Protein AF-0000000085152083 (afdb_homodimer)

Solvent-accessible surface area (backbone atoms only — not comparable to full-atom values): 22264 Å² total; per-residue (Å²): 136,84,80,79,77,76,78,78,76,75,75,75,76,74,74,74,72,73,72,72,68,71,70,67,72,69,80,54,67,46,25,49,76,94,47,43,64,68,36,52,57,82,77,55,92,62,77,65,39,64,52,53,50,46,60,37,32,28,81,42,68,73,66,32,50,33,32,39,41,26,17,27,70,59,76,45,62,43,20,22,41,32,38,37,35,31,42,56,65,52,46,67,68,52,47,53,52,50,48,51,52,51,15,61,73,60,73,43,81,51,45,81,64,34,49,92,72,56,57,39,37,28,39,33,42,81,42,65,41,96,87,67,44,52,31,36,38,35,39,36,35,28,75,68,44,79,92,41,76,65,13,29,33,42,36,43,31,29,62,62,60,49,51,48,21,41,51,44,47,35,62,72,64,64,61,76,80,67,80,67,81,70,71,58,78,89,68,52,64,56,78,66,74,39,66,69,137,83,80,78,78,76,80,78,75,77,74,75,75,73,74,74,74,72,72,72,69,71,70,68,72,69,78,53,67,46,25,50,76,94,48,42,62,69,37,52,57,82,75,56,92,62,77,65,39,63,52,56,50,46,61,37,33,29,80,42,66,74,66,32,50,33,33,40,42,28,18,27,69,60,77,44,63,42,21,22,40,32,36,37,36,30,41,55,66,51,48,68,68,52,47,52,50,50,48,52,51,50,16,61,74,58,74,43,82,52,43,80,64,33,49,92,71,56,56,41,36,28,37,34,42,80,41,64,40,97,87,67,45,52,32,37,39,35,39,35,36,28,76,70,45,79,94,41,76,66,12,29,34,42,36,43,34,30,60,63,61,50,50,48,20,41,51,43,48,35,61,73,63,63,61,73,80,65,81,67,83,70,72,57,77,90,67,51,65,57,78,65,73,39,66,68

Radius of gyration: 30.8 Å; Cα contacts (8 Å, |Δi|>4): 704; chains: 2; bounding box: 62×172×70 Å

Secondary structure (DSSP, 8-state):
------------------------------EETTEETTSBGGG--S--EE-SEEEEEEE--TTEEEEEEEEESSSSBTBEEEEEEEES---HHHHHHHHHHHHHHHT---EE-S-TTSSEEEEEEEEE-TTS-EEEEEEEEESS-TTS--EEEEEEE-HHHHHHHHHHHHHHHT-------PPPGGG--HHHHS--/------------------------------EETTEETTSBGGG--S--EE-SEEEEEEE--TTEEEEEEEEESSSSBTBEEEEEEEES---HHHHHHHHHHHHHHHT---EE-S-TTSSEEEEEEEEE-TTS-EEEEEEEEESS-TTS--EEEEEEE-HHHHHHHHHHHHHHHT-------PPPGGG--HHHHS--

Organism: Desulfotalea psychrophila (strain LSv54 / DSM 12343) (NCBI:txid177439)

Sequence (392 aa):
MQKKNIFLSFFSLIFVLAFAQTVFSEEVPEKISVFSLGSLIASYECPMYNNYLSTKVVPMTGVFRKASLYSGTCKSPGEILKMKFKYRDRSRKFFNALHEKIAEQYDQKGVWEGDSFGILSVWKWHFIDKDGQSVSLAIEYNEKNTELSMGTVIKLAYPVRIEEEKLCIIKKNKIEVERKTLPDIEDLNWQELLPQMQKKNIFLSFFSLIFVLAFAQTVFSEEVPEKISVFSLGSLIASYECPMYNNYLSTKVVPMTGVFRKASLYSGTCKSPGEILKMKFKYRDRSRKFFNALHEKIAEQYDQKGVWEGDSFGILSVWKWHFIDKDGQSVSLAIEYNEKNTELSMGTVIKLAYPVRIEEEKLCIIKKNKIEVERKTLPDIEDLNWQELLPQ

pLDDT: mean 78.14, std 17.69, range [33.5, 97.44]

Foldseek 3Di:
DDPPPPPPPPPPPPPPPPPPPPPPVPDDFADAFPDGPPDDPVVDDDDDDDDLWDWDKDQDDDQWGIKIFTAGVFPGRPDGFKMKTHGPDQDPVVLVVVQVVVCVVVVHNADWDADPVVQKTKGKDWDADPVRFIKMKMKIAHDDDPVDDHGIMIMIGRVVVSVVSVVRRCVVSVPPPPPDDDDDPVPDPVVNVDGD/DPPPPPPPPPPPPPPPPPPPPPPPVPDDFADAFPDGPPDDPVVDDDDDDDDLWDWDKDQDDDQWGIKIFTAGVFPGRPDGFKMKTHGPDQDPVVLVVVQVVVCVVVVHNADWDADPVVQKTKGKDWDADPVRFIKMKMKIAHDDDPVDDHGIMIMIGRVVVSVVSVVRRCVVSVPPPPPDDDDDPVPDPVVNVDGD

Structure (mmCIF, N/CA/C/O backbone):
data_AF-0000000085152083-model_v1
#
loop_
_entity.id
_entity.type
_entity.pdbx_description
1 polymer 'Uncharacterized protein'
#
loop_
_atom_site.group_PDB
_atom_site.id
_atom_site.type_symbol
_atom_site.label_atom_id
_atom_site.label_alt_id
_atom_site.label_comp_id
_atom_site.label_asym_id
_atom_site.label_entity_id
_atom_site.label_seq_id
_atom_site.pdbx_PDB_ins_code
_atom_site.Cartn_x
_atom_site.Cartn_y
_atom_site.Cartn_z
_atom_site.occupancy
_atom_site.B_iso_or_equiv
_atom_site.auth_seq_id
_atom_site.auth_comp_id
_atom_site.auth_asym_id
_atom_site.auth_atom_id
_atom_site.pdbx_PDB_model_num
ATOM 1 N N . MET A 1 1 ? 28.109 93.688 12.781 1 34.12 1 MET A N 1
ATOM 2 C CA . MET A 1 1 ? 26.969 92.812 12.656 1 34.12 1 MET A CA 1
ATOM 3 C C . MET A 1 1 ? 27.422 91.438 12.203 1 34.12 1 MET A C 1
ATOM 5 O O . MET A 1 1 ? 27.875 91.25 11.062 1 34.12 1 MET A O 1
ATOM 9 N N . GLN A 1 2 ? 27.969 90.562 13.172 1 44.28 2 GLN A N 1
ATOM 10 C CA . GLN A 1 2 ? 28.5 89.188 13.117 1 44.28 2 GLN A CA 1
ATOM 11 C C . GLN A 1 2 ? 27.422 88.188 12.68 1 44.28 2 GLN A C 1
ATOM 13 O O . GLN A 1 2 ? 26.344 88.188 13.258 1 44.28 2 GLN A O 1
ATOM 18 N N . LYS A 1 3 ? 27.438 87.812 11.398 1 44.53 3 LYS A N 1
ATOM 19 C CA . LYS A 1 3 ? 26.625 86.812 10.742 1 44.53 3 LYS A CA 1
ATOM 20 C C . LYS A 1 3 ? 26.781 85.438 11.422 1 44.53 3 LYS A C 1
ATOM 22 O O . LYS A 1 3 ? 27.875 84.875 11.438 1 44.53 3 LYS A O 1
ATOM 27 N N . LYS A 1 4 ? 26.078 85.188 12.562 1 45.09 4 LYS A N 1
ATOM 28 C CA . LYS A 1 4 ? 25.984 83.875 13.195 1 45.09 4 LYS A CA 1
ATOM 29 C C . LYS A 1 4 ? 25.484 82.812 12.211 1 45.09 4 LYS A C 1
ATOM 31 O O . LYS A 1 4 ? 24.375 82.938 11.68 1 45.09 4 LYS A O 1
ATOM 36 N N . ASN A 1 5 ? 26.312 82.188 11.43 1 42.78 5 ASN A N 1
ATOM 37 C CA . ASN A 1 5 ? 26 81 10.617 1 42.78 5 ASN A CA 1
ATOM 38 C C . ASN A 1 5 ? 25.422 79.875 11.461 1 42.78 5 ASN A C 1
ATOM 40 O O . ASN A 1 5 ? 26.094 79.375 12.344 1 42.78 5 ASN A O 1
ATOM 44 N N . ILE A 1 6 ? 24.172 79.938 11.891 1 47.16 6 ILE A N 1
ATOM 45 C CA . ILE A 1 6 ? 23.5 78.812 12.516 1 47.16 6 ILE A CA 1
ATOM 46 C C . ILE A 1 6 ? 23.562 77.625 11.594 1 47.16 6 ILE A C 1
ATOM 48 O O . ILE A 1 6 ? 23.062 77.625 10.469 1 47.16 6 ILE A O 1
ATOM 52 N N . PHE A 1 7 ? 24.609 76.75 11.68 1 46.34 7 PHE A N 1
ATOM 53 C CA . PHE A 1 7 ? 24.656 75.438 11.117 1 46.34 7 PHE A CA 1
ATOM 54 C C . PHE A 1 7 ? 23.469 74.562 11.586 1 46.34 7 PHE A C 1
ATOM 56 O O . PHE A 1 7 ? 23.312 74.312 12.781 1 46.34 7 PHE A O 1
ATOM 63 N N . LEU A 1 8 ? 22.281 74.688 10.969 1 44.88 8 LEU A N 1
ATOM 64 C CA . LEU A 1 8 ? 21.172 73.75 11.125 1 44.88 8 LEU A CA 1
ATOM 65 C C . LEU A 1 8 ? 21.625 72.312 10.914 1 44.88 8 LEU A C 1
ATOM 67 O O . LEU A 1 8 ? 22.109 71.938 9.828 1 44.88 8 LEU A O 1
ATOM 71 N N . SER A 1 9 ? 22.156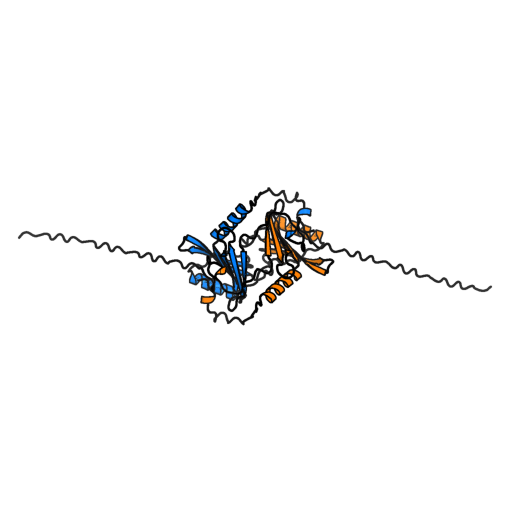 71.625 11.93 1 48.28 9 SER A N 1
ATOM 72 C CA . SER A 1 9 ? 22.344 70.188 11.914 1 48.28 9 SER A CA 1
ATOM 73 C C . SER A 1 9 ? 21.047 69.438 11.555 1 48.28 9 SER A C 1
ATOM 75 O O . SER A 1 9 ? 20.031 69.625 12.234 1 48.28 9 SER A O 1
ATOM 77 N N . PHE A 1 10 ? 20.781 69.25 10.297 1 47.34 10 PHE A N 1
ATOM 78 C CA . PHE A 1 10 ? 19.766 68.312 9.836 1 47.34 10 PHE A CA 1
ATOM 79 C C . PHE A 1 10 ? 19.953 66.938 10.469 1 47.34 10 PHE A C 1
ATOM 81 O O . PHE A 1 10 ? 20.906 66.25 10.164 1 47.34 10 PHE A O 1
ATOM 88 N N . PHE A 1 11 ? 19.562 66.688 11.75 1 46.03 11 PHE A N 1
ATOM 89 C CA . PHE A 1 11 ? 19.375 65.375 12.281 1 46.03 11 PHE A CA 1
ATOM 90 C C . PHE A 1 11 ? 18.5 64.562 11.344 1 46.03 11 PHE A C 1
ATOM 92 O O . PHE A 1 11 ? 17.312 64.812 11.172 1 46.03 11 PHE A O 1
ATOM 99 N N . SER A 1 12 ? 19.062 63.938 10.305 1 46.25 12 SER A N 1
ATOM 100 C CA . SER A 1 12 ? 18.406 62.875 9.539 1 46.25 12 SER A CA 1
ATOM 101 C C . SER A 1 12 ? 17.844 61.781 10.461 1 46.25 12 SER A C 1
ATOM 103 O O . SER A 1 12 ? 18.594 61.094 11.156 1 46.25 12 SER A O 1
ATOM 105 N N . LEU A 1 13 ? 16.688 62 11.047 1 48.19 13 LEU A N 1
ATOM 106 C CA . LEU A 1 13 ? 15.922 60.906 11.633 1 48.19 13 LEU A CA 1
ATOM 107 C C . LEU A 1 13 ? 15.883 59.719 10.695 1 48.19 13 LEU A C 1
ATOM 109 O O . LEU A 1 13 ? 15.258 59.75 9.633 1 48.19 13 LEU A O 1
ATOM 113 N N . ILE A 1 14 ? 16.938 58.938 10.609 1 49.22 14 ILE A N 1
ATOM 114 C CA . ILE A 1 14 ? 16.875 57.594 10.008 1 49.22 14 ILE A CA 1
ATOM 115 C C . ILE A 1 14 ? 15.68 56.844 10.586 1 49.22 14 ILE A C 1
ATOM 117 O O . ILE A 1 14 ? 15.672 56.5 11.766 1 49.22 14 ILE A O 1
ATOM 121 N N . PHE A 1 15 ? 14.453 57.094 10.125 1 46.75 15 PHE A N 1
ATOM 122 C CA . PHE A 1 15 ? 13.328 56.188 10.328 1 46.75 15 PHE A CA 1
ATOM 123 C C . PHE A 1 15 ? 13.734 54.75 10.055 1 46.75 15 PHE A C 1
ATOM 125 O O . PHE A 1 15 ? 13.961 54.375 8.906 1 46.75 15 PHE A O 1
ATOM 132 N N . VAL A 1 16 ? 14.414 54.125 10.992 1 48.88 16 VAL A N 1
ATOM 133 C CA . VAL A 1 16 ? 14.5 52.656 10.977 1 48.88 16 VAL A CA 1
ATOM 134 C C . VAL A 1 16 ? 13.109 52.062 10.734 1 48.88 16 VAL A C 1
ATOM 136 O O . VAL A 1 16 ? 12.258 52.094 11.625 1 48.88 16 VAL A O 1
ATOM 139 N N . LEU A 1 17 ? 12.594 52.094 9.531 1 47.09 17 LEU A N 1
ATOM 140 C CA . LEU A 1 17 ? 11.5 51.188 9.188 1 47.09 17 LEU A CA 1
ATOM 141 C C . LEU A 1 17 ? 11.781 49.781 9.703 1 47.09 17 LEU A C 1
ATOM 143 O O . LEU A 1 17 ? 12.641 49.094 9.164 1 47.09 17 LEU A O 1
ATOM 147 N N . ALA A 1 18 ? 11.617 49.594 10.984 1 49.03 18 ALA A N 1
ATOM 148 C CA . ALA A 1 18 ? 11.453 48.219 11.438 1 49.03 18 ALA A CA 1
ATOM 149 C C . ALA A 1 18 ? 10.562 47.438 10.484 1 49.03 18 ALA A C 1
ATOM 151 O O . ALA A 1 18 ? 9.336 47.562 10.508 1 49.03 18 ALA A O 1
ATOM 152 N N . PHE A 1 19 ? 11.062 47.062 9.312 1 46.72 19 PHE A N 1
ATOM 153 C CA . PHE A 1 19 ? 10.43 45.938 8.625 1 46.72 19 PHE A CA 1
ATOM 154 C C . PHE A 1 19 ? 10.141 44.812 9.586 1 46.72 19 PHE A C 1
ATOM 156 O O . PHE A 1 19 ? 11.039 44.031 9.938 1 46.72 19 PHE A O 1
ATOM 163 N N . ALA A 1 20 ? 9.18 44.938 10.484 1 45.56 20 ALA A N 1
ATOM 164 C CA . ALA A 1 20 ? 8.617 43.688 11.016 1 45.56 20 ALA A CA 1
ATOM 165 C C . ALA A 1 20 ? 8.477 42.656 9.922 1 45.56 20 ALA A C 1
ATOM 167 O O . ALA A 1 20 ? 7.598 42.75 9.062 1 45.56 20 ALA A O 1
ATOM 168 N N . GLN A 1 21 ? 9.523 42.031 9.586 1 44.16 21 GLN A N 1
ATOM 169 C CA . GLN A 1 21 ? 9.273 40.75 8.906 1 44.16 21 GLN A CA 1
ATOM 170 C C . GLN A 1 21 ? 8.141 40 9.578 1 44.16 21 GLN A C 1
ATOM 172 O O . GLN A 1 21 ? 8.289 39.5 10.711 1 44.16 21 GLN A O 1
ATOM 177 N N . THR A 1 22 ? 6.973 40.281 9.438 1 43.91 22 THR A N 1
ATOM 178 C CA . THR A 1 22 ? 5.973 39.25 9.695 1 43.91 22 THR A CA 1
ATOM 179 C C . THR A 1 22 ? 6.484 37.875 9.266 1 43.91 22 THR A C 1
ATOM 181 O O . THR A 1 22 ? 6.66 37.625 8.078 1 43.91 22 THR A O 1
ATOM 184 N N . VAL A 1 23 ? 7.355 37.375 10.055 1 44.03 23 VAL A N 1
ATOM 185 C CA . VAL A 1 23 ? 7.512 35.938 9.867 1 44.03 23 VAL A CA 1
ATOM 186 C C . VAL A 1 23 ? 6.141 35.312 9.688 1 44.03 23 VAL A C 1
ATOM 188 O O . VAL A 1 23 ? 5.352 35.219 10.641 1 44.03 23 VAL A O 1
ATOM 191 N N . PHE A 1 24 ? 5.391 35.562 8.664 1 43.25 24 PHE A N 1
ATOM 192 C CA . PHE A 1 24 ? 4.324 34.625 8.344 1 43.25 24 PHE A CA 1
ATOM 193 C C . PHE A 1 24 ? 4.711 33.219 8.766 1 43.25 24 PHE A C 1
ATOM 195 O O . PHE A 1 24 ? 5.617 32.594 8.18 1 43.25 24 PHE A O 1
ATOM 202 N N . SER A 1 25 ? 4.801 32.969 10.023 1 50.06 25 SER A N 1
ATOM 203 C CA . SER A 1 25 ? 4.914 31.578 10.375 1 50.06 25 SER A CA 1
ATOM 204 C C . SER A 1 25 ? 4.09 30.703 9.438 1 50.06 25 SER A C 1
ATOM 206 O O . SER A 1 25 ? 2.859 30.781 9.43 1 50.06 25 SER A O 1
ATOM 208 N N . GLU A 1 26 ? 4.469 30.453 8.242 1 63.94 26 GLU A N 1
ATOM 209 C CA . GLU A 1 26 ? 3.809 29.625 7.238 1 63.94 26 GLU A CA 1
ATOM 210 C C . GLU A 1 26 ? 3.174 28.391 7.875 1 63.94 26 GLU A C 1
ATOM 212 O O . GLU A 1 26 ? 3.834 27.656 8.617 1 63.94 26 GLU A O 1
ATOM 217 N N . GLU A 1 27 ? 1.827 28.438 8.195 1 84.62 27 GLU A N 1
ATOM 218 C CA . GLU A 1 27 ? 1.061 27.328 8.781 1 84.62 27 GLU A CA 1
ATOM 219 C C . GLU A 1 27 ? 1.443 26 8.148 1 84.62 27 GLU A C 1
ATOM 221 O O . GLU A 1 27 ? 1.395 25.844 6.93 1 84.62 27 GLU A O 1
ATOM 226 N N . VAL A 1 28 ? 2.125 25.203 8.953 1 91.38 28 VAL A N 1
ATOM 227 C CA . VAL A 1 28 ? 2.531 23.875 8.523 1 91.38 28 VAL A CA 1
ATOM 228 C C . VAL A 1 28 ? 1.57 22.828 9.102 1 91.38 28 VAL A C 1
ATOM 230 O O . VAL A 1 28 ? 1.286 22.844 10.305 1 91.38 28 VAL A O 1
ATOM 233 N N . PRO A 1 29 ? 0.985 22.031 8.258 1 93.75 29 PRO A N 1
ATOM 234 C CA . PRO A 1 29 ? 0.093 21 8.781 1 93.75 29 PRO A CA 1
ATOM 235 C C . PRO A 1 29 ? 0.834 19.922 9.586 1 93.75 29 PRO A C 1
ATOM 237 O O . PRO A 1 29 ? 1.874 19.422 9.148 1 93.75 29 PRO A O 1
ATOM 240 N N . GLU A 1 30 ? 0.262 19.656 10.766 1 92.69 30 GLU A N 1
ATOM 241 C CA . GLU A 1 30 ? 0.873 18.625 11.602 1 92.69 30 GLU A CA 1
ATOM 242 C C . GLU A 1 30 ? -0.174 17.641 12.109 1 92.69 30 GLU A C 1
ATOM 244 O O . GLU A 1 30 ? 0.169 16.578 12.625 1 92.69 30 GLU A O 1
ATOM 249 N N . LYS A 1 31 ? -1.354 18.016 11.906 1 93.25 31 LYS A N 1
ATOM 250 C CA . LYS A 1 31 ? -2.436 17.25 12.531 1 93.25 31 LYS A CA 1
ATOM 251 C C . LYS A 1 31 ? -3.586 17.031 11.555 1 93.25 31 LYS A C 1
ATOM 253 O O . LYS A 1 31 ? -3.918 17.906 10.758 1 93.25 31 LYS A O 1
ATOM 258 N N . ILE A 1 32 ? -4.125 15.859 11.57 1 92.19 32 ILE A N 1
ATOM 259 C CA . ILE A 1 32 ? -5.418 15.547 10.969 1 92.19 32 ILE A CA 1
ATOM 260 C C . ILE A 1 32 ? -6.32 14.883 12.008 1 92.19 32 ILE A C 1
ATOM 262 O O . ILE A 1 32 ? -5.93 13.891 12.633 1 92.19 32 ILE A O 1
ATOM 266 N N . SER A 1 33 ? -7.531 15.43 12.156 1 88.06 33 SER A N 1
ATOM 267 C CA . SER A 1 33 ? -8.398 14.969 13.227 1 88.06 33 SER A CA 1
ATOM 268 C C . SER A 1 33 ? -7.691 15.039 14.578 1 88.06 33 SER A C 1
ATOM 270 O O . SER A 1 33 ? -7.176 16.094 14.961 1 88.06 33 SER A O 1
ATOM 272 N N . VAL A 1 34 ? -7.645 13.938 15.344 1 87.06 34 VAL A N 1
ATOM 273 C CA . VAL A 1 34 ? -7.059 13.977 16.688 1 87.06 34 VAL A CA 1
ATOM 274 C C . VAL A 1 34 ? -5.598 13.539 16.609 1 87.06 34 VAL A C 1
ATOM 276 O O . VAL A 1 34 ? -4.867 13.641 17.609 1 87.06 34 VAL A O 1
ATOM 279 N N . PHE A 1 35 ? -5.129 13.148 15.469 1 92.56 35 PHE A N 1
ATOM 280 C CA . PHE A 1 35 ? -3.799 12.555 15.375 1 92.56 35 PHE A CA 1
ATOM 281 C C . PHE A 1 35 ? -2.781 13.586 14.898 1 92.56 35 PHE A C 1
ATOM 283 O O . PHE A 1 35 ? -3.078 14.398 14.016 1 92.56 35 PHE A O 1
ATOM 290 N N . SER A 1 36 ? -1.552 13.5 15.43 1 94.31 36 SER A N 1
ATOM 291 C CA . SER A 1 36 ? -0.476 14.422 15.086 1 94.31 36 SER A CA 1
ATOM 292 C C . SER A 1 36 ? 0.781 13.68 14.656 1 94.31 36 SER A C 1
ATOM 294 O O . SER A 1 36 ? 1.147 12.664 15.258 1 94.31 36 SER A O 1
ATOM 296 N N . LEU A 1 37 ? 1.384 14.234 13.625 1 96.06 37 LEU A N 1
ATOM 297 C CA . LEU A 1 37 ? 2.711 13.734 13.289 1 96.06 37 LEU A CA 1
ATOM 298 C C . LEU A 1 37 ? 3.664 13.875 14.469 1 96.06 37 LEU A C 1
ATOM 300 O O . LEU A 1 37 ? 3.625 14.883 15.188 1 96.06 37 LEU A O 1
ATOM 304 N N . GLY A 1 38 ? 4.453 12.922 14.656 1 95.44 38 GLY A N 1
ATOM 305 C CA . GLY A 1 38 ? 5.48 12.984 15.688 1 95.44 38 GLY A CA 1
ATOM 306 C C . GLY A 1 38 ? 4.992 12.516 17.047 1 95.44 38 GLY A C 1
ATOM 307 O O . GLY A 1 38 ? 5.797 12.289 17.953 1 95.44 38 GLY A O 1
ATOM 308 N N . SER A 1 39 ? 3.729 12.375 17.219 1 95.38 39 SER A N 1
ATOM 309 C CA . SER A 1 39 ? 3.201 11.875 18.484 1 95.38 39 SER A CA 1
ATOM 310 C C . SER A 1 39 ? 3.348 10.367 18.594 1 95.38 39 SER A C 1
ATOM 312 O O . SER A 1 39 ? 3.488 9.68 17.578 1 95.38 39 SER A O 1
ATOM 314 N N . LEU A 1 40 ? 3.301 9.922 19.812 1 95.81 40 LEU A N 1
ATOM 315 C CA . LEU A 1 40 ? 3.359 8.484 20.047 1 95.81 40 LEU A CA 1
ATOM 316 C C . LEU A 1 40 ? 2 7.836 19.812 1 95.81 40 LEU A C 1
ATOM 318 O O . LEU A 1 40 ? 0.986 8.297 20.328 1 95.81 40 LEU A O 1
ATOM 322 N N . ILE A 1 41 ? 2.037 6.797 19.031 1 93.56 41 ILE A N 1
ATOM 323 C CA . ILE A 1 41 ? 0.79 6.117 18.703 1 93.56 41 ILE A CA 1
ATOM 324 C C . ILE A 1 41 ? 0.137 5.586 19.969 1 93.56 41 ILE A C 1
ATOM 326 O O . ILE A 1 41 ? -1.091 5.559 20.094 1 93.56 41 ILE A O 1
ATOM 330 N N . ALA A 1 42 ? 0.897 5.211 20.938 1 90.44 42 ALA A N 1
ATOM 331 C CA . ALA A 1 42 ? 0.416 4.641 22.188 1 90.44 42 ALA A CA 1
ATOM 332 C C . ALA A 1 42 ? -0.331 5.684 23.016 1 90.44 42 ALA A C 1
ATOM 334 O O . ALA A 1 42 ? -1.049 5.34 23.969 1 90.44 42 ALA A O 1
ATOM 335 N N . SER A 1 43 ? -0.149 6.867 22.703 1 92.44 43 SER A N 1
ATOM 336 C CA . SER A 1 43 ? -0.777 7.93 23.484 1 92.44 43 SER A CA 1
ATOM 337 C C . SER A 1 43 ? -2.26 8.055 23.156 1 92.44 43 SER A C 1
ATOM 339 O O . SER A 1 43 ? -3.006 8.734 23.875 1 92.44 43 SER A O 1
ATOM 341 N N . TYR A 1 44 ? -2.674 7.453 22.125 1 88.88 44 TYR A N 1
ATOM 342 C CA . TYR A 1 44 ? -4.07 7.535 21.703 1 88.88 44 TYR A CA 1
ATOM 343 C C . TYR A 1 44 ? -4.867 6.348 22.234 1 88.88 44 TYR A C 1
ATOM 345 O O . TYR A 1 44 ? -4.438 5.199 22.125 1 88.88 44 TYR A O 1
ATOM 353 N N . GLU A 1 45 ? -5.992 6.723 22.844 1 83.25 45 GLU A N 1
ATOM 354 C CA . GLU A 1 45 ? -6.871 5.695 23.406 1 83.25 45 GLU A CA 1
ATOM 355 C C . GLU A 1 45 ? -8.062 5.441 22.484 1 83.25 45 GLU A C 1
ATOM 357 O O . GLU A 1 45 ? -9.18 5.875 22.766 1 83.25 45 GLU A O 1
ATOM 362 N N . CYS A 1 46 ? -7.891 4.926 21.359 1 79.75 46 CYS A N 1
ATOM 363 C CA . CYS A 1 46 ? -8.945 4.57 20.422 1 79.75 46 CYS A CA 1
ATOM 364 C C . CYS A 1 46 ? -8.734 3.172 19.859 1 79.75 46 CYS A C 1
ATOM 366 O O . CYS A 1 46 ? -7.621 2.645 19.906 1 79.75 46 CYS A O 1
ATOM 368 N N . PRO A 1 47 ? -9.859 2.596 19.547 1 78.62 47 PRO A N 1
ATOM 369 C CA . PRO A 1 47 ? -9.688 1.279 18.922 1 78.62 47 PRO A CA 1
ATOM 370 C C . PRO A 1 47 ? -8.789 1.322 17.688 1 78.62 47 PRO A C 1
ATOM 372 O O . PRO A 1 47 ? -8.938 2.211 16.844 1 78.62 47 PRO A O 1
ATOM 375 N N . MET A 1 48 ? -7.777 0.553 17.766 1 83.44 48 MET A N 1
ATOM 376 C CA . MET A 1 48 ? -6.875 0.373 16.625 1 83.44 48 MET A CA 1
ATOM 377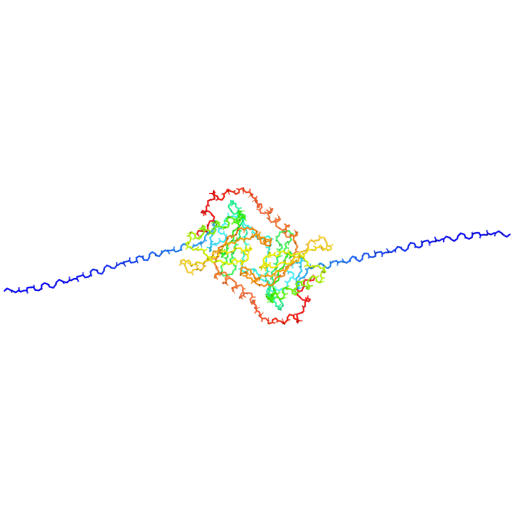 C C . MET A 1 48 ? -6.609 -1.107 16.375 1 83.44 48 MET A C 1
ATOM 379 O O . MET A 1 48 ? -6.609 -1.911 17.312 1 83.44 48 MET A O 1
ATOM 383 N N . TYR A 1 49 ? -6.496 -1.381 15.141 1 77.94 49 TYR A N 1
ATOM 384 C CA . TYR A 1 49 ? -6.176 -2.768 14.82 1 77.94 49 TYR A CA 1
ATOM 385 C C . TYR A 1 49 ? -5.109 -2.844 13.734 1 77.94 49 TYR A C 1
ATOM 387 O O . TYR A 1 49 ? -4.859 -1.863 13.031 1 77.94 49 TYR A O 1
ATOM 395 N N . ASN A 1 50 ? -4.379 -3.932 13.797 1 74.38 50 ASN A N 1
ATOM 396 C CA . ASN A 1 50 ? -3.432 -4.172 12.711 1 74.38 50 ASN A CA 1
ATOM 397 C C . ASN A 1 50 ? -4.141 -4.336 11.375 1 74.38 50 ASN A C 1
ATOM 399 O O . ASN A 1 50 ? -5.316 -4.703 11.328 1 74.38 50 ASN A O 1
ATOM 403 N N . ASN A 1 51 ? -3.383 -3.854 10.422 1 77.06 51 ASN A N 1
ATOM 404 C CA . ASN A 1 51 ? -3.932 -4.234 9.125 1 77.06 51 ASN A CA 1
ATOM 405 C C . ASN A 1 51 ? -4.266 -5.723 9.078 1 77.06 51 ASN A C 1
ATOM 407 O O . ASN A 1 51 ? -3.758 -6.508 9.883 1 77.06 51 ASN A O 1
ATOM 411 N N . TYR A 1 52 ? -5.215 -6.059 8.305 1 80.88 52 TYR A N 1
ATOM 412 C CA . TYR A 1 52 ? -5.762 -7.41 8.328 1 80.88 52 TYR A CA 1
ATOM 413 C C . TYR A 1 52 ? -4.695 -8.438 7.965 1 80.88 52 TYR A C 1
ATOM 415 O O . TYR A 1 52 ? -4.855 -9.633 8.227 1 80.88 52 TYR A O 1
ATOM 423 N N . LEU A 1 53 ? -3.617 -7.957 7.391 1 88.19 53 LEU A N 1
ATOM 424 C CA . LEU A 1 53 ? -2.48 -8.828 7.105 1 88.19 53 LEU A CA 1
ATOM 425 C C . LEU A 1 53 ? -1.197 -8.25 7.695 1 88.19 53 LEU A C 1
ATOM 427 O O . LEU A 1 53 ? -1.021 -7.035 7.742 1 88.19 53 LEU A O 1
ATOM 431 N N . SER A 1 54 ? -0.398 -9.117 8.227 1 85.62 54 SER A N 1
ATOM 432 C CA . SER A 1 54 ? 0.965 -8.742 8.594 1 85.62 54 SER A CA 1
ATOM 433 C C . SER A 1 54 ? 1.904 -8.836 7.398 1 85.62 54 SER A C 1
ATOM 435 O O . SER A 1 54 ? 1.771 -9.734 6.562 1 85.62 54 SER A O 1
ATOM 437 N N . THR A 1 55 ? 2.875 -7.902 7.367 1 88.62 55 THR A N 1
ATOM 438 C CA . THR A 1 55 ? 3.748 -7.875 6.203 1 88.62 55 THR A CA 1
ATOM 439 C C . THR A 1 55 ? 5.211 -8.016 6.617 1 88.62 55 THR A C 1
ATOM 441 O O . THR A 1 55 ? 5.641 -7.418 7.605 1 88.62 55 THR A O 1
ATOM 444 N N . LYS A 1 56 ? 5.918 -8.828 5.883 1 85.88 56 LYS A N 1
ATOM 445 C CA . LYS A 1 56 ? 7.371 -8.914 5.945 1 85.88 56 LYS A CA 1
ATOM 446 C C . LYS A 1 56 ? 8 -8.648 4.582 1 85.88 56 LYS A C 1
ATOM 448 O O . LYS A 1 56 ? 7.473 -9.078 3.555 1 85.88 56 LYS A O 1
ATOM 453 N N . VAL A 1 57 ? 9.086 -7.965 4.629 1 88 57 VAL A N 1
ATOM 454 C CA . VAL A 1 57 ? 9.812 -7.656 3.4 1 88 57 VAL A CA 1
ATOM 455 C C . VAL A 1 57 ? 11.062 -8.531 3.303 1 88 57 VAL A C 1
ATOM 457 O O . VAL A 1 57 ? 11.773 -8.719 4.293 1 88 57 VAL A O 1
ATOM 460 N N . VAL A 1 58 ? 11.281 -9.039 2.131 1 85.44 58 VAL A N 1
ATOM 461 C CA . VAL A 1 58 ? 12.445 -9.883 1.858 1 85.44 58 VAL A CA 1
ATOM 462 C C . VAL A 1 58 ? 13.32 -9.219 0.798 1 85.44 58 VAL A C 1
ATOM 464 O O . VAL A 1 58 ? 12.898 -9.055 -0.349 1 85.44 58 VAL A O 1
ATOM 467 N N . PRO A 1 59 ? 14.516 -8.867 1.248 1 81 59 PRO A N 1
ATOM 468 C CA . PRO A 1 59 ? 15.445 -8.461 0.187 1 81 59 PRO A CA 1
ATOM 469 C C . PRO A 1 59 ? 15.805 -9.617 -0.747 1 81 59 PRO A C 1
ATOM 471 O O . PRO A 1 59 ? 16.078 -10.727 -0.286 1 81 59 PRO A O 1
ATOM 474 N N . MET A 1 60 ? 15.648 -9.266 -2.033 1 79.06 60 MET A N 1
ATOM 475 C CA . MET A 1 60 ? 15.883 -10.336 -3 1 79.06 60 MET A CA 1
ATOM 476 C C . MET A 1 60 ? 17.109 -10.039 -3.855 1 79.06 60 MET A C 1
ATOM 478 O O . MET A 1 60 ? 17.641 -8.93 -3.82 1 79.06 60 MET A O 1
ATOM 482 N N . THR A 1 61 ? 17.578 -11.133 -4.406 1 74.44 61 THR A N 1
ATOM 483 C CA . THR A 1 61 ? 18.672 -11.023 -5.375 1 74.44 61 THR A CA 1
ATOM 484 C C . THR A 1 61 ? 18.266 -11.617 -6.719 1 74.44 61 THR A C 1
ATOM 486 O O . THR A 1 61 ? 17.219 -12.266 -6.824 1 74.44 61 THR A O 1
ATOM 489 N N . GLY A 1 62 ? 18.984 -11.258 -7.758 1 78.19 62 GLY A N 1
ATOM 490 C CA . GLY A 1 62 ? 18.672 -11.781 -9.078 1 78.19 62 GLY A CA 1
ATOM 491 C C . GLY A 1 62 ? 17.625 -10.977 -9.82 1 78.19 62 GLY A C 1
ATOM 492 O O . GLY A 1 62 ? 17.734 -9.75 -9.922 1 78.19 62 GLY A O 1
ATOM 493 N N . VAL A 1 63 ? 16.562 -11.695 -10.133 1 82.44 63 VAL A N 1
ATOM 494 C CA . VAL A 1 63 ? 15.578 -11.086 -11.023 1 82.44 63 VAL A CA 1
ATOM 495 C C . VAL A 1 63 ? 14.641 -10.188 -10.227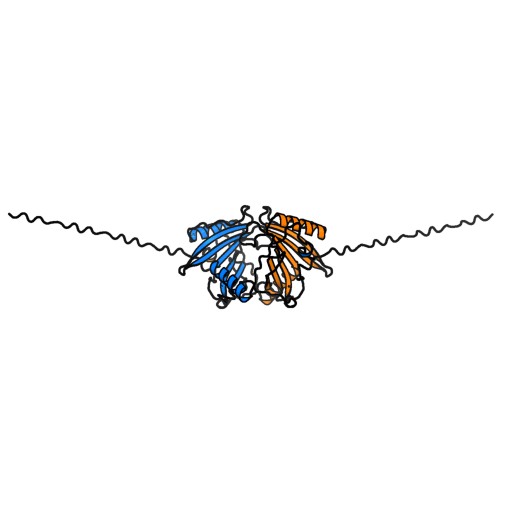 1 82.44 63 VAL A C 1
ATOM 497 O O . VAL A 1 63 ? 14.031 -9.266 -10.773 1 82.44 63 VAL A O 1
ATOM 500 N N . PHE A 1 64 ? 14.586 -10.477 -8.953 1 87 64 PHE A N 1
ATOM 501 C CA . PHE A 1 64 ? 13.734 -9.68 -8.086 1 87 64 PHE A CA 1
ATOM 502 C C . PHE A 1 64 ? 14.562 -8.727 -7.234 1 87 64 PHE A C 1
ATOM 504 O O . PHE A 1 64 ? 15.664 -9.07 -6.805 1 87 64 PHE A O 1
ATOM 511 N N . ARG A 1 65 ? 13.984 -7.582 -7.023 1 83.69 65 ARG A N 1
ATOM 512 C CA . ARG A 1 65 ? 14.609 -6.617 -6.121 1 83.69 65 ARG A CA 1
ATOM 513 C C . ARG A 1 65 ? 14.148 -6.836 -4.684 1 83.69 65 ARG A C 1
ATOM 515 O O . ARG A 1 65 ? 14.922 -6.66 -3.744 1 83.69 65 ARG A O 1
ATOM 522 N N . LYS A 1 66 ? 12.93 -7.148 -4.641 1 85.44 66 LYS A N 1
ATOM 523 C CA . LYS A 1 66 ? 12.305 -7.195 -3.322 1 85.44 66 LYS A CA 1
ATOM 524 C C . LYS A 1 66 ? 11 -7.992 -3.357 1 85.44 66 LYS A C 1
ATOM 526 O O . LYS A 1 66 ? 10.32 -8.031 -4.383 1 85.44 66 LYS A O 1
ATOM 531 N N . ALA A 1 67 ? 10.758 -8.625 -2.193 1 89.5 67 ALA A N 1
ATOM 532 C CA . ALA A 1 67 ? 9.477 -9.297 -2.021 1 89.5 67 ALA A CA 1
ATOM 533 C C . ALA A 1 67 ? 8.773 -8.828 -0.748 1 89.5 67 ALA A C 1
ATOM 535 O O . ALA A 1 67 ? 9.43 -8.516 0.248 1 89.5 67 ALA A O 1
ATOM 536 N N . SER A 1 68 ? 7.508 -8.719 -0.871 1 91.62 68 SER A N 1
ATOM 537 C CA . SER A 1 68 ? 6.664 -8.516 0.3 1 91.62 68 SER A CA 1
ATOM 538 C C . SER A 1 68 ? 5.73 -9.703 0.522 1 91.62 68 SER A C 1
ATOM 540 O O . SER A 1 68 ? 4.969 -10.078 -0.373 1 91.62 68 SER A O 1
ATOM 542 N N . LEU A 1 69 ? 5.82 -10.25 1.689 1 93 69 LEU A N 1
ATOM 543 C CA . LEU A 1 69 ? 4.969 -11.367 2.072 1 93 69 LEU A CA 1
ATOM 544 C C . LEU A 1 69 ? 3.902 -10.922 3.066 1 93 69 LEU A C 1
ATOM 546 O O . LEU A 1 69 ? 4.211 -10.273 4.066 1 93 69 LEU A O 1
ATOM 550 N N . TYR A 1 70 ? 2.67 -11.258 2.746 1 93.5 70 TYR A N 1
ATOM 551 C CA . TYR A 1 70 ? 1.532 -10.898 3.582 1 93.5 70 TYR A CA 1
ATOM 552 C C . TYR A 1 70 ? 0.921 -12.125 4.238 1 93.5 70 TYR A C 1
ATOM 554 O O . TYR A 1 70 ? 0.445 -13.031 3.549 1 93.5 70 TYR A O 1
ATOM 562 N N . SER A 1 71 ? 0.886 -12.102 5.555 1 94.06 71 SER A N 1
ATOM 563 C CA . SER A 1 71 ? 0.394 -13.273 6.266 1 94.06 71 SER A CA 1
ATOM 564 C C . SER A 1 71 ? -0.798 -12.922 7.152 1 94.06 71 SER A C 1
ATOM 566 O O . SER A 1 71 ? -0.933 -11.781 7.598 1 94.06 71 SER A O 1
ATOM 568 N N . GLY A 1 72 ? -1.596 -13.945 7.367 1 93.31 72 GLY A N 1
ATOM 569 C CA . GLY A 1 72 ? -2.742 -13.773 8.242 1 93.31 72 GLY A CA 1
ATOM 570 C C . GLY A 1 72 ? -2.361 -13.633 9.703 1 93.31 72 GLY A C 1
ATOM 571 O O . GLY A 1 72 ? -1.294 -14.094 10.117 1 93.31 72 GLY A O 1
ATOM 572 N N . THR A 1 73 ? -3.312 -12.977 10.445 1 89.69 73 THR A N 1
ATOM 573 C CA . THR A 1 73 ? -3.059 -12.773 11.867 1 89.69 73 THR A CA 1
ATOM 574 C C . THR A 1 73 ? -4.262 -13.203 12.695 1 89.69 73 THR A C 1
ATOM 576 O O . THR A 1 73 ? -4.215 -13.18 13.93 1 89.69 73 THR A O 1
ATOM 579 N N . CYS A 1 74 ? -5.262 -13.625 12.086 1 92.44 74 CYS A N 1
ATOM 580 C CA . CYS A 1 74 ? -6.496 -13.969 12.789 1 92.44 74 CYS A CA 1
ATOM 581 C C . CYS A 1 74 ? -6.977 -15.359 12.406 1 92.44 74 CYS A C 1
ATOM 583 O O . CYS A 1 74 ? -6.719 -16.328 13.125 1 92.44 74 CYS A O 1
ATOM 585 N N . LYS A 1 75 ? -7.555 -15.586 11.266 1 94.25 75 LYS A N 1
ATOM 586 C CA . LYS A 1 75 ? -8.094 -16.875 10.836 1 94.25 75 LYS A CA 1
ATOM 587 C C . LYS A 1 75 ? -6.973 -17.828 10.461 1 94.25 75 LYS A C 1
ATOM 589 O O . LYS A 1 75 ? -7.066 -19.031 10.719 1 94.25 75 LYS A O 1
ATOM 594 N N . SER A 1 76 ? -5.961 -17.312 9.789 1 94.88 76 SER A N 1
ATOM 595 C CA . SER A 1 76 ? -4.836 -18.109 9.305 1 94.88 76 SER A CA 1
ATOM 596 C C . SER A 1 76 ? -3.508 -17.531 9.781 1 94.88 76 SER A C 1
ATOM 598 O O . SER A 1 76 ? -2.656 -17.156 8.969 1 94.88 76 SER A O 1
ATOM 600 N N . PRO A 1 77 ? -3.307 -17.578 11.078 1 94.12 77 PRO A N 1
ATOM 601 C CA . PRO A 1 77 ? -2.111 -16.922 11.609 1 94.12 77 PRO A CA 1
ATOM 602 C C . PRO A 1 77 ? -0.82 -17.469 11 1 94.12 77 PRO A C 1
ATOM 604 O O . PRO A 1 77 ? -0.58 -18.672 11.039 1 94.12 77 PRO A O 1
ATOM 607 N N . GLY A 1 78 ? -0.079 -16.531 10.406 1 94.38 78 GLY A N 1
ATOM 608 C CA . GLY A 1 78 ? 1.252 -16.859 9.922 1 94.38 78 GLY A CA 1
ATOM 609 C C . GLY A 1 78 ? 1.255 -17.422 8.516 1 94.38 78 GLY A C 1
ATOM 610 O O . GLY A 1 78 ? 2.312 -17.562 7.895 1 94.38 78 GLY A O 1
ATOM 611 N N . GLU A 1 79 ? 0.127 -17.766 7.953 1 97.19 79 GLU A N 1
ATOM 612 C CA . GLU A 1 79 ? 0.067 -18.281 6.59 1 97.19 79 GLU A CA 1
ATOM 613 C C . GLU A 1 79 ? 0.171 -17.141 5.566 1 97.19 79 GLU A C 1
ATOM 615 O O . GLU A 1 79 ? -0.485 -16.109 5.707 1 97.19 79 GLU A O 1
ATOM 620 N N . ILE A 1 80 ? 0.985 -17.391 4.605 1 96.38 80 ILE A N 1
ATOM 621 C CA . ILE A 1 80 ? 1.115 -16.406 3.537 1 96.38 80 ILE A CA 1
ATOM 622 C C . ILE A 1 80 ? -0.147 -16.406 2.678 1 96.38 80 ILE A C 1
ATOM 624 O O . ILE A 1 80 ? -0.471 -17.406 2.039 1 96.38 80 ILE A O 1
ATOM 628 N N . LEU A 1 81 ? -0.825 -15.312 2.641 1 97.44 81 LEU A N 1
ATOM 629 C CA . LEU A 1 81 ? -2.082 -15.203 1.91 1 97.44 81 LEU A CA 1
ATOM 630 C C . LEU A 1 81 ? -1.906 -14.375 0.643 1 97.44 81 LEU A C 1
ATOM 632 O O . LEU A 1 81 ? -2.756 -14.406 -0.25 1 97.44 81 LEU A O 1
ATOM 636 N N . LYS A 1 82 ? -0.882 -13.617 0.617 1 96.88 82 LYS A N 1
ATOM 637 C CA . LYS A 1 82 ? -0.549 -12.758 -0.519 1 96.88 82 LYS A CA 1
ATOM 638 C C . LYS A 1 82 ? 0.956 -12.523 -0.605 1 96.88 82 LYS A C 1
ATOM 640 O O . LYS A 1 82 ? 1.643 -12.477 0.417 1 96.88 82 LYS A O 1
ATOM 645 N N . MET A 1 83 ? 1.459 -12.398 -1.768 1 95.12 83 MET A N 1
ATOM 646 C CA . MET A 1 83 ? 2.865 -12.062 -1.976 1 95.12 83 MET A CA 1
ATOM 647 C C . MET A 1 83 ? 3.031 -11.133 -3.172 1 95.12 83 MET A C 1
ATOM 649 O O . MET A 1 83 ? 2.326 -11.273 -4.176 1 95.12 83 MET A O 1
ATOM 653 N N . LYS A 1 84 ? 3.916 -10.266 -3.039 1 94.38 84 LYS A N 1
ATOM 654 C CA . LYS A 1 84 ? 4.266 -9.297 -4.078 1 94.38 84 LYS A CA 1
ATOM 655 C C . LYS A 1 84 ? 5.77 -9.297 -4.34 1 94.38 84 LYS A C 1
ATOM 657 O O . LYS A 1 84 ? 6.57 -9.242 -3.404 1 94.38 84 LYS A O 1
ATOM 662 N N . PHE A 1 85 ? 6.066 -9.32 -5.602 1 91.25 85 PHE A N 1
ATOM 663 C CA . PHE A 1 85 ? 7.469 -9.273 -5.988 1 91.25 85 PHE A CA 1
ATOM 664 C C . PHE A 1 85 ? 7.727 -8.133 -6.961 1 91.25 85 PHE A C 1
ATOM 666 O O . PHE A 1 85 ? 6.98 -7.945 -7.926 1 91.25 85 PHE A O 1
ATOM 673 N N . LYS A 1 86 ? 8.758 -7.441 -6.641 1 89.81 86 LYS A N 1
ATOM 674 C CA . LYS A 1 86 ? 9.203 -6.398 -7.559 1 89.81 86 LYS A CA 1
ATOM 675 C C . LYS A 1 86 ? 10.367 -6.879 -8.422 1 89.81 86 LYS A C 1
ATOM 677 O O . LYS A 1 86 ? 11.406 -7.289 -7.898 1 89.81 86 LYS A O 1
ATOM 682 N N . TYR A 1 87 ? 10.156 -6.746 -9.68 1 89.25 87 TYR A N 1
ATOM 683 C CA . TYR A 1 87 ? 11.211 -7.145 -10.602 1 89.25 87 TYR A CA 1
ATOM 684 C C . TYR A 1 87 ? 12.297 -6.074 -10.688 1 89.25 87 TYR A C 1
ATOM 686 O O . TYR A 1 87 ? 12.023 -4.891 -10.453 1 89.25 87 TYR A O 1
ATOM 694 N N . ARG A 1 88 ? 13.406 -6.492 -11.023 1 85.06 88 ARG A N 1
ATOM 695 C CA . ARG A 1 88 ? 14.531 -5.57 -11.172 1 85.06 88 ARG A CA 1
ATOM 696 C C . ARG A 1 88 ? 14.391 -4.746 -12.445 1 85.06 88 ARG A C 1
ATOM 698 O O . ARG A 1 88 ? 14.727 -3.561 -12.469 1 85.06 88 ARG A O 1
ATOM 705 N N . ASP A 1 89 ? 14.047 -5.457 -13.5 1 84.31 89 ASP A N 1
ATOM 706 C CA . ASP A 1 89 ? 13.844 -4.738 -14.758 1 84.31 89 ASP A CA 1
ATOM 707 C C . ASP A 1 89 ? 12.594 -3.865 -14.695 1 84.31 89 ASP A C 1
ATOM 709 O O . ASP A 1 89 ? 11.484 -4.375 -14.539 1 84.31 89 ASP A O 1
ATOM 713 N N . ARG A 1 90 ? 12.711 -2.648 -14.867 1 83.25 90 ARG A N 1
ATOM 714 C CA . ARG A 1 90 ? 11.617 -1.702 -14.688 1 83.25 90 ARG A CA 1
ATOM 715 C C . ARG A 1 90 ? 11.062 -1.24 -16.031 1 83.25 90 ARG A C 1
ATOM 717 O O . ARG A 1 90 ? 10.242 -0.326 -16.094 1 83.25 90 ARG A O 1
ATOM 724 N N . SER A 1 91 ? 11.453 -1.865 -17.062 1 83.31 91 SER A N 1
ATOM 725 C CA . SER A 1 91 ? 11.07 -1.385 -18.375 1 83.31 91 SER A CA 1
ATOM 726 C C . SER A 1 91 ? 9.68 -1.882 -18.766 1 83.31 91 SER A C 1
ATOM 728 O O . SER A 1 91 ? 9.273 -2.973 -18.359 1 83.31 91 SER A O 1
ATOM 730 N N . ARG A 1 92 ? 9.078 -1.154 -19.641 1 85.38 92 ARG A N 1
ATOM 731 C CA . ARG A 1 92 ? 7.801 -1.566 -20.219 1 85.38 92 ARG A CA 1
ATOM 732 C C . ARG A 1 92 ? 7.965 -2.805 -21.094 1 85.38 92 ARG A C 1
ATOM 734 O O . ARG A 1 92 ? 7.074 -3.656 -21.141 1 85.38 92 ARG A O 1
ATOM 741 N N . LYS A 1 93 ? 9.023 -2.834 -21.75 1 86.62 93 LYS A N 1
ATOM 742 C CA . LYS A 1 93 ? 9.32 -3.996 -22.578 1 86.62 93 LYS A CA 1
ATOM 743 C C . LYS A 1 93 ? 9.289 -5.281 -21.75 1 86.62 93 LYS A C 1
ATOM 745 O O . LYS A 1 93 ? 8.727 -6.289 -22.188 1 86.62 93 LYS A O 1
ATOM 750 N N . PHE A 1 94 ? 9.852 -5.23 -20.641 1 88.06 94 PHE A N 1
ATOM 751 C CA . PHE A 1 94 ? 9.852 -6.395 -19.766 1 88.06 94 PHE A CA 1
ATOM 752 C C . PHE A 1 94 ? 8.438 -6.742 -19.312 1 88.06 94 PHE A C 1
ATOM 754 O O . PHE A 1 94 ? 8.047 -7.91 -19.328 1 88.06 94 PHE A O 1
ATOM 761 N N . PHE A 1 95 ? 7.719 -5.801 -18.953 1 90.44 95 PHE A N 1
ATOM 762 C CA . PHE A 1 95 ? 6.336 -6.004 -18.531 1 90.44 95 PHE A CA 1
ATOM 763 C C . PHE A 1 95 ? 5.539 -6.715 -19.625 1 90.44 95 PHE A C 1
ATOM 765 O O . PHE A 1 95 ? 4.824 -7.68 -19.344 1 90.44 95 PHE A O 1
ATOM 772 N N . ASN A 1 96 ? 5.715 -6.246 -20.781 1 89.44 96 ASN A N 1
ATOM 773 C CA . ASN A 1 96 ? 4.996 -6.852 -21.891 1 89.44 96 ASN A CA 1
ATOM 774 C C . ASN A 1 96 ? 5.438 -8.297 -22.125 1 89.44 96 ASN A C 1
ATOM 776 O O . ASN A 1 96 ? 4.605 -9.172 -22.375 1 89.44 96 ASN A O 1
ATOM 780 N N . ALA A 1 97 ? 6.664 -8.492 -22.094 1 89.56 97 ALA A N 1
ATOM 781 C CA . ALA A 1 97 ? 7.188 -9.844 -22.25 1 89.56 97 ALA A CA 1
ATOM 782 C C . ALA A 1 97 ? 6.672 -10.766 -21.156 1 89.56 97 ALA A C 1
ATOM 784 O O . ALA A 1 97 ? 6.312 -11.914 -21.406 1 89.56 97 ALA A O 1
ATOM 785 N N . LEU A 1 98 ? 6.703 -10.273 -19.938 1 92.38 98 LEU A N 1
ATOM 786 C CA . LEU A 1 98 ? 6.199 -11.039 -18.797 1 92.38 98 LEU A CA 1
ATOM 787 C C . LEU A 1 98 ? 4.742 -11.43 -19.016 1 92.38 98 LEU A C 1
ATOM 789 O O . LEU A 1 98 ? 4.363 -12.578 -18.781 1 92.38 98 LEU A O 1
ATOM 793 N N . HIS A 1 99 ? 3.955 -10.523 -19.438 1 93.5 99 HIS A N 1
ATOM 794 C CA . HIS A 1 99 ? 2.549 -10.781 -19.719 1 93.5 99 HIS A CA 1
ATOM 795 C C . HIS A 1 99 ? 2.393 -11.906 -20.75 1 93.5 99 HIS A C 1
ATOM 797 O O . HIS A 1 99 ? 1.597 -12.828 -20.547 1 93.5 99 HIS A O 1
ATOM 803 N N . GLU A 1 100 ? 3.115 -11.789 -21.766 1 92 100 GLU A N 1
ATOM 804 C CA . GLU A 1 100 ? 3.033 -12.789 -22.828 1 92 100 GLU A CA 1
ATOM 805 C C . GLU A 1 100 ? 3.42 -14.172 -22.312 1 92 100 GLU A C 1
ATOM 807 O O . GLU A 1 100 ? 2.76 -15.164 -22.641 1 92 100 GLU A O 1
ATOM 812 N N . LYS A 1 101 ? 4.414 -14.211 -21.578 1 91.38 101 LYS A N 1
ATOM 813 C CA . LYS A 1 101 ? 4.883 -15.492 -21.047 1 91.38 101 LYS A CA 1
ATOM 814 C C . LYS A 1 101 ? 3.863 -16.094 -20.094 1 91.38 101 LYS A C 1
ATOM 816 O O . LYS A 1 101 ? 3.641 -17.312 -20.094 1 91.38 101 LYS A O 1
ATOM 821 N N . ILE A 1 102 ? 3.297 -15.297 -19.234 1 92.31 102 ILE A N 1
ATOM 822 C CA . ILE A 1 102 ? 2.285 -15.789 -18.312 1 92.31 102 ILE A CA 1
ATOM 823 C C . ILE A 1 102 ? 1.057 -16.25 -19.078 1 92.31 102 ILE A C 1
ATOM 825 O O . ILE A 1 102 ? 0.489 -17.312 -18.781 1 92.31 102 ILE A O 1
ATOM 829 N N . ALA A 1 103 ? 0.682 -15.5 -20.031 1 91.44 103 ALA A N 1
ATOM 830 C CA . ALA A 1 103 ? -0.463 -15.867 -20.859 1 91.44 103 ALA A CA 1
ATOM 831 C C . ALA A 1 103 ? -0.24 -17.219 -21.531 1 91.44 103 ALA A C 1
ATOM 833 O O . ALA A 1 103 ? -1.161 -18.031 -21.625 1 91.44 103 ALA A O 1
ATOM 834 N N . GLU A 1 104 ? 0.938 -17.375 -22.016 1 90.12 104 GLU A N 1
ATOM 835 C CA . GLU A 1 104 ? 1.295 -18.641 -22.656 1 90.12 104 GLU A CA 1
ATOM 836 C C . GLU A 1 104 ? 1.28 -19.781 -21.656 1 90.12 104 GLU A C 1
ATOM 838 O O . GLU A 1 104 ? 0.766 -20.859 -21.953 1 90.12 104 GLU A O 1
ATOM 843 N N . GLN A 1 105 ? 1.805 -19.547 -20.547 1 89.12 105 GLN A N 1
ATOM 844 C CA . GLN A 1 105 ? 1.941 -20.578 -19.531 1 89.12 105 GLN A CA 1
ATOM 845 C C . GLN A 1 105 ? 0.576 -21.094 -19.078 1 89.12 105 GLN A C 1
ATOM 847 O O . GLN A 1 105 ? 0.397 -22.281 -18.828 1 89.12 105 GLN A O 1
ATOM 852 N N . TYR A 1 106 ? -0.291 -20.219 -18.953 1 91 106 TYR A N 1
ATOM 853 C CA . TYR A 1 106 ? -1.574 -20.609 -18.391 1 91 106 TYR A CA 1
ATOM 854 C C . TYR A 1 106 ? -2.67 -20.609 -19.453 1 91 106 TYR A C 1
ATOM 856 O O . TYR A 1 106 ? -3.854 -20.719 -19.125 1 91 106 TYR A O 1
ATOM 864 N N . ASP A 1 107 ? -2.279 -20.344 -20.688 1 89 107 ASP A N 1
ATOM 865 C CA . ASP A 1 107 ? -3.154 -20.375 -21.844 1 89 107 ASP A CA 1
ATOM 866 C C . ASP A 1 107 ? -4.344 -19.438 -21.672 1 89 107 ASP A C 1
ATOM 868 O O . ASP A 1 107 ? -5.492 -19.828 -21.906 1 89 107 ASP A O 1
ATOM 872 N N . GLN A 1 108 ? -4.086 -18.375 -21.016 1 89 108 GLN A N 1
ATOM 873 C CA . GLN A 1 108 ? -5.07 -17.328 -20.766 1 89 108 GLN A CA 1
ATOM 874 C C . GLN A 1 108 ? -4.414 -15.953 -20.781 1 89 108 GLN A C 1
ATOM 876 O O . GLN A 1 108 ? -3.402 -15.734 -20.109 1 89 108 GLN A O 1
ATOM 881 N N . LYS A 1 109 ? -4.957 -15.016 -21.406 1 90.06 109 LYS A N 1
ATOM 882 C CA . LYS A 1 109 ? -4.398 -13.672 -21.531 1 90.06 109 LYS A CA 1
ATOM 883 C C . LYS A 1 109 ? -4.578 -12.883 -20.234 1 90.06 109 LYS A C 1
ATOM 885 O O . LYS A 1 109 ? -3.787 -11.992 -19.922 1 90.06 109 LYS A O 1
ATOM 890 N N . GLY A 1 110 ? -5.477 -13.195 -19.469 1 90.94 110 GLY A N 1
ATOM 891 C CA . GLY A 1 110 ? -5.809 -12.383 -18.312 1 90.94 110 GLY A CA 1
ATOM 892 C C . GLY A 1 110 ? -6.785 -11.266 -18.625 1 90.94 110 GLY A C 1
ATOM 893 O O . GLY A 1 110 ? -7.156 -11.07 -19.781 1 90.94 110 GLY A O 1
ATOM 894 N N . VAL A 1 111 ? -7.273 -10.68 -17.625 1 88.69 111 VAL A N 1
ATOM 895 C CA . VAL A 1 111 ? -8.211 -9.57 -17.75 1 88.69 111 VAL A CA 1
ATOM 896 C C . VAL A 1 111 ? -7.48 -8.25 -17.484 1 88.69 111 VAL A C 1
ATOM 898 O O . VAL A 1 111 ? -6.762 -8.125 -16.484 1 88.69 111 VAL A O 1
ATOM 901 N N . TRP A 1 112 ? -7.66 -7.395 -18.391 1 85.25 112 TRP A N 1
ATOM 902 C CA . TRP A 1 112 ? -7.059 -6.082 -18.203 1 85.25 112 TRP A CA 1
ATOM 903 C C . TRP A 1 112 ? -7.801 -5.289 -17.141 1 85.25 112 TRP A C 1
ATOM 905 O O . TRP A 1 112 ? -9.023 -5.125 -17.219 1 85.25 112 TRP A O 1
ATOM 915 N N . GLU A 1 113 ? -7.047 -4.848 -16.188 1 75.81 113 GLU A N 1
ATOM 916 C CA . GLU A 1 113 ? -7.641 -4.055 -15.109 1 75.81 113 GLU A CA 1
ATOM 917 C C . GLU A 1 113 ? -6.895 -2.738 -14.914 1 75.81 113 GLU A C 1
ATOM 919 O O . GLU A 1 113 ? -7.062 -2.066 -13.898 1 75.81 113 GLU A O 1
ATOM 924 N N . GLY A 1 114 ? -6.059 -2.533 -15.82 1 64.19 114 GLY A N 1
ATOM 925 C CA . GLY A 1 114 ? -5.332 -1.276 -15.734 1 64.19 114 GLY A CA 1
ATOM 926 C C . GLY A 1 114 ? -6.18 -0.073 -16.109 1 64.19 114 GLY A C 1
ATOM 927 O O . GLY A 1 114 ? -7.336 -0.22 -16.5 1 64.19 114 GLY A O 1
ATOM 928 N N . ASP A 1 115 ? -5.637 0.965 -15.664 1 60.84 115 ASP A N 1
ATOM 929 C CA . ASP A 1 115 ? -6.383 2.182 -15.977 1 60.84 115 ASP A CA 1
ATOM 930 C C . ASP A 1 115 ? -6.41 2.443 -17.484 1 60.84 115 ASP A C 1
ATOM 932 O O . ASP A 1 115 ? -5.57 1.93 -18.219 1 60.84 115 ASP A O 1
ATOM 936 N N . SER A 1 116 ? -7.438 2.896 -17.922 1 50.22 116 SER A N 1
ATOM 937 C CA . SER A 1 116 ? -7.688 3.113 -19.344 1 50.22 116 SER A CA 1
ATOM 938 C C . SER A 1 116 ? -6.598 3.98 -19.969 1 50.22 116 SER A C 1
ATOM 940 O O . SER A 1 116 ? -6.402 3.961 -21.188 1 50.22 116 SER A O 1
ATOM 942 N N . PHE A 1 117 ? -5.984 4.652 -19.078 1 49.09 117 PHE A N 1
ATOM 943 C CA . PHE A 1 117 ? -5.023 5.586 -19.656 1 49.09 117 PHE A CA 1
ATOM 944 C C . PHE A 1 117 ? -3.625 4.98 -19.688 1 49.09 117 PHE A C 1
ATOM 946 O O . PHE A 1 117 ? -2.693 5.574 -20.219 1 49.09 117 PHE A O 1
ATOM 953 N N . GLY A 1 118 ? -3.48 3.822 -19.25 1 54.03 118 GLY A N 1
ATOM 954 C CA . GLY A 1 118 ? -2.258 3.041 -19.359 1 54.03 118 GLY A CA 1
ATOM 955 C C . GLY A 1 118 ? -1.21 3.428 -18.328 1 54.03 118 GLY A C 1
ATOM 956 O O . GLY A 1 118 ? -0.054 3.01 -18.438 1 54.03 118 GLY A O 1
ATOM 957 N N . ILE A 1 119 ? -1.471 4.379 -17.359 1 58.41 119 ILE A N 1
ATOM 958 C CA . ILE A 1 119 ? -0.502 4.738 -16.328 1 58.41 119 ILE A CA 1
ATOM 959 C C . ILE A 1 119 ? -0.223 3.533 -15.445 1 58.41 119 ILE A C 1
ATOM 961 O O . ILE A 1 119 ? 0.933 3.24 -15.125 1 58.41 119 ILE A O 1
ATOM 965 N N . LEU A 1 120 ? -1.196 2.941 -15.07 1 70.88 120 LEU A N 1
ATOM 966 C CA . LEU A 1 120 ? -1.082 1.658 -14.383 1 70.88 120 LEU A CA 1
ATOM 967 C C . LEU A 1 120 ? -1.638 0.529 -15.242 1 70.88 120 LEU A C 1
ATOM 969 O O . LEU A 1 120 ? -2.809 0.556 -15.633 1 70.88 120 LEU A O 1
ATOM 973 N N . SER A 1 121 ? -0.709 -0.171 -15.672 1 80.81 121 SER A N 1
ATOM 974 C CA . SER A 1 121 ? -1.105 -1.366 -16.406 1 80.81 121 SER A CA 1
ATOM 975 C C . SER A 1 121 ? -1.228 -2.572 -15.484 1 80.81 121 SER A C 1
ATOM 977 O O . SER A 1 121 ? -0.296 -2.887 -14.742 1 80.81 121 SER A O 1
ATOM 979 N N . VAL A 1 122 ? -2.406 -3.154 -15.562 1 85.69 122 VAL A N 1
ATOM 980 C CA . VAL A 1 122 ? -2.619 -4.312 -14.703 1 85.69 122 VAL A CA 1
ATOM 981 C C . VAL A 1 122 ? -3.295 -5.43 -15.492 1 85.69 122 VAL A C 1
ATOM 983 O O . VAL A 1 122 ? -4.312 -5.203 -16.156 1 85.69 122 VAL A O 1
ATOM 986 N N . TRP A 1 123 ? -2.664 -6.508 -15.508 1 88.62 123 TRP A N 1
ATOM 987 C CA . TRP A 1 123 ? -3.295 -7.738 -15.969 1 88.62 123 TRP A CA 1
ATOM 988 C C . TRP A 1 123 ? -3.59 -8.672 -14.797 1 88.62 123 TRP A C 1
ATOM 990 O O . TRP A 1 123 ? -2.76 -8.836 -13.898 1 88.62 123 TRP A O 1
ATOM 1000 N N . LYS A 1 124 ? -4.746 -9.25 -14.852 1 91.94 124 LYS A N 1
ATOM 1001 C CA . LYS A 1 124 ? -5.133 -10.133 -13.75 1 91.94 124 LYS A CA 1
ATOM 1002 C C . LYS A 1 124 ? -5.656 -11.469 -14.266 1 91.94 124 LYS A C 1
ATOM 1004 O O . LYS A 1 124 ? -6.324 -11.516 -15.305 1 91.94 124 LYS A O 1
ATOM 1009 N N . TRP A 1 125 ? -5.359 -12.484 -13.57 1 92.44 125 TRP A N 1
ATOM 1010 C CA . TRP A 1 125 ? -5.848 -13.836 -13.789 1 92.44 125 TRP A CA 1
ATOM 1011 C C . TRP A 1 125 ? -6.512 -14.391 -12.531 1 92.44 125 TRP A C 1
ATOM 1013 O O . TRP A 1 125 ? -6.133 -14.031 -11.414 1 92.44 125 TRP A O 1
ATOM 1023 N N . HIS A 1 126 ? -7.469 -15.219 -12.742 1 93.88 126 HIS A N 1
ATOM 1024 C CA . HIS A 1 126 ? -8.172 -15.891 -11.648 1 93.88 126 HIS A CA 1
ATOM 1025 C C . HIS A 1 126 ? -8.227 -17.391 -11.867 1 93.88 126 HIS A C 1
ATOM 1027 O O . HIS A 1 126 ? -8.492 -17.859 -12.984 1 93.88 126 HIS A O 1
ATOM 1033 N N . PHE A 1 127 ? -7.887 -18.078 -10.812 1 94.69 127 PHE A N 1
ATOM 1034 C CA . PHE A 1 127 ? -7.848 -19.531 -10.844 1 94.69 127 PHE A CA 1
ATOM 1035 C C . PHE A 1 127 ? -8.602 -20.125 -9.664 1 94.69 127 PHE A C 1
ATOM 1037 O O . PHE A 1 127 ? -8.898 -19.422 -8.695 1 94.69 127 PHE A O 1
ATOM 1044 N N . ILE A 1 128 ? -8.938 -21.375 -9.852 1 93.88 128 ILE A N 1
ATOM 1045 C CA . ILE A 1 128 ? 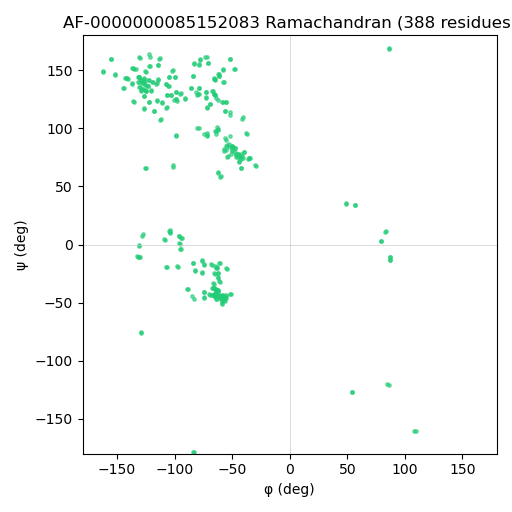-9.414 -22.219 -8.75 1 93.88 128 ILE A CA 1
ATOM 1046 C C . ILE A 1 128 ? -8.516 -23.438 -8.609 1 93.88 128 ILE A C 1
ATOM 1048 O O . ILE A 1 128 ? -8.328 -24.188 -9.57 1 93.88 128 ILE A O 1
ATOM 1052 N N . ASP A 1 129 ? -7.961 -23.578 -7.418 1 90.81 129 ASP A N 1
ATOM 1053 C CA . ASP A 1 129 ? -7.027 -24.688 -7.27 1 90.81 129 ASP A CA 1
ATOM 1054 C C . ASP A 1 129 ? -7.762 -25.984 -6.969 1 90.81 129 ASP A C 1
ATOM 1056 O O . ASP A 1 129 ? -8.992 -26.016 -6.941 1 90.81 129 ASP A O 1
ATOM 1060 N N . LYS A 1 130 ? -6.988 -27.062 -6.785 1 89.38 130 LYS A N 1
ATOM 1061 C CA . LYS A 1 130 ? -7.535 -28.406 -6.613 1 89.38 130 LYS A CA 1
ATOM 1062 C C . LYS A 1 130 ? -8.398 -28.484 -5.355 1 89.38 130 LYS A C 1
ATOM 1064 O O . LYS A 1 130 ? -9.289 -29.328 -5.266 1 89.38 130 LYS A O 1
ATOM 1069 N N . ASP A 1 131 ? -8.164 -27.625 -4.383 1 90.81 131 ASP A N 1
ATOM 1070 C CA . ASP A 1 131 ? -8.891 -27.625 -3.119 1 90.81 131 ASP A CA 1
ATOM 1071 C C . ASP A 1 131 ? -10.086 -26.672 -3.17 1 90.81 131 ASP A C 1
ATOM 1073 O O . ASP A 1 131 ? -10.75 -26.453 -2.154 1 90.81 131 ASP A O 1
ATOM 1077 N N . GLY A 1 132 ? -10.32 -26.109 -4.355 1 92.12 132 GLY A N 1
ATOM 1078 C CA . GLY A 1 132 ? -11.445 -25.203 -4.508 1 92.12 132 GLY A CA 1
ATOM 1079 C C . GLY A 1 132 ? -11.133 -23.781 -4.055 1 92.12 132 GLY A C 1
ATOM 1080 O O . GLY A 1 132 ? -12.039 -22.953 -3.928 1 92.12 132 GLY A O 1
ATOM 1081 N N . GLN A 1 133 ? -9.914 -23.5 -3.814 1 93.31 133 GLN A N 1
ATOM 1082 C CA . GLN A 1 133 ? -9.516 -22.172 -3.369 1 93.31 133 GLN A CA 1
ATOM 1083 C C . GLN A 1 133 ? -9.297 -21.234 -4.555 1 93.31 133 GLN A C 1
ATOM 1085 O O . GLN A 1 133 ? -8.672 -21.625 -5.547 1 93.31 133 GLN A O 1
ATOM 1090 N N . SER A 1 134 ? -9.859 -20.078 -4.355 1 95.81 134 SER A N 1
ATOM 1091 C CA . SER A 1 134 ? -9.617 -19.047 -5.359 1 95.81 134 SER A CA 1
ATOM 1092 C C . SER A 1 134 ? -8.195 -18.516 -5.277 1 95.81 134 SER A C 1
ATOM 1094 O O . SER A 1 134 ? -7.711 -18.188 -4.191 1 95.81 134 SER A O 1
ATOM 1096 N N . VAL A 1 135 ? -7.543 -18.453 -6.438 1 95.5 135 VAL A N 1
ATOM 1097 C CA . VAL A 1 135 ? -6.191 -17.906 -6.539 1 95.5 135 VAL A CA 1
ATOM 1098 C C . VAL A 1 135 ? -6.168 -16.781 -7.57 1 95.5 135 VAL A C 1
ATOM 1100 O O . VAL A 1 135 ? -6.699 -16.938 -8.672 1 95.5 135 VAL A O 1
ATOM 1103 N N . SER A 1 136 ? -5.562 -15.656 -7.191 1 95.62 136 SER A N 1
ATOM 1104 C CA . SER A 1 136 ? -5.43 -14.555 -8.133 1 95.62 136 SER A CA 1
ATOM 1105 C C . SER A 1 136 ? -3.969 -14.281 -8.461 1 95.62 136 SER A C 1
ATOM 1107 O O . SER A 1 136 ? -3.104 -14.359 -7.586 1 95.62 136 SER A O 1
ATOM 1109 N N . LEU A 1 137 ? -3.723 -14.023 -9.703 1 95.44 137 LEU A N 1
ATOM 1110 C CA . LEU A 1 137 ? -2.434 -13.578 -10.219 1 95.44 137 LEU A CA 1
ATOM 1111 C C . LEU A 1 137 ? -2.562 -12.227 -10.906 1 95.44 137 LEU A C 1
ATOM 1113 O O . LEU A 1 137 ? -3.51 -12 -11.664 1 95.44 137 LEU A O 1
ATOM 1117 N N . ALA A 1 138 ? -1.629 -11.32 -10.555 1 93.94 138 ALA A N 1
ATOM 1118 C CA . ALA A 1 138 ? -1.66 -10.023 -11.219 1 93.94 138 ALA A CA 1
ATOM 1119 C C . ALA A 1 138 ? -0.248 -9.523 -11.516 1 93.94 138 ALA A C 1
ATOM 1121 O O . ALA A 1 138 ? 0.672 -9.734 -10.727 1 93.94 138 ALA A O 1
ATOM 1122 N N . ILE A 1 139 ? -0.098 -8.906 -12.602 1 92.31 139 ILE A N 1
ATOM 1123 C CA . ILE A 1 139 ? 1.115 -8.141 -12.867 1 92.31 139 ILE A CA 1
ATOM 1124 C C . ILE A 1 139 ? 0.76 -6.672 -13.086 1 92.31 139 ILE A C 1
ATOM 1126 O O . ILE A 1 139 ? -0.284 -6.359 -13.664 1 92.31 139 ILE A O 1
ATOM 1130 N N . GLU A 1 140 ? 1.609 -5.879 -12.531 1 88.75 140 GLU A N 1
ATOM 1131 C CA . GLU A 1 140 ? 1.395 -4.438 -12.586 1 88.75 140 GLU A CA 1
ATOM 1132 C C . GLU A 1 140 ? 2.643 -3.711 -13.078 1 88.75 140 GLU A C 1
ATOM 1134 O O . GLU A 1 140 ? 3.764 -4.09 -12.734 1 88.75 140 GLU A O 1
ATOM 1139 N N . TYR A 1 141 ? 2.412 -2.721 -13.852 1 85.88 141 TYR A N 1
ATOM 1140 C CA . TYR A 1 141 ? 3.475 -1.818 -14.273 1 85.88 141 TYR A CA 1
ATOM 1141 C C . TYR A 1 141 ? 3.119 -0.37 -13.969 1 85.88 141 TYR A C 1
ATOM 1143 O O . TYR A 1 141 ? 2.096 0.138 -14.43 1 85.88 141 TYR A O 1
ATOM 1151 N N . ASN A 1 142 ? 3.957 0.144 -13.133 1 76.12 142 ASN A N 1
ATOM 1152 C CA . ASN A 1 142 ? 3.789 1.557 -12.812 1 76.12 142 ASN A CA 1
ATOM 1153 C C . ASN A 1 142 ? 4.879 2.412 -13.453 1 76.12 142 ASN A C 1
ATOM 1155 O O . ASN A 1 142 ? 6.062 2.236 -13.164 1 76.12 142 ASN A O 1
ATOM 1159 N N . GLU A 1 143 ? 4.512 3.299 -14.312 1 64.88 143 GLU A N 1
ATOM 1160 C CA . GLU A 1 143 ? 5.457 4.133 -15.047 1 64.88 143 GLU A CA 1
ATOM 1161 C C . GLU A 1 143 ? 5.891 5.336 -14.219 1 64.88 143 GLU A C 1
ATOM 1163 O O . GLU A 1 143 ? 7.062 5.719 -14.234 1 64.88 143 GLU A O 1
ATOM 1168 N N . LYS A 1 144 ? 4.988 5.984 -13.648 1 60.12 144 LYS A N 1
ATOM 1169 C CA . LYS A 1 144 ? 5.285 7.352 -13.234 1 60.12 144 LYS A CA 1
ATOM 1170 C C . LYS A 1 144 ? 4.887 7.586 -11.781 1 60.12 144 LYS A C 1
ATOM 1172 O O . LYS A 1 144 ? 5.262 8.594 -11.18 1 60.12 144 LYS A O 1
ATOM 1177 N N . ASN A 1 145 ? 4.223 6.668 -11.359 1 54.41 145 ASN A N 1
ATOM 1178 C CA . ASN A 1 145 ? 3.666 7.027 -10.062 1 54.41 145 ASN A CA 1
ATOM 1179 C C . ASN A 1 145 ? 4.699 6.883 -8.953 1 54.41 145 ASN A C 1
ATOM 1181 O O . ASN A 1 145 ? 5.039 5.77 -8.555 1 54.41 145 ASN A O 1
ATOM 1185 N N . THR A 1 146 ? 5.219 8.023 -8.633 1 52.38 146 THR A N 1
ATOM 1186 C CA . THR A 1 146 ? 6.32 8.047 -7.676 1 52.38 146 THR A CA 1
ATOM 1187 C C . THR A 1 146 ? 5.863 7.523 -6.316 1 52.38 146 THR A C 1
ATOM 1189 O O . THR A 1 146 ? 6.688 7.176 -5.469 1 52.38 146 THR A O 1
ATOM 1192 N N . GLU A 1 147 ? 4.449 7.547 -6.086 1 49.22 147 GLU A N 1
ATOM 1193 C CA . GLU A 1 147 ? 3.947 7.051 -4.809 1 49.22 147 GLU A CA 1
ATOM 1194 C C . GLU A 1 147 ? 3.998 5.527 -4.75 1 49.22 147 GLU A C 1
ATOM 1196 O O . GLU A 1 147 ? 3.93 4.938 -3.67 1 49.22 147 GLU A O 1
ATOM 1201 N N . LEU A 1 148 ? 4.141 5.066 -6.012 1 56.88 148 LEU A N 1
ATOM 1202 C CA . LEU A 1 148 ? 4.227 3.615 -6.113 1 56.88 148 LEU A CA 1
ATOM 1203 C C . LEU A 1 148 ? 5.602 3.184 -6.613 1 56.88 148 LEU A C 1
ATOM 1205 O O . LEU A 1 148 ? 6.34 3.99 -7.184 1 56.88 148 LEU A O 1
ATOM 1209 N N . SER A 1 149 ? 5.887 1.99 -6.219 1 59.59 149 SER A N 1
ATOM 1210 C CA . SER A 1 149 ? 7.105 1.419 -6.777 1 59.59 149 SER A CA 1
ATOM 1211 C C . SER A 1 149 ? 7.07 1.413 -8.305 1 59.59 149 SER A C 1
ATOM 1213 O O . SER A 1 149 ? 6.133 0.881 -8.906 1 59.59 149 SER A O 1
ATOM 1215 N N . MET A 1 150 ? 7.938 2.166 -8.82 1 70.56 150 MET A N 1
ATOM 1216 C CA . MET A 1 150 ? 8.047 2.148 -10.281 1 70.56 150 MET A CA 1
ATOM 1217 C C . MET A 1 150 ? 8.523 0.786 -10.773 1 70.56 150 MET A C 1
ATOM 1219 O O . MET A 1 150 ? 9.305 0.115 -10.094 1 70.56 150 MET A O 1
ATOM 1223 N N . GLY A 1 151 ? 7.855 0.453 -11.961 1 85.31 151 GLY A N 1
ATOM 1224 C CA . GLY A 1 151 ? 8.281 -0.79 -12.586 1 85.31 151 GLY A CA 1
ATOM 1225 C C . GLY A 1 151 ? 7.238 -1.89 -12.492 1 85.31 151 GLY A C 1
ATOM 1226 O O . GLY A 1 151 ? 6.039 -1.614 -12.453 1 85.31 151 GLY A O 1
ATOM 1227 N N . THR A 1 152 ? 7.781 -3.105 -12.688 1 88.69 152 THR A N 1
ATOM 1228 C CA . THR A 1 152 ? 6.898 -4.262 -12.797 1 88.69 152 THR A CA 1
ATOM 1229 C C . THR A 1 152 ? 6.812 -5.008 -11.469 1 88.69 152 THR A C 1
ATOM 1231 O O . THR A 1 152 ? 7.84 -5.277 -10.836 1 88.69 152 THR A O 1
ATOM 1234 N N . VAL A 1 153 ? 5.586 -5.277 -11.086 1 91.06 153 VAL A N 1
ATOM 1235 C CA . VAL A 1 153 ? 5.301 -6.035 -9.875 1 91.06 153 VAL A CA 1
ATOM 1236 C C . VAL A 1 153 ? 4.414 -7.23 -10.211 1 91.06 153 VAL A C 1
ATOM 1238 O O . VAL A 1 153 ? 3.475 -7.113 -11 1 91.06 153 VAL A O 1
ATOM 1241 N N . ILE A 1 154 ? 4.73 -8.352 -9.633 1 93.31 154 ILE A N 1
ATOM 1242 C CA . ILE A 1 154 ? 3.859 -9.516 -9.75 1 93.31 154 ILE A CA 1
ATOM 1243 C C . ILE A 1 154 ? 3.279 -9.867 -8.383 1 93.31 154 ILE A C 1
ATOM 1245 O O . ILE A 1 154 ? 3.979 -9.797 -7.367 1 93.31 154 ILE A O 1
ATOM 1249 N N . LYS A 1 155 ? 2.029 -10.266 -8.406 1 94.38 155 LYS A N 1
ATOM 1250 C CA . LYS A 1 155 ? 1.306 -10.57 -7.172 1 94.38 155 LYS A CA 1
ATOM 1251 C C . LYS A 1 155 ? 0.597 -11.922 -7.27 1 94.38 155 LYS A C 1
ATOM 1253 O O . LYS A 1 155 ? 0.044 -12.266 -8.32 1 94.38 155 LYS A O 1
ATOM 1258 N N . LEU A 1 156 ? 0.631 -12.625 -6.254 1 96.31 156 LEU A N 1
ATOM 1259 C CA . LEU A 1 156 ? -0.126 -13.859 -6.074 1 96.31 156 LEU A CA 1
ATOM 1260 C C . LEU A 1 156 ? -0.874 -13.844 -4.746 1 96.31 156 LEU A C 1
ATOM 1262 O O . LEU A 1 156 ? -0.317 -13.453 -3.719 1 96.31 156 LEU A O 1
ATOM 1266 N N . ALA A 1 157 ? -2.197 -14.281 -4.777 1 96.94 157 ALA A N 1
ATOM 1267 C CA . ALA A 1 157 ? -2.951 -14.133 -3.535 1 96.94 157 ALA A CA 1
ATOM 1268 C C . ALA A 1 157 ? -4.098 -15.141 -3.469 1 96.94 157 ALA A C 1
ATOM 1270 O O . ALA A 1 157 ? -4.516 -15.688 -4.492 1 96.94 157 ALA A O 1
ATOM 1271 N N . TYR A 1 158 ? -4.559 -15.367 -2.254 1 96.81 158 TYR A N 1
ATOM 1272 C CA . TYR A 1 158 ? -5.844 -15.984 -1.953 1 96.81 158 TYR A CA 1
ATOM 1273 C C . TYR A 1 158 ? -6.895 -14.93 -1.621 1 96.81 158 TYR A C 1
ATOM 1275 O O . TYR A 1 158 ? -7.109 -14.609 -0.45 1 96.81 158 TYR A O 1
ATOM 1283 N N . PRO A 1 159 ? -7.668 -14.5 -2.594 1 94.88 159 PRO A N 1
ATOM 1284 C CA . PRO A 1 159 ? -8.555 -13.367 -2.328 1 94.88 159 PRO A CA 1
ATOM 1285 C C . PRO A 1 159 ? -9.648 -13.695 -1.31 1 94.88 159 PRO A C 1
ATOM 1287 O O . PRO A 1 159 ? -9.969 -12.859 -0.457 1 94.88 159 PRO A O 1
ATOM 1290 N N . VAL A 1 160 ? -10.172 -14.836 -1.338 1 94.44 160 VAL A N 1
ATOM 1291 C CA . VAL A 1 160 ? -11.25 -15.211 -0.433 1 94.44 160 VAL A CA 1
ATOM 1292 C C . VAL A 1 160 ? -10.719 -15.312 0.994 1 94.44 160 VAL A C 1
ATOM 1294 O O . VAL A 1 160 ? -11.344 -14.82 1.935 1 94.44 160 VAL A O 1
ATOM 1297 N N . ARG A 1 161 ? -9.594 -15.906 1.12 1 95.69 161 ARG A N 1
ATOM 1298 C CA . ARG A 1 161 ? -9 -16.047 2.447 1 95.69 161 ARG A CA 1
ATOM 1299 C C . ARG A 1 161 ? -8.617 -14.688 3.025 1 95.69 161 ARG A C 1
ATOM 1301 O O . ARG A 1 161 ? -8.68 -14.484 4.238 1 95.69 161 ARG A O 1
ATOM 1308 N N . ILE A 1 162 ? -8.219 -13.797 2.223 1 94.12 162 ILE A N 1
ATOM 1309 C CA . ILE A 1 162 ? -7.914 -12.438 2.668 1 94.12 162 ILE A CA 1
ATOM 1310 C C . ILE A 1 162 ? -9.18 -11.773 3.197 1 94.12 162 ILE A C 1
ATOM 1312 O O . ILE A 1 162 ? -9.156 -11.125 4.242 1 94.12 162 ILE A O 1
ATOM 1316 N N . GLU A 1 163 ? -10.234 -11.984 2.535 1 90.25 163 GLU A N 1
ATOM 1317 C CA . GLU A 1 163 ? -11.508 -11.438 2.994 1 90.25 163 GLU A CA 1
ATOM 1318 C C . GLU A 1 163 ? -11.922 -12.047 4.328 1 90.25 163 GLU A C 1
ATOM 1320 O O . GLU A 1 163 ? -12.43 -11.352 5.207 1 90.25 163 GLU A O 1
ATOM 1325 N N . GLU A 1 164 ? -11.664 -13.281 4.398 1 93.19 164 GLU A N 1
ATOM 1326 C CA . GLU A 1 164 ? -11.961 -13.953 5.66 1 93.19 164 GLU A CA 1
ATOM 1327 C C . GLU A 1 164 ? -11.141 -13.367 6.805 1 93.19 164 GLU A C 1
ATOM 1329 O O . GLU A 1 164 ? -11.633 -13.219 7.926 1 93.19 164 GLU A O 1
ATOM 1334 N N . GLU A 1 165 ? -9.875 -13.07 6.52 1 91.38 165 GLU A N 1
ATOM 1335 C CA . GLU A 1 165 ? -9.023 -12.414 7.512 1 91.38 165 GLU A CA 1
ATOM 1336 C C . GLU A 1 165 ? -9.602 -11.078 7.945 1 91.38 165 GLU A C 1
ATOM 1338 O O . GLU A 1 165 ? -9.633 -10.758 9.133 1 91.38 165 GLU A O 1
ATOM 1343 N N . LYS A 1 166 ? -10.008 -10.367 7.016 1 85.44 166 LYS A N 1
ATOM 1344 C CA . LYS A 1 166 ? -10.609 -9.062 7.277 1 85.44 166 LYS A CA 1
ATOM 1345 C C . LYS A 1 166 ? -11.828 -9.195 8.188 1 85.44 166 LYS A C 1
ATOM 1347 O O . LYS A 1 166 ? -11.945 -8.492 9.195 1 85.44 166 LYS A O 1
ATOM 1352 N N . LEU A 1 167 ? -12.695 -10.078 7.91 1 85.69 167 LEU A N 1
ATOM 1353 C CA . LEU A 1 167 ? -13.914 -10.289 8.688 1 85.69 167 LEU A CA 1
ATOM 1354 C C . LEU A 1 167 ? -13.578 -10.75 10.102 1 85.69 167 LEU A C 1
ATOM 1356 O O . LEU A 1 167 ? -14.219 -10.328 11.062 1 85.69 167 LEU A O 1
ATOM 1360 N N . CYS A 1 168 ? -12.609 -11.602 10.172 1 90.5 168 CYS A N 1
ATOM 1361 C CA . CYS A 1 168 ? -12.164 -12.086 11.477 1 90.5 168 CYS A CA 1
ATOM 1362 C C . CYS A 1 168 ? -11.688 -10.93 12.352 1 90.5 168 CYS A C 1
ATOM 1364 O O . CYS A 1 168 ? -12.039 -10.859 13.531 1 90.5 168 CYS A O 1
ATOM 1366 N N . ILE A 1 169 ? -10.922 -10.039 11.781 1 82.44 169 ILE A N 1
ATOM 1367 C CA . ILE A 1 169 ? -10.375 -8.906 12.523 1 82.44 169 ILE A CA 1
ATOM 1368 C C . ILE A 1 169 ? -11.508 -7.973 12.945 1 82.44 169 ILE A C 1
ATOM 1370 O O . ILE A 1 169 ? -11.523 -7.473 14.07 1 82.44 169 ILE A O 1
ATOM 1374 N N . ILE A 1 170 ? -12.422 -7.711 12.086 1 78.31 170 ILE A N 1
ATOM 1375 C CA . ILE A 1 170 ? -13.562 -6.848 12.359 1 78.31 170 ILE A CA 1
ATOM 1376 C C . ILE A 1 170 ? -14.367 -7.406 13.531 1 78.31 170 ILE A C 1
ATOM 1378 O O . ILE A 1 170 ? -14.727 -6.672 14.453 1 78.31 170 ILE A O 1
ATOM 1382 N N . LYS A 1 171 ? -14.672 -8.633 13.438 1 82.88 171 LYS A N 1
ATOM 1383 C CA . LYS A 1 171 ? -15.445 -9.289 14.492 1 82.88 171 LYS A CA 1
ATOM 1384 C C . LYS A 1 171 ? -14.703 -9.242 15.82 1 82.88 171 LYS A C 1
ATOM 1386 O O . LYS A 1 171 ? -15.289 -8.93 16.859 1 82.88 171 LYS A O 1
ATOM 1391 N N . LYS A 1 172 ? -13.516 -9.555 15.711 1 80.81 172 LYS A N 1
ATOM 1392 C CA . LYS A 1 172 ? -12.695 -9.617 16.922 1 80.81 172 LYS A CA 1
ATOM 1393 C C . LYS A 1 172 ? -12.602 -8.25 17.594 1 80.81 172 LYS A C 1
ATOM 1395 O O . LYS A 1 172 ? -12.602 -8.164 18.812 1 80.81 172 LYS A O 1
ATOM 1400 N N . ASN A 1 173 ? -12.484 -7.223 16.75 1 74.44 173 ASN A N 1
ATOM 1401 C CA . ASN A 1 173 ? -12.289 -5.887 17.312 1 74.44 173 ASN A CA 1
ATOM 1402 C C . ASN A 1 173 ? -13.602 -5.125 17.422 1 74.44 173 ASN A C 1
ATOM 1404 O O . ASN A 1 173 ? -13.617 -3.945 17.781 1 74.44 173 ASN A O 1
ATOM 1408 N N . LYS A 1 174 ? -14.727 -5.75 17.172 1 67.38 174 LYS A N 1
ATOM 1409 C CA . LYS A 1 174 ? -16.062 -5.156 17.25 1 67.38 174 LYS A CA 1
ATOM 1410 C C . LYS A 1 174 ? -16.109 -3.83 16.5 1 67.38 174 LYS A C 1
ATOM 1412 O O . LYS A 1 174 ? -16.594 -2.83 17.031 1 67.38 174 LYS A O 1
ATOM 1417 N N . ILE A 1 175 ? -15.367 -3.785 15.422 1 61.62 175 ILE A N 1
ATOM 1418 C CA . ILE A 1 175 ? -15.32 -2.58 14.602 1 61.62 175 ILE A CA 1
ATOM 1419 C C . ILE A 1 175 ? -16.703 -2.307 14.008 1 61.62 175 ILE A C 1
ATOM 1421 O O . ILE A 1 175 ? -17.281 -3.164 13.336 1 61.62 175 ILE A O 1
ATOM 1425 N N . GLU A 1 176 ? -17.516 -1.4 14.648 1 55.5 176 GLU A N 1
ATOM 1426 C CA . GLU A 1 176 ? -18.828 -1.015 14.125 1 55.5 176 GLU A CA 1
ATOM 1427 C C . GLU A 1 176 ? -18.688 -0.143 12.883 1 55.5 176 GLU A C 1
ATOM 1429 O O . GLU A 1 176 ? -17.969 0.859 12.898 1 55.5 176 GLU A O 1
ATOM 1434 N N . VAL A 1 177 ? -18.703 -0.69 11.75 1 50.84 177 VAL A N 1
ATOM 1435 C CA . VAL A 1 177 ? -18.688 0.08 10.516 1 50.84 177 VAL A CA 1
ATOM 1436 C C . VAL A 1 177 ? -19.922 0.99 10.469 1 50.84 177 VAL A C 1
ATOM 1438 O O . VAL A 1 177 ? -21.047 0.519 10.273 1 50.84 177 VAL A O 1
ATOM 1441 N N . GLU A 1 178 ? -20.141 1.844 11.352 1 47.97 178 GLU A N 1
ATOM 1442 C CA . GLU A 1 178 ? -21.359 2.656 11.227 1 47.97 178 GLU A CA 1
ATOM 1443 C C . GLU A 1 178 ? -21.312 3.5 9.953 1 47.97 178 GLU A C 1
ATOM 1445 O O . GLU A 1 178 ? -20.344 4.227 9.711 1 47.97 178 GLU A O 1
ATOM 1450 N N . ARG A 1 179 ? -21.938 3.098 9.016 1 44.94 179 ARG A N 1
ATOM 1451 C CA . ARG A 1 179 ? -22.203 3.861 7.805 1 44.94 179 ARG A CA 1
ATOM 1452 C C . ARG A 1 179 ? -23.016 5.109 8.109 1 44.94 179 ARG A C 1
ATOM 1454 O O . ARG A 1 179 ? -24.234 5.031 8.258 1 44.94 179 ARG A O 1
ATOM 1461 N N . LYS A 1 180 ? -22.516 6.043 8.93 1 49.28 180 LYS A N 1
ATOM 1462 C CA . LYS A 1 180 ? -23.312 7.254 9.039 1 49.28 180 LYS A CA 1
ATOM 1463 C C . LYS A 1 180 ? -23.375 8 7.707 1 49.28 180 LYS A C 1
ATOM 1465 O O . LYS A 1 180 ? -22.406 8 6.949 1 49.28 180 LYS A O 1
ATOM 1470 N N . THR A 1 181 ? -24.547 8.328 7.266 1 49.53 181 THR A N 1
ATOM 1471 C CA . THR A 1 181 ? -24.844 9.148 6.098 1 49.53 181 THR A CA 1
ATOM 1472 C C . THR A 1 181 ? -24.078 10.461 6.145 1 49.53 181 THR A C 1
ATOM 1474 O O . THR A 1 181 ? -24.109 11.172 7.152 1 49.53 181 THR A O 1
ATOM 1477 N N . LEU A 1 182 ? -23.156 10.625 5.289 1 54 182 LEU A N 1
ATOM 1478 C CA . LEU A 1 182 ? -22.359 11.844 5.195 1 54 182 LEU A CA 1
ATOM 1479 C C . LEU A 1 182 ? -23.234 13.047 4.863 1 54 182 LEU A C 1
ATOM 1481 O O . LEU A 1 182 ? -24.172 12.938 4.062 1 54 182 LEU A O 1
ATOM 1485 N N . PRO A 1 183 ? -23.172 14.07 5.691 1 56.84 183 PRO A N 1
ATOM 1486 C CA . PRO A 1 183 ? -23.844 15.297 5.254 1 56.84 183 PRO A CA 1
ATOM 1487 C C . PRO A 1 183 ? -23.422 15.727 3.848 1 56.84 183 PRO A C 1
ATOM 1489 O O . PRO A 1 183 ? -22.406 15.25 3.332 1 56.84 183 PRO A O 1
ATOM 1492 N N . ASP A 1 184 ? -24.312 16.578 3.25 1 57.75 184 ASP A N 1
ATOM 1493 C CA . ASP A 1 184 ? -23.984 17.203 1.973 1 57.75 184 ASP A CA 1
ATOM 1494 C C . ASP A 1 184 ? -22.703 18.016 2.082 1 57.75 184 ASP A C 1
ATOM 1496 O O . ASP A 1 184 ? -22.359 18.5 3.16 1 57.75 184 ASP A O 1
ATOM 1500 N N . ILE A 1 185 ? -21.922 18.156 1.016 1 58 185 ILE A N 1
ATOM 1501 C CA . ILE A 1 185 ? -20.625 18.828 0.947 1 58 185 ILE A CA 1
ATOM 1502 C C . ILE A 1 185 ? -20.719 20.234 1.552 1 58 185 ILE A C 1
ATOM 1504 O O . ILE A 1 185 ? -19.812 20.672 2.25 1 58 185 ILE A O 1
ATOM 1508 N N . GLU A 1 186 ? -21.844 20.891 1.182 1 61 186 GLU A N 1
ATOM 1509 C CA . GLU A 1 186 ? -22.047 22.266 1.621 1 61 186 GLU A CA 1
ATOM 1510 C C . GLU A 1 186 ? -22.156 22.344 3.141 1 61 186 GLU A C 1
ATOM 1512 O O . GLU A 1 186 ? -21.859 23.391 3.73 1 61 186 GLU A O 1
ATOM 1517 N N . ASP A 1 187 ? -22.438 21.266 3.67 1 63.09 187 ASP A N 1
ATOM 1518 C CA . ASP A 1 187 ? -22.703 21.281 5.105 1 63.09 187 ASP A CA 1
ATOM 1519 C C . ASP A 1 187 ? -21.516 20.688 5.879 1 63.09 187 ASP A C 1
ATOM 1521 O O . ASP A 1 187 ? -21.594 20.5 7.094 1 63.09 187 ASP A O 1
ATOM 1525 N N . LEU A 1 188 ? -20.484 20.547 5.105 1 64.75 188 LEU A N 1
ATOM 1526 C CA . LEU A 1 188 ? -19.359 19.906 5.754 1 64.75 188 LEU A CA 1
ATOM 1527 C C . LEU A 1 188 ? -18.578 20.891 6.609 1 64.75 188 LEU A C 1
ATOM 1529 O O . LEU A 1 188 ? -18.391 22.047 6.215 1 64.75 188 LEU A O 1
ATOM 1533 N N . ASN A 1 189 ? -18.328 20.578 7.801 1 69.88 189 ASN A N 1
ATOM 1534 C CA . ASN A 1 189 ? -17.391 21.344 8.617 1 69.88 189 ASN A CA 1
ATOM 1535 C C . ASN A 1 189 ? -15.945 21.109 8.172 1 69.88 189 ASN A C 1
ATOM 1537 O O . ASN A 1 189 ? -15.281 20.188 8.672 1 69.88 189 ASN A O 1
ATOM 1541 N N . TRP A 1 190 ? -15.438 22.016 7.32 1 72.56 190 TRP A N 1
ATOM 1542 C CA . TRP A 1 190 ? -14.141 21.844 6.676 1 72.56 190 TRP A CA 1
ATOM 1543 C C . TRP A 1 190 ? -13.016 21.891 7.703 1 72.56 190 TRP A C 1
ATOM 1545 O O . TRP A 1 190 ? -11.945 21.312 7.484 1 72.56 190 TRP A O 1
ATOM 1555 N N . GLN A 1 191 ? -13.219 22.484 8.742 1 70.56 191 GLN A N 1
ATOM 1556 C CA . GLN A 1 191 ? -12.172 22.562 9.758 1 70.56 191 GLN A CA 1
ATOM 1557 C C . GLN A 1 191 ? -11.812 21.172 10.273 1 70.56 191 GLN A C 1
ATOM 1559 O O . GLN A 1 191 ? -10.656 20.922 10.617 1 70.56 191 GLN A O 1
ATOM 1564 N N . GLU A 1 192 ? -12.805 20.312 10.211 1 69.25 192 GLU A N 1
ATOM 1565 C CA . GLU A 1 192 ? -12.57 18.953 10.688 1 69.25 192 GLU A CA 1
ATOM 1566 C C . GLU A 1 192 ? -11.922 18.094 9.609 1 69.25 192 GLU A C 1
ATOM 1568 O O . GLU A 1 192 ? -11.32 17.062 9.906 1 69.25 192 GLU A O 1
ATOM 1573 N N . LEU A 1 193 ? -12.008 18.609 8.367 1 73.44 193 LEU A N 1
ATOM 1574 C CA . LEU A 1 193 ? -11.617 17.797 7.219 1 73.44 193 LEU A CA 1
ATOM 1575 C C . LEU A 1 193 ? -10.18 18.109 6.801 1 73.44 193 LEU A C 1
ATOM 1577 O O . LEU A 1 193 ? -9.523 17.281 6.156 1 73.44 193 LEU A O 1
ATOM 1581 N N . LEU A 1 194 ? -9.727 19.266 7.254 1 79.69 194 LEU A N 1
ATOM 1582 C CA . LEU A 1 194 ? -8.438 19.734 6.754 1 79.69 194 LEU A CA 1
ATOM 1583 C C . LEU A 1 194 ? -7.336 19.484 7.773 1 79.69 194 LEU A C 1
ATOM 1585 O O . LEU A 1 194 ? -7.598 19.438 8.977 1 79.69 194 LEU A O 1
ATOM 1589 N N . PRO A 1 195 ? -6.117 19.281 7.266 1 80.31 195 PRO A N 1
ATOM 1590 C CA . PRO A 1 195 ? -4.992 19.25 8.203 1 80.31 195 PRO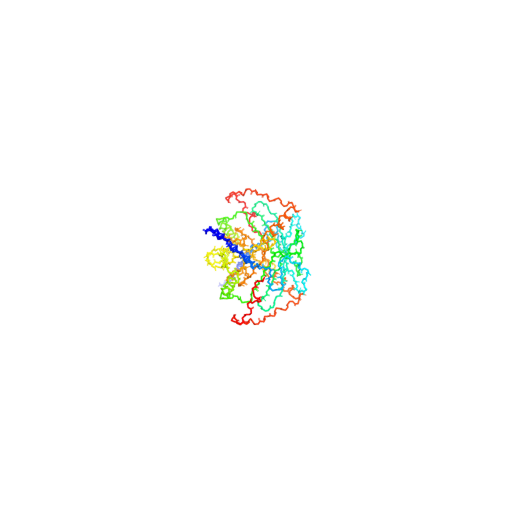 A CA 1
ATOM 1591 C C . PRO A 1 195 ? -4.812 20.562 8.969 1 80.31 195 PRO A C 1
ATOM 1593 O O . PRO A 1 195 ? -5.168 21.625 8.461 1 80.31 195 PRO A O 1
ATOM 1596 N N . GLN A 1 196 ? -4.395 20.438 10.219 1 83.62 196 GLN A N 1
ATOM 1597 C CA . GLN A 1 196 ? -4.164 21.594 11.07 1 83.62 196 GLN A CA 1
ATOM 1598 C C . GLN A 1 196 ? -2.689 21.719 11.453 1 83.62 196 GLN A C 1
ATOM 1600 O O . GLN A 1 196 ? -1.981 20.703 11.531 1 83.62 196 GLN A O 1
ATOM 1605 N N . MET B 1 1 ? -33.219 -80.688 -46.531 1 33.5 1 MET B N 1
ATOM 1606 C CA . MET B 1 1 ? -32.125 -79.688 -46.5 1 33.5 1 MET B CA 1
ATOM 1607 C C . MET B 1 1 ? -32.531 -78.438 -45.781 1 33.5 1 MET B C 1
ATOM 1609 O O . MET B 1 1 ? -33.281 -77.625 -46.312 1 33.5 1 MET B O 1
ATOM 1613 N N . GLN B 1 2 ? -32.688 -78.5 -44.406 1 45.09 2 GLN B N 1
ATOM 1614 C CA . GLN B 1 2 ? -33.125 -77.5 -43.438 1 45.09 2 GLN B CA 1
ATOM 1615 C C . GLN B 1 2 ? -32.125 -76.312 -43.375 1 45.09 2 GLN B C 1
ATOM 1617 O O . GLN B 1 2 ? -30.922 -76.562 -43.156 1 45.09 2 GLN B O 1
ATOM 1622 N N . LYS B 1 3 ? -32.406 -75.25 -44.125 1 45.38 3 LYS B N 1
ATOM 1623 C CA . LYS B 1 3 ? -31.656 -74 -44.188 1 45.38 3 LYS B CA 1
ATOM 1624 C C . LYS B 1 3 ? -31.562 -73.375 -42.812 1 45.38 3 LYS B C 1
ATOM 1626 O O . LYS B 1 3 ? -32.562 -73 -42.188 1 45.38 3 LYS B O 1
ATOM 1631 N N . LYS B 1 4 ? -30.609 -73.812 -41.938 1 46.75 4 LYS B N 1
ATOM 1632 C CA . LYS B 1 4 ? -30.297 -73.188 -40.656 1 46.75 4 LYS B CA 1
ATOM 1633 C C . LYS B 1 4 ? -29.953 -71.75 -40.875 1 46.75 4 LYS B C 1
ATOM 1635 O O . LYS B 1 4 ? -29.031 -71.375 -41.625 1 46.75 4 LYS B O 1
ATOM 1640 N N . ASN B 1 5 ? -30.891 -70.75 -40.812 1 43.09 5 ASN B N 1
ATOM 1641 C CA . ASN B 1 5 ? -30.672 -69.312 -40.781 1 43.09 5 ASN B CA 1
ATOM 1642 C C . ASN B 1 5 ? -29.75 -68.938 -39.625 1 43.09 5 ASN B C 1
ATOM 1644 O O . ASN B 1 5 ? -30.062 -69.188 -38.469 1 43.09 5 ASN B O 1
ATOM 1648 N N . ILE B 1 6 ? -28.453 -69 -39.781 1 46.91 6 ILE B N 1
ATOM 1649 C CA . ILE B 1 6 ? -27.469 -68.438 -38.875 1 46.91 6 ILE B CA 1
ATOM 1650 C C . ILE B 1 6 ? -27.766 -67 -38.625 1 46.91 6 ILE B C 1
ATOM 1652 O O . ILE B 1 6 ? -27.75 -66.188 -39.562 1 46.91 6 ILE B O 1
ATOM 1656 N N . PHE B 1 7 ? -28.656 -66.625 -37.688 1 46 7 PHE B N 1
ATOM 1657 C CA . PHE B 1 7 ? -28.812 -65.25 -37.156 1 46 7 PHE B CA 1
ATOM 1658 C C . PHE B 1 7 ? -27.453 -64.688 -36.719 1 46 7 PHE B C 1
ATOM 1660 O O . PHE B 1 7 ? -26.844 -65.25 -35.781 1 46 7 PHE B O 1
ATOM 1667 N N . LEU B 1 8 ? -26.625 -64.125 -37.562 1 45.5 8 LEU B N 1
ATOM 1668 C CA . LEU B 1 8 ? -25.453 -63.281 -37.219 1 45.5 8 LEU B CA 1
ATOM 1669 C C . LEU B 1 8 ? -25.828 -62.188 -36.25 1 45.5 8 LEU B C 1
ATOM 1671 O O . LEU B 1 8 ? -26.641 -61.312 -36.594 1 45.5 8 LEU B O 1
ATOM 1675 N N . SER B 1 9 ? -25.906 -62.469 -34.969 1 48.31 9 SER B N 1
ATOM 1676 C CA . SER B 1 9 ? -25.969 -61.406 -33.969 1 48.31 9 SER B CA 1
ATOM 1677 C C . SER B 1 9 ? -24.844 -60.406 -34.156 1 48.31 9 SER B C 1
ATOM 1679 O O . SER B 1 9 ? -23.672 -60.781 -34.125 1 48.31 9 SER B O 1
ATOM 1681 N N . PHE B 1 10 ? -25.047 -59.344 -34.875 1 48.25 10 PHE B N 1
ATOM 1682 C CA . PHE B 1 10 ? -24.203 -58.156 -34.875 1 48.25 10 PHE B CA 1
ATOM 1683 C C . PHE B 1 10 ? -24.016 -57.625 -33.469 1 48.25 10 PHE B C 1
ATOM 1685 O O . PHE B 1 10 ? -24.953 -57.094 -32.875 1 48.25 10 PHE B O 1
ATOM 1692 N N . PHE B 1 11 ? -23.172 -58.25 -32.625 1 46.78 11 PHE B N 1
ATOM 1693 C CA . PHE B 1 11 ? -22.672 -57.594 -31.422 1 46.78 11 PHE B CA 1
ATOM 1694 C C . PHE B 1 11 ? -22.125 -56.188 -31.75 1 46.78 11 PHE B C 1
ATOM 1696 O O . PHE B 1 11 ? -21.125 -56.062 -32.438 1 46.78 11 PHE B O 1
ATOM 1703 N N . SER B 1 12 ? -22.969 -55.156 -31.812 1 47.16 12 SER B N 1
ATOM 1704 C CA . SER B 1 12 ? -22.547 -53.75 -31.812 1 47.16 12 SER B CA 1
ATOM 1705 C C . SER B 1 12 ? -21.531 -53.5 -30.703 1 47.16 12 SER B C 1
ATOM 1707 O O . SER B 1 12 ? -21.859 -53.625 -29.516 1 47.16 12 SER B O 1
ATOM 1709 N N . LEU B 1 13 ? -20.266 -53.781 -30.906 1 48.84 13 LEU B N 1
ATOM 1710 C CA . LEU B 1 13 ? -19.188 -53.25 -30.078 1 48.84 13 LEU B CA 1
ATOM 1711 C C . LEU B 1 13 ? -19.391 -51.75 -29.828 1 48.84 13 LEU B C 1
ATOM 1713 O O . LEU B 1 13 ? -19.234 -50.938 -30.75 1 48.84 13 LEU B O 1
ATOM 1717 N N . ILE B 1 14 ? -20.297 -51.375 -28.984 1 49.38 14 ILE B N 1
ATOM 1718 C CA . ILE B 1 14 ? -20.297 -50 -28.453 1 49.38 14 ILE B CA 1
ATOM 1719 C C . ILE B 1 14 ? -18.891 -49.625 -28 1 49.38 14 ILE B C 1
ATOM 1721 O O . ILE B 1 14 ? -18.375 -50.156 -27.016 1 49.38 14 ILE B O 1
ATOM 1725 N N . PHE B 1 15 ? -18.016 -49.188 -28.891 1 47.16 15 PHE B N 1
ATOM 1726 C CA . PHE B 1 15 ? -16.797 -48.469 -28.547 1 47.16 15 PHE B CA 1
ATOM 1727 C C . PHE B 1 15 ? -17.094 -47.375 -27.547 1 47.16 15 PHE B C 1
ATOM 1729 O O . PHE B 1 15 ? -17.703 -46.344 -27.906 1 47.16 15 PHE B O 1
ATOM 1736 N N . VAL B 1 16 ? -17.281 -47.719 -26.297 1 49.06 16 VAL B N 1
ATOM 1737 C CA . VAL B 1 16 ? -17.188 -46.688 -25.25 1 49.06 16 VAL B CA 1
ATOM 1738 C C . VAL B 1 16 ? -15.945 -45.844 -25.469 1 49.06 16 VAL B C 1
ATOM 1740 O O . VAL B 1 16 ? -14.82 -46.312 -25.281 1 49.06 16 VAL B O 1
ATOM 1743 N N . LEU B 1 17 ? -15.969 -44.906 -26.422 1 47.78 17 LEU B N 1
ATOM 1744 C CA . LEU B 1 17 ? -15 -43.812 -26.391 1 47.78 17 LEU B CA 1
ATOM 1745 C C . LEU B 1 17 ? -14.852 -43.281 -24.969 1 47.78 17 LEU B C 1
ATOM 1747 O O . LEU B 1 17 ? -15.75 -42.594 -24.469 1 47.78 17 LEU B O 1
ATOM 1751 N N . ALA B 1 18 ? -14.172 -44 -24.141 1 48.84 18 ALA B N 1
ATOM 1752 C CA . ALA B 1 18 ? -13.656 -43.344 -22.953 1 48.84 18 ALA B CA 1
ATOM 1753 C C . ALA B 1 18 ? -13.094 -41.969 -23.281 1 48.84 18 ALA B C 1
ATOM 1755 O O . ALA B 1 18 ? -11.992 -41.844 -23.828 1 48.84 18 ALA B O 1
ATOM 1756 N N . PHE B 1 19 ? -13.961 -41 -23.547 1 46.28 19 PHE B N 1
ATOM 1757 C CA . PHE B 1 19 ? -13.484 -39.625 -23.406 1 46.28 19 PHE B CA 1
ATOM 1758 C C . PHE B 1 19 ? -12.68 -39.469 -22.125 1 46.28 19 PHE B C 1
ATOM 1760 O O . PHE B 1 19 ? -13.242 -39.344 -21.031 1 46.28 19 PHE B O 1
ATOM 1767 N N . ALA B 1 20 ? -11.484 -40 -22.047 1 45.44 20 ALA B N 1
ATOM 1768 C CA . ALA B 1 20 ? -10.57 -39.406 -21.062 1 45.44 20 ALA B CA 1
ATOM 1769 C C . ALA B 1 20 ? -10.703 -37.906 -21.031 1 45.44 20 ALA B C 1
ATOM 1771 O O . ALA B 1 20 ? -10.242 -37.188 -21.938 1 45.44 20 ALA B O 1
ATOM 1772 N N . GLN B 1 21 ? -11.664 -37.406 -20.391 1 44.59 21 GLN B N 1
ATOM 1773 C CA . GLN B 1 21 ? -11.492 -36 -20 1 44.59 21 GLN B CA 1
ATOM 1774 C C . GLN B 1 21 ? -10.07 -35.75 -19.5 1 44.59 21 GLN B C 1
ATOM 1776 O O . GLN B 1 21 ? -9.68 -36.219 -18.438 1 44.59 21 GLN B O 1
ATOM 1781 N N . THR B 1 22 ? -9.141 -35.625 -20.25 1 44.31 22 THR B N 1
ATOM 1782 C CA . THR B 1 22 ? -7.961 -34.906 -19.781 1 44.31 22 THR B CA 1
ATOM 1783 C C . THR B 1 22 ? -8.359 -33.75 -18.875 1 44.31 22 THR B C 1
ATOM 1785 O O . THR B 1 22 ? -8.938 -32.781 -19.344 1 44.31 22 THR B O 1
ATOM 1788 N N . VAL B 1 23 ? -8.75 -34.094 -17.703 1 44.12 23 VAL B N 1
ATOM 1789 C CA . VAL B 1 23 ? -8.719 -33 -16.75 1 44.12 23 VAL B CA 1
ATOM 1790 C C . VAL B 1 23 ? -7.441 -32.188 -16.938 1 44.12 23 VAL B C 1
ATOM 1792 O O . VAL B 1 23 ? -6.344 -32.656 -16.641 1 44.12 23 VAL B O 1
ATOM 1795 N N . PHE B 1 24 ? -7.227 -31.516 -18.031 1 43.12 24 PHE B N 1
ATOM 1796 C CA . PHE B 1 24 ? -6.242 -30.453 -17.969 1 43.12 24 PHE B CA 1
ATOM 1797 C C . PHE B 1 24 ? -6.18 -29.859 -16.562 1 43.12 24 PHE B C 1
ATOM 1799 O O . PHE B 1 24 ? -7.137 -29.219 -16.109 1 43.12 24 PHE B O 1
ATOM 1806 N N . SER B 1 25 ? -5.723 -30.609 -15.641 1 50.03 25 SER B N 1
ATOM 1807 C CA . SER B 1 25 ? -5.438 -29.922 -14.383 1 50.03 25 SER B CA 1
ATOM 1808 C C . SER B 1 25 ? -4.938 -28.5 -14.625 1 50.03 25 SER B C 1
ATOM 1810 O O . SER B 1 25 ? -3.854 -28.312 -15.188 1 50.03 25 SER B O 1
ATOM 1812 N N . GLU B 1 26 ? -5.73 -27.562 -14.984 1 63.72 26 GLU B N 1
ATOM 1813 C CA . GLU B 1 26 ? -5.41 -26.156 -15.227 1 63.72 26 GLU B CA 1
ATOM 1814 C C . GLU B 1 26 ? -4.363 -25.656 -14.234 1 63.72 26 GLU B C 1
ATOM 1816 O O . GLU B 1 26 ? -4.523 -25.812 -13.023 1 63.72 26 GLU B O 1
ATOM 1821 N N . GLU B 1 27 ? -3.035 -25.672 -14.625 1 84.5 27 GLU B N 1
ATOM 1822 C CA . GLU B 1 27 ? -1.918 -25.203 -13.812 1 84.5 27 GLU B CA 1
ATOM 1823 C C . GLU B 1 27 ? -2.271 -23.906 -13.086 1 84.5 27 GLU B C 1
ATOM 1825 O O . GLU B 1 27 ? -2.672 -22.938 -13.711 1 84.5 27 GLU B O 1
ATOM 1830 N N . VAL B 1 28 ? -2.451 -24.062 -11.797 1 91.38 28 VAL B N 1
ATOM 1831 C CA . VAL B 1 28 ? -2.748 -22.922 -10.938 1 91.38 28 VAL B CA 1
ATOM 1832 C C . VAL B 1 28 ? -1.47 -22.438 -10.25 1 91.38 28 VAL B C 1
ATOM 1834 O O . VAL B 1 28 ? -0.739 -23.234 -9.664 1 91.38 28 VAL B O 1
ATOM 1837 N N . PRO B 1 29 ? -1.135 -21.188 -10.422 1 93.62 29 PRO B N 1
ATOM 1838 C CA . PRO B 1 29 ? 0.063 -20.688 -9.734 1 93.62 29 PRO B CA 1
ATOM 1839 C C . PRO B 1 29 ? -0.093 -20.656 -8.219 1 93.62 29 PRO B C 1
ATOM 1841 O O . PRO B 1 29 ? -1.12 -20.219 -7.707 1 93.62 29 PRO B O 1
ATOM 1844 N N . GLU B 1 30 ? 0.944 -21.203 -7.57 1 92.62 30 GLU B N 1
ATOM 1845 C CA . GLU B 1 30 ? 0.916 -21.203 -6.109 1 92.62 30 GLU B CA 1
ATOM 1846 C C . GLU B 1 30 ? 2.23 -20.688 -5.531 1 92.62 30 GLU B C 1
ATOM 1848 O O . GLU B 1 30 ? 2.314 -20.375 -4.34 1 92.62 30 GLU B O 1
ATOM 1853 N N . LYS B 1 31 ? 3.141 -20.578 -6.391 1 93.25 31 LYS B N 1
ATOM 1854 C CA . LYS B 1 31 ? 4.496 -20.312 -5.918 1 93.25 31 LYS B CA 1
ATOM 1855 C C . LYS B 1 31 ? 5.18 -19.25 -6.793 1 93.25 31 LYS B C 1
ATOM 1857 O O . LYS B 1 31 ? 5.004 -19.25 -8.016 1 93.25 31 LYS B O 1
ATOM 1862 N N . ILE B 1 32 ? 5.879 -18.359 -6.188 1 92.19 32 ILE B N 1
ATOM 1863 C CA . ILE B 1 32 ? 6.855 -17.484 -6.84 1 92.19 32 ILE B CA 1
ATOM 1864 C C . ILE B 1 32 ? 8.203 -17.594 -6.125 1 92.19 32 ILE B C 1
ATOM 1866 O O . ILE B 1 32 ? 8.281 -17.438 -4.906 1 92.19 32 ILE B O 1
ATOM 1870 N N . SER B 1 33 ? 9.242 -17.859 -6.898 1 88.19 33 SER B N 1
ATOM 1871 C CA . SER B 1 33 ? 10.539 -18.141 -6.293 1 88.19 33 SER B CA 1
ATOM 1872 C C . SER B 1 33 ? 10.438 -19.266 -5.27 1 88.19 33 SER B C 1
ATOM 1874 O O . SER B 1 33 ? 9.969 -20.359 -5.59 1 88.19 33 SER B O 1
ATOM 1876 N N . VAL B 1 34 ? 10.898 -19.078 -4.051 1 87 34 VAL B N 1
ATOM 1877 C CA . VAL B 1 34 ? 10.906 -20.141 -3.064 1 87 34 VAL B CA 1
ATOM 1878 C C . VAL B 1 34 ? 9.648 -20.062 -2.201 1 87 34 VAL B C 1
ATOM 1880 O O . VAL B 1 34 ? 9.367 -20.969 -1.404 1 87 34 VAL B O 1
ATOM 1883 N N . PHE B 1 35 ? 8.828 -19.062 -2.406 1 92.69 35 PHE B N 1
ATOM 1884 C CA . PHE B 1 35 ? 7.707 -18.828 -1.51 1 92.69 35 PHE B CA 1
ATOM 1885 C C . PHE B 1 35 ? 6.414 -19.375 -2.105 1 92.69 35 PHE B C 1
ATOM 1887 O O . PHE B 1 35 ? 6.184 -19.266 -3.311 1 92.69 35 PHE B O 1
ATOM 1894 N N . SER B 1 36 ? 5.535 -19.906 -1.231 1 94.19 36 SER B N 1
ATOM 1895 C CA . SER B 1 36 ? 4.27 -20.5 -1.649 1 94.19 36 SER B CA 1
ATOM 1896 C C . SER B 1 36 ? 3.1 -19.906 -0.871 1 94.19 36 SER B C 1
ATOM 1898 O O . SER B 1 36 ? 3.193 -19.703 0.342 1 94.19 36 SER B O 1
ATOM 1900 N N . LEU B 1 37 ? 2.049 -19.672 -1.624 1 96 37 LEU B N 1
ATOM 1901 C CA . LEU B 1 37 ? 0.811 -19.344 -0.931 1 96 37 LEU B CA 1
ATOM 1902 C C . LEU B 1 37 ? 0.409 -20.438 0.04 1 96 37 LEU B C 1
ATOM 1904 O O . LEU B 1 37 ? 0.559 -21.625 -0.266 1 96 37 LEU B O 1
ATOM 1908 N N . GLY B 1 38 ? -0.061 -20.062 1.15 1 95.5 38 GLY B N 1
ATOM 1909 C CA . GLY B 1 38 ? -0.579 -21.016 2.117 1 95.5 38 GLY B CA 1
ATOM 1910 C C . GLY B 1 38 ? 0.489 -21.562 3.045 1 95.5 38 GLY B C 1
ATOM 1911 O O . GLY B 1 38 ? 0.175 -22.188 4.059 1 95.5 38 GLY B O 1
ATOM 1912 N N . SER B 1 39 ? 1.718 -21.359 2.725 1 95.25 39 SER B N 1
ATOM 1913 C CA . SER B 1 39 ? 2.789 -21.812 3.604 1 95.25 39 SER B CA 1
ATOM 1914 C C . SER B 1 39 ? 2.965 -20.875 4.793 1 95.25 39 SER B C 1
ATOM 1916 O O . SER B 1 39 ? 2.551 -19.719 4.746 1 95.25 39 SER B O 1
ATOM 1918 N N . LEU B 1 40 ? 3.57 -21.438 5.805 1 95.81 40 LEU B N 1
ATOM 1919 C CA . LEU B 1 40 ? 3.871 -20.625 6.98 1 95.81 40 LEU B CA 1
ATOM 1920 C C . LEU B 1 40 ? 5.109 -19.766 6.75 1 95.81 40 LEU B C 1
ATOM 1922 O O . LEU B 1 40 ? 6.152 -20.281 6.324 1 95.81 40 LEU B O 1
ATOM 1926 N N . ILE B 1 41 ? 4.953 -18.516 7.035 1 93.5 41 ILE B N 1
ATOM 1927 C CA . ILE B 1 41 ? 6.062 -17.594 6.82 1 93.5 41 ILE B CA 1
ATOM 1928 C C . ILE B 1 41 ? 7.254 -18 7.68 1 93.5 41 ILE B C 1
ATOM 1930 O O . ILE B 1 41 ? 8.406 -17.844 7.27 1 93.5 41 ILE B O 1
ATOM 1934 N N . ALA B 1 42 ? 7.027 -18.562 8.82 1 90.25 42 ALA B N 1
ATOM 1935 C CA . ALA B 1 42 ? 8.062 -18.969 9.766 1 90.25 42 ALA B CA 1
ATOM 1936 C C . ALA B 1 42 ? 8.883 -20.125 9.211 1 90.25 42 ALA B C 1
ATOM 1938 O O . ALA B 1 42 ? 9.969 -20.422 9.719 1 90.25 42 ALA B O 1
ATOM 1939 N N . SER B 1 43 ? 8.391 -20.766 8.266 1 92.31 43 SER B N 1
ATOM 1940 C CA . SER B 1 43 ? 9.078 -21.922 7.719 1 92.31 43 SER B CA 1
ATOM 1941 C C . SER B 1 43 ? 10.258 -21.516 6.84 1 92.31 43 SER B C 1
ATOM 1943 O O . SER B 1 43 ? 11.094 -22.344 6.484 1 92.31 43 SER B O 1
ATOM 1945 N N . TYR B 1 44 ? 10.312 -20.297 6.488 1 88.69 44 TYR B N 1
ATOM 1946 C CA . TYR B 1 44 ? 11.391 -19.812 5.629 1 88.69 44 TYR B CA 1
ATOM 1947 C C . TYR B 1 44 ? 12.531 -19.234 6.457 1 88.69 44 TYR B C 1
ATOM 1949 O O . TYR B 1 44 ? 12.297 -18.438 7.379 1 88.69 44 TYR B O 1
ATOM 1957 N N . GLU B 1 45 ? 13.719 -19.719 6.098 1 83.38 45 GLU B N 1
ATOM 1958 C CA . GLU B 1 45 ? 14.906 -19.234 6.789 1 83.38 45 GLU B CA 1
ATOM 1959 C C . GLU B 1 45 ? 15.656 -18.203 5.953 1 83.38 45 GLU B C 1
ATOM 1961 O O . GLU B 1 45 ? 16.688 -18.516 5.355 1 83.38 45 GLU B O 1
ATOM 1966 N N . CYS B 1 46 ? 15.148 -17.078 5.746 1 79.94 46 CYS B N 1
ATOM 1967 C CA . CYS B 1 46 ? 15.781 -15.984 5.023 1 79.94 46 CYS B CA 1
ATOM 1968 C C . CYS B 1 46 ? 15.602 -14.664 5.766 1 79.94 46 CYS B C 1
ATOM 1970 O O . CYS B 1 46 ? 14.719 -14.539 6.613 1 79.94 46 CYS B O 1
ATOM 1972 N N . PRO B 1 47 ? 16.594 -13.836 5.535 1 78.44 47 PRO B N 1
ATOM 1973 C CA . PRO B 1 47 ? 16.406 -12.523 6.168 1 78.44 47 PRO B CA 1
ATOM 1974 C C . PRO B 1 47 ? 15.102 -11.852 5.77 1 78.44 47 PRO B C 1
ATOM 1976 O O . PRO B 1 47 ? 14.734 -11.852 4.59 1 78.44 47 PRO B O 1
ATOM 1979 N N . MET B 1 48 ? 14.359 -11.562 6.758 1 83.25 48 MET B N 1
ATOM 1980 C CA . MET B 1 48 ? 13.125 -10.805 6.582 1 83.25 48 MET B CA 1
ATOM 1981 C C . MET B 1 48 ? 13.047 -9.656 7.582 1 83.25 48 MET B C 1
ATOM 1983 O O . MET B 1 48 ? 13.562 -9.758 8.695 1 83.25 48 MET B O 1
ATOM 1987 N N . TYR B 1 49 ? 12.484 -8.602 7.102 1 77.31 49 TYR B N 1
ATOM 1988 C CA . TYR B 1 49 ? 12.312 -7.484 8.023 1 77.31 49 TYR B CA 1
ATOM 1989 C C . TYR B 1 49 ? 10.93 -6.859 7.867 1 77.31 49 TYR B C 1
ATOM 1991 O O . TYR B 1 49 ? 10.25 -7.086 6.867 1 77.31 49 TYR B O 1
ATOM 1999 N N . ASN B 1 50 ? 10.492 -6.297 8.953 1 74.12 50 ASN B N 1
ATOM 2000 C CA . ASN B 1 50 ? 9.242 -5.539 8.867 1 74.12 50 ASN B CA 1
ATOM 2001 C C . ASN B 1 50 ? 9.367 -4.363 7.906 1 74.12 50 ASN B C 1
ATOM 2003 O O . ASN B 1 50 ? 10.469 -3.867 7.664 1 74.12 50 ASN B O 1
ATOM 2007 N N . ASN B 1 51 ? 8.227 -4.156 7.305 1 76.69 51 ASN B N 1
ATOM 2008 C CA . ASN B 1 51 ? 8.266 -2.879 6.598 1 76.69 51 ASN B CA 1
ATOM 2009 C C . ASN B 1 51 ? 8.82 -1.766 7.48 1 76.69 51 ASN B C 1
ATOM 2011 O O . ASN B 1 51 ? 8.836 -1.891 8.703 1 76.69 51 ASN B O 1
ATOM 2015 N N . TYR B 1 52 ? 9.422 -0.829 6.895 1 80.56 52 TYR B N 1
ATOM 2016 C CA . TYR B 1 52 ? 10.164 0.18 7.641 1 80.56 52 TYR B CA 1
ATOM 2017 C C . TYR B 1 52 ? 9.25 0.946 8.586 1 80.56 52 TYR B C 1
ATOM 2019 O O . TYR B 1 52 ? 9.719 1.606 9.516 1 80.56 52 TYR B O 1
ATOM 2027 N N . LEU B 1 53 ? 7.969 0.821 8.352 1 88.19 53 LEU B N 1
ATOM 2028 C CA . LEU B 1 53 ? 6.992 1.417 9.258 1 88.19 53 LEU B CA 1
ATOM 2029 C C . LEU B 1 53 ? 5.973 0.381 9.719 1 88.19 53 LEU B C 1
ATOM 2031 O O . LEU B 1 53 ? 5.617 -0.526 8.961 1 88.19 53 LEU B O 1
ATOM 2035 N N . SER B 1 54 ? 5.621 0.465 10.961 1 85.62 54 SER B N 1
ATOM 2036 C CA . SER B 1 54 ? 4.477 -0.293 11.461 1 85.62 54 SER B CA 1
ATOM 2037 C C . SER B 1 54 ? 3.17 0.446 11.203 1 85.62 54 SER B C 1
ATOM 2039 O O . SER B 1 54 ? 3.111 1.673 11.312 1 85.62 54 SER B O 1
ATOM 2041 N N . THR B 1 55 ? 2.123 -0.354 10.914 1 88.62 55 THR B N 1
ATOM 2042 C CA . THR B 1 55 ? 0.866 0.296 10.562 1 88.62 55 THR B CA 1
ATOM 2043 C C . THR B 1 55 ? -0.256 -0.159 11.492 1 88.62 55 THR B C 1
ATOM 2045 O O . THR B 1 55 ? -0.355 -1.343 11.82 1 88.62 55 THR B O 1
ATOM 2048 N N . LYS B 1 56 ? -1.039 0.795 11.914 1 85.88 56 LYS B N 1
ATOM 2049 C CA . LYS B 1 56 ? -2.303 0.554 12.609 1 85.88 56 LYS B CA 1
ATOM 2050 C C . LYS B 1 56 ? -3.465 1.221 11.875 1 85.88 56 LYS B C 1
ATOM 2052 O O . LYS B 1 56 ? -3.324 2.332 11.359 1 85.88 56 LYS B O 1
ATOM 2057 N N . VAL B 1 57 ? -4.547 0.514 11.867 1 88.06 57 VAL B N 1
ATOM 2058 C CA . VAL B 1 57 ? -5.746 1.038 11.227 1 88.06 57 VAL B CA 1
ATOM 2059 C C . VAL B 1 57 ? -6.75 1.484 12.289 1 88.06 57 VAL B C 1
ATOM 2061 O O . VAL B 1 57 ? -6.949 0.794 13.289 1 88.06 57 VAL B O 1
ATOM 2064 N N . VAL B 1 58 ? -7.32 2.627 12.047 1 85.44 58 VAL B N 1
ATOM 2065 C CA . VAL B 1 58 ? -8.32 3.193 12.945 1 85.44 58 VAL B CA 1
ATOM 2066 C C . VAL B 1 58 ? -9.656 3.332 12.219 1 85.44 58 VAL B C 1
ATOM 2068 O O . VAL B 1 58 ? -9.766 4.102 11.266 1 85.44 58 VAL B O 1
ATOM 2071 N N . PRO B 1 59 ? -10.609 2.57 12.719 1 81 59 PRO B N 1
ATOM 2072 C CA . PRO B 1 59 ? -11.938 2.877 12.188 1 81 59 PRO B CA 1
ATOM 2073 C C . PRO B 1 59 ? -12.43 4.266 12.594 1 81 59 PRO B C 1
ATOM 2075 O O . PRO B 1 59 ? -12.297 4.656 13.758 1 81 59 PRO B O 1
ATOM 2078 N N . MET B 1 60 ? -12.852 4.961 11.547 1 79.38 60 MET B N 1
ATOM 2079 C CA . MET B 1 60 ? -13.266 6.336 11.82 1 79.38 60 MET B CA 1
ATOM 2080 C C . MET B 1 60 ? -14.766 6.512 11.617 1 79.38 60 MET B C 1
ATOM 2082 O O . MET B 1 60 ? -15.43 5.621 11.086 1 79.38 60 MET B O 1
ATOM 2086 N N . THR B 1 61 ? -15.203 7.578 12.227 1 74.62 61 THR B N 1
ATOM 2087 C CA . THR B 1 61 ? -16.594 7.992 12.023 1 74.62 61 THR B CA 1
ATOM 2088 C C . THR B 1 61 ? -16.656 9.414 11.477 1 74.62 61 THR B C 1
ATOM 2090 O O . THR B 1 61 ? -15.641 10.117 11.43 1 74.62 61 THR B O 1
ATOM 2093 N N . GLY B 1 62 ? -17.797 9.773 10.945 1 78.38 62 GLY B N 1
ATOM 2094 C CA . GLY B 1 62 ? -17.969 11.117 10.414 1 78.38 62 GLY B CA 1
ATOM 2095 C C . GLY B 1 62 ? -17.469 11.266 8.992 1 78.38 62 GLY B C 1
ATOM 2096 O O . GLY B 1 62 ? -17.828 10.477 8.117 1 78.38 62 GLY B O 1
ATOM 2097 N N . VAL B 1 63 ? -16.5 12.172 8.883 1 82.5 63 VAL B N 1
ATOM 2098 C CA . VAL B 1 63 ? -16.078 12.555 7.535 1 82.5 63 VAL B CA 1
ATOM 2099 C C . VAL B 1 63 ? -15.086 11.531 6.992 1 82.5 63 VAL B C 1
ATOM 2101 O O . VAL B 1 63 ? -14.922 11.398 5.777 1 82.5 63 VAL B O 1
ATOM 2104 N N . PHE B 1 64 ? -14.484 10.852 7.906 1 86.81 64 PHE B N 1
ATOM 2105 C CA . PHE B 1 64 ? -13.508 9.844 7.508 1 86.81 64 PHE B CA 1
ATOM 2106 C C . PHE B 1 64 ? -14.086 8.438 7.664 1 86.81 64 PHE B C 1
ATOM 2108 O O . PHE B 1 64 ? -14.836 8.172 8.609 1 86.81 64 PHE B O 1
ATOM 2115 N N . ARG B 1 65 ? -13.695 7.617 6.75 1 83.69 65 ARG B N 1
ATOM 2116 C CA . ARG B 1 65 ? -14.062 6.207 6.844 1 83.69 65 ARG B CA 1
ATOM 2117 C C . ARG B 1 65 ? -13.031 5.426 7.656 1 83.69 65 ARG B C 1
ATOM 2119 O O . ARG B 1 65 ? -13.383 4.504 8.391 1 83.69 65 ARG B O 1
ATOM 2126 N N . LYS B 1 66 ? -11.859 5.828 7.414 1 85.31 66 LYS B N 1
ATOM 2127 C CA . LYS B 1 66 ? -10.766 5.039 7.973 1 85.31 66 LYS B CA 1
ATOM 2128 C C . LYS B 1 66 ? -9.469 5.844 7.992 1 85.31 66 LYS B C 1
ATOM 2130 O O . LYS B 1 66 ? -9.258 6.719 7.148 1 85.31 66 LYS B O 1
ATOM 2135 N N . ALA B 1 67 ? -8.672 5.496 9.016 1 89.5 67 ALA B N 1
ATOM 2136 C CA . ALA B 1 67 ? -7.328 6.062 9.07 1 89.5 67 ALA B CA 1
ATOM 2137 C C . ALA B 1 67 ? -6.273 4.965 9.203 1 89.5 67 ALA B C 1
ATOM 2139 O O . ALA B 1 67 ? -6.523 3.93 9.828 1 89.5 67 ALA B O 1
ATOM 2140 N N . SER B 1 68 ? -5.207 5.203 8.555 1 91.5 68 SER B N 1
ATOM 2141 C CA . SER B 1 68 ? -4.012 4.387 8.75 1 91.5 68 SER B CA 1
ATOM 2142 C C . SER B 1 68 ? -2.871 5.207 9.336 1 91.5 68 SER B C 1
ATOM 2144 O O . SER B 1 68 ? -2.479 6.23 8.773 1 91.5 68 SER B O 1
ATOM 2146 N N . LEU B 1 69 ? -2.381 4.746 10.445 1 93 69 LEU B N 1
ATOM 2147 C CA . LEU B 1 69 ? -1.258 5.398 11.117 1 93 69 LEU B CA 1
ATOM 2148 C C . LEU B 1 69 ? 0.019 4.578 10.953 1 93 69 LEU B C 1
ATOM 2150 O O . LEU B 1 69 ? 0.022 3.371 11.203 1 93 69 LEU B O 1
ATOM 2154 N N . TYR B 1 70 ? 1.054 5.266 10.5 1 93.38 70 TYR B N 1
ATOM 2155 C CA . TYR B 1 70 ? 2.344 4.625 10.273 1 93.38 70 TYR B CA 1
ATOM 2156 C C . TYR B 1 70 ? 3.381 5.117 11.273 1 93.38 70 TYR B C 1
ATOM 2158 O O . TYR B 1 70 ? 3.697 6.309 11.312 1 93.38 70 TYR B O 1
ATOM 2166 N N . SER B 1 71 ? 3.941 4.172 12.008 1 93.88 71 SER B N 1
ATOM 2167 C CA . SER B 1 71 ? 4.883 4.562 13.055 1 93.88 71 SER B CA 1
ATOM 2168 C C . SER B 1 71 ? 6.246 3.908 12.844 1 93.88 71 SER B C 1
ATOM 2170 O O . SER B 1 71 ? 6.34 2.834 12.25 1 93.88 71 SER B O 1
ATOM 2172 N N . GLY B 1 72 ? 7.23 4.602 13.359 1 93.19 72 GLY B N 1
ATOM 2173 C CA . GLY B 1 72 ? 8.578 4.066 13.289 1 93.19 72 GLY B CA 1
ATOM 2174 C C . GLY B 1 72 ? 8.805 2.873 14.195 1 93.19 72 GLY B C 1
ATOM 2175 O O . GLY B 1 72 ? 8.102 2.709 15.195 1 93.19 72 GLY B O 1
ATOM 2176 N N . THR B 1 73 ? 9.836 2.068 13.781 1 89.38 73 THR B N 1
ATOM 2177 C CA . THR B 1 73 ? 10.148 0.878 14.57 1 89.38 73 THR B CA 1
ATOM 2178 C C . THR B 1 73 ? 11.641 0.799 14.867 1 89.38 73 THR B C 1
ATOM 2180 O O . THR B 1 73 ? 12.086 -0.106 15.578 1 89.38 73 THR B O 1
ATOM 2183 N N . CYS B 1 74 ? 12.367 1.693 14.422 1 92.38 74 CYS B N 1
ATOM 2184 C CA . CYS B 1 74 ? 13.82 1.649 14.578 1 92.38 74 CYS B CA 1
ATOM 2185 C C . CYS B 1 74 ? 14.352 2.961 15.141 1 92.38 74 CYS B C 1
ATOM 2187 O O . CYS B 1 74 ? 14.57 3.078 16.344 1 92.38 74 CYS B O 1
ATOM 2189 N N . LYS B 1 75 ? 14.445 4.023 14.398 1 94.25 75 LYS B N 1
ATOM 2190 C CA . LYS B 1 75 ? 14.984 5.305 14.836 1 94.25 75 LYS B CA 1
ATOM 2191 C C . LYS B 1 75 ? 14 6.039 15.742 1 94.25 75 LYS B C 1
ATOM 2193 O O . LYS B 1 75 ? 14.406 6.703 16.703 1 94.25 75 LYS B O 1
ATOM 2198 N N . SER B 1 76 ? 12.734 5.973 15.375 1 94.94 76 SER B N 1
ATOM 2199 C CA . SER B 1 76 ? 11.672 6.66 16.094 1 94.94 76 SER B CA 1
ATOM 2200 C C . SER B 1 76 ? 10.562 5.695 16.516 1 94.94 76 SER B C 1
ATOM 2202 O O . SER B 1 76 ? 9.406 5.863 16.125 1 94.94 76 SER B O 1
ATOM 2204 N N . PRO B 1 77 ? 10.914 4.777 17.406 1 94.06 77 PRO B N 1
ATOM 2205 C CA . PRO B 1 77 ? 9.938 3.736 17.734 1 94.06 77 PRO B CA 1
ATOM 2206 C C . PRO B 1 77 ? 8.633 4.309 18.281 1 94.06 77 PRO B C 1
ATOM 2208 O O . PRO B 1 77 ? 8.648 5.07 19.25 1 94.06 77 PRO B O 1
ATOM 2211 N N . GLY B 1 78 ? 7.555 3.957 17.578 1 94.38 78 GLY B N 1
ATOM 2212 C CA . GLY B 1 78 ? 6.227 4.285 18.062 1 94.38 78 GLY B CA 1
ATOM 2213 C C . GLY B 1 78 ? 5.758 5.664 17.625 1 94.38 78 GLY B C 1
ATOM 2214 O O . GLY B 1 78 ? 4.582 6 17.797 1 94.38 78 GLY B O 1
ATOM 2215 N N . GLU B 1 79 ? 6.602 6.488 17.078 1 97.19 79 GLU B N 1
ATOM 2216 C CA . GLU B 1 79 ? 6.199 7.816 16.625 1 97.19 79 GLU B CA 1
ATOM 2217 C C . GLU B 1 79 ? 5.488 7.742 15.273 1 97.19 79 GLU B C 1
ATOM 2219 O O . GLU B 1 79 ? 5.945 7.047 14.367 1 97.19 79 GLU B O 1
ATOM 2224 N N . ILE B 1 80 ? 4.422 8.445 15.219 1 96.38 80 ILE B N 1
ATOM 2225 C CA . ILE B 1 80 ? 3.697 8.5 13.953 1 96.38 80 ILE B CA 1
ATOM 2226 C C . ILE B 1 80 ? 4.484 9.328 12.945 1 96.38 80 ILE B C 1
ATOM 2228 O O . ILE B 1 80 ? 4.699 10.523 13.148 1 96.38 80 ILE B O 1
ATOM 2232 N N . LEU B 1 81 ? 4.891 8.734 11.883 1 97.31 81 LEU B N 1
ATOM 2233 C CA . LEU B 1 81 ? 5.703 9.398 10.875 1 97.31 81 LEU B CA 1
ATOM 2234 C C . LEU B 1 81 ? 4.887 9.688 9.625 1 97.31 81 LEU B C 1
ATOM 2236 O O . LEU B 1 81 ? 5.297 10.492 8.781 1 97.31 81 LEU B O 1
ATOM 2240 N N . LYS B 1 82 ? 3.82 9.008 9.477 1 96.75 82 LYS B N 1
ATOM 2241 C CA . LYS B 1 82 ? 2.91 9.156 8.352 1 96.75 82 LYS B CA 1
ATOM 2242 C C . LYS B 1 82 ? 1.481 8.789 8.734 1 96.75 82 LYS B C 1
ATOM 2244 O O . LYS B 1 82 ? 1.268 7.914 9.578 1 96.75 82 LYS B O 1
ATOM 2249 N N . MET B 1 83 ? 0.536 9.438 8.18 1 95.06 83 MET B N 1
ATOM 2250 C CA . MET B 1 83 ? -0.87 9.102 8.391 1 95.06 83 MET B CA 1
ATOM 2251 C C . MET B 1 83 ? -1.666 9.273 7.098 1 95.06 83 MET B C 1
ATOM 2253 O O . MET B 1 83 ? -1.411 10.203 6.328 1 95.06 83 MET B O 1
ATOM 2257 N N . LYS B 1 84 ? -2.562 8.43 6.918 1 94.25 84 LYS B N 1
ATOM 2258 C CA . LYS B 1 84 ? -3.469 8.438 5.773 1 94.25 84 LYS B CA 1
ATOM 2259 C C . LYS B 1 84 ? -4.922 8.352 6.227 1 94.25 84 LYS B C 1
ATOM 2261 O O . LYS B 1 84 ? -5.273 7.52 7.062 1 94.25 84 LYS B O 1
ATOM 2266 N N . PHE B 1 85 ? -5.691 9.211 5.609 1 91.12 85 PHE B N 1
ATOM 2267 C CA . PHE B 1 85 ? -7.117 9.195 5.914 1 91.12 85 PHE B CA 1
ATOM 2268 C C . PHE B 1 85 ? -7.945 9.055 4.645 1 91.12 85 PHE B C 1
ATOM 2270 O O . PHE B 1 85 ? -7.695 9.742 3.65 1 91.12 85 PHE B O 1
ATOM 2277 N N . LYS B 1 86 ? -8.867 8.172 4.758 1 89.62 86 LYS B N 1
ATOM 2278 C CA . LYS B 1 86 ? -9.82 8.023 3.666 1 89.62 86 LYS B CA 1
ATOM 2279 C C . LYS B 1 86 ? -11.125 8.758 3.973 1 89.62 86 LYS B C 1
ATOM 2281 O O . LYS B 1 86 ? -11.773 8.484 4.984 1 89.62 86 LYS B O 1
ATOM 2286 N N . TYR B 1 87 ? -11.469 9.594 3.064 1 89.12 87 TYR B N 1
ATOM 2287 C CA . TYR B 1 87 ? -12.719 10.32 3.236 1 89.12 87 TYR B CA 1
ATOM 2288 C C . TYR B 1 87 ? -13.914 9.453 2.869 1 89.12 87 TYR B C 1
ATOM 2290 O O . TYR B 1 87 ? -13.797 8.531 2.062 1 89.12 87 TYR B O 1
ATOM 2298 N N . ARG B 1 88 ? -14.969 9.781 3.412 1 85 88 ARG B N 1
ATOM 2299 C CA . ARG B 1 88 ? -16.203 9.055 3.127 1 85 88 ARG B CA 1
ATOM 2300 C C . ARG B 1 88 ? -16.734 9.406 1.746 1 85 88 ARG B C 1
ATOM 2302 O O . ARG B 1 88 ? -17.266 8.547 1.036 1 85 88 ARG B O 1
ATOM 2309 N N . ASP B 1 89 ? -16.734 10.703 1.489 1 84.25 89 ASP B N 1
ATOM 2310 C CA . ASP B 1 89 ? -17.188 11.125 0.167 1 84.25 89 ASP B CA 1
ATOM 2311 C C . ASP B 1 89 ? -16.188 10.703 -0.912 1 84.25 89 ASP B C 1
ATOM 2313 O O . ASP B 1 89 ? -15.047 11.156 -0.916 1 84.25 89 ASP B O 1
ATOM 2317 N N . ARG B 1 90 ? -16.562 9.969 -1.823 1 83.56 90 ARG B N 1
ATOM 2318 C CA . ARG B 1 90 ? -15.68 9.391 -2.824 1 83.56 90 ARG B CA 1
ATOM 2319 C C . ARG B 1 90 ? -15.805 10.117 -4.156 1 83.56 90 ARG B C 1
ATOM 2321 O O . ARG B 1 90 ? -15.258 9.672 -5.168 1 83.56 90 ARG B O 1
ATOM 2328 N N . SER B 1 91 ? -16.469 11.195 -4.156 1 83.25 91 SER B N 1
ATOM 2329 C CA . SER B 1 91 ? -16.75 11.867 -5.422 1 83.25 91 SER B CA 1
ATOM 2330 C C . SER B 1 91 ? -15.57 12.734 -5.859 1 83.25 91 SER B C 1
ATOM 2332 O O . SER B 1 91 ? -14.844 13.273 -5.023 1 83.25 91 SER B O 1
ATOM 2334 N N . ARG B 1 92 ? -15.508 12.945 -7.129 1 85.44 92 ARG B N 1
ATOM 2335 C CA . ARG B 1 92 ? -14.516 13.859 -7.691 1 85.44 92 ARG B CA 1
ATOM 2336 C C . ARG B 1 92 ? -14.797 15.297 -7.266 1 85.44 92 ARG B C 1
ATOM 2338 O O . ARG B 1 92 ? -13.867 16.078 -7.059 1 85.44 92 ARG B O 1
ATOM 2345 N N . LYS B 1 93 ? -16.016 15.594 -7.203 1 86.62 93 LYS B N 1
ATOM 2346 C CA . LYS B 1 93 ? -16.406 16.922 -6.754 1 86.62 93 LYS B CA 1
ATOM 2347 C C . LYS B 1 93 ? -15.812 17.234 -5.379 1 86.62 93 LYS B C 1
ATOM 2349 O O . LYS B 1 93 ? -15.312 18.344 -5.152 1 86.62 93 LYS B O 1
ATOM 2354 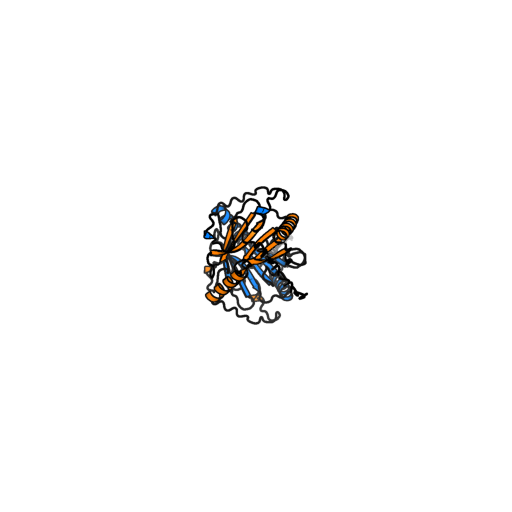N N . PHE B 1 94 ? -15.875 16.312 -4.539 1 87.94 94 PHE B N 1
ATOM 2355 C CA . PHE B 1 94 ? -15.312 16.5 -3.203 1 87.94 94 PHE B CA 1
ATOM 2356 C C . PHE B 1 94 ? -13.805 16.672 -3.271 1 87.94 94 PHE B C 1
ATOM 2358 O O . PHE B 1 94 ? -13.25 17.562 -2.609 1 87.94 94 PHE B O 1
ATOM 2365 N N . PHE B 1 95 ? -13.172 15.898 -4.004 1 90.38 95 PHE B N 1
ATOM 2366 C CA . PHE B 1 95 ? -11.727 15.984 -4.172 1 90.38 95 PHE B CA 1
ATOM 2367 C C . PHE B 1 95 ? -11.32 17.375 -4.633 1 90.38 95 PHE B C 1
ATOM 2369 O O . PHE B 1 95 ? -10.391 17.984 -4.078 1 90.38 95 PHE B O 1
ATOM 2376 N N . ASN B 1 96 ? -12.016 17.859 -5.57 1 89.38 96 ASN B N 1
ATOM 2377 C CA . ASN B 1 96 ? -11.711 19.188 -6.086 1 89.38 96 ASN B CA 1
ATOM 2378 C C . ASN B 1 96 ? -11.938 20.266 -5.031 1 89.38 96 ASN B C 1
ATOM 2380 O O . ASN B 1 96 ? -11.133 21.188 -4.895 1 89.38 96 ASN B O 1
ATOM 2384 N N . ALA B 1 97 ? -13 20.141 -4.375 1 89.56 97 ALA B N 1
ATOM 2385 C CA . ALA B 1 97 ? -13.289 21.094 -3.305 1 89.56 97 ALA B CA 1
ATOM 2386 C C . ALA B 1 97 ? -12.219 21.047 -2.219 1 89.56 97 ALA B C 1
ATOM 2388 O O . ALA B 1 97 ? -11.789 22.094 -1.71 1 89.56 97 ALA B O 1
ATOM 2389 N N . LEU B 1 98 ? -11.852 19.844 -1.852 1 92.31 98 LEU B N 1
ATOM 2390 C CA . LEU B 1 98 ? -10.805 19.656 -0.851 1 92.31 98 LEU B CA 1
ATOM 2391 C C . LEU B 1 98 ? -9.508 20.344 -1.287 1 92.31 98 LEU B C 1
ATOM 2393 O O . LEU B 1 98 ? -8.859 21.031 -0.49 1 92.31 98 LEU B O 1
ATOM 2397 N N . HIS B 1 99 ? -9.133 20.156 -2.484 1 93.44 99 HIS B N 1
ATOM 2398 C CA . HIS B 1 99 ? -7.941 20.781 -3.033 1 93.44 99 HIS B CA 1
ATOM 2399 C C . HIS B 1 99 ? -8.008 22.297 -2.902 1 93.44 99 HIS B C 1
ATOM 2401 O O . HIS B 1 99 ? -7.047 22.938 -2.459 1 93.44 99 HIS B O 1
ATOM 2407 N N . GLU B 1 100 ? -9.086 22.828 -3.291 1 91.94 100 GLU B N 1
ATOM 2408 C CA . GLU B 1 100 ? -9.266 24.281 -3.24 1 91.94 100 GLU B CA 1
ATOM 2409 C C . GLU B 1 100 ? -9.148 24.797 -1.81 1 91.94 100 GLU B C 1
ATOM 2411 O O . GLU B 1 100 ? -8.508 25.812 -1.564 1 91.94 100 GLU B O 1
ATOM 2416 N N . LYS B 1 101 ? -9.742 24.125 -0.954 1 91.38 101 LYS B N 1
ATOM 2417 C CA . LYS B 1 101 ? -9.719 24.547 0.442 1 91.38 101 LYS B CA 1
ATOM 2418 C C . LYS B 1 101 ? -8.312 24.469 1.018 1 91.38 101 LYS B C 1
ATOM 2420 O O . LYS B 1 101 ? -7.895 25.359 1.771 1 91.38 101 LYS B O 1
ATOM 2425 N N . ILE B 1 102 ? -7.605 23.422 0.726 1 92.25 102 ILE B N 1
ATOM 2426 C CA . ILE B 1 102 ? -6.234 23.281 1.206 1 92.25 102 ILE B CA 1
ATOM 2427 C C . ILE B 1 102 ? -5.355 24.359 0.585 1 92.25 102 ILE B C 1
ATOM 2429 O O . ILE B 1 102 ? -4.535 24.969 1.273 1 92.25 102 ILE B O 1
ATOM 2433 N N . ALA B 1 103 ? -5.523 24.578 -0.647 1 91.56 103 ALA B N 1
ATOM 2434 C CA . ALA B 1 103 ? -4.762 25.625 -1.335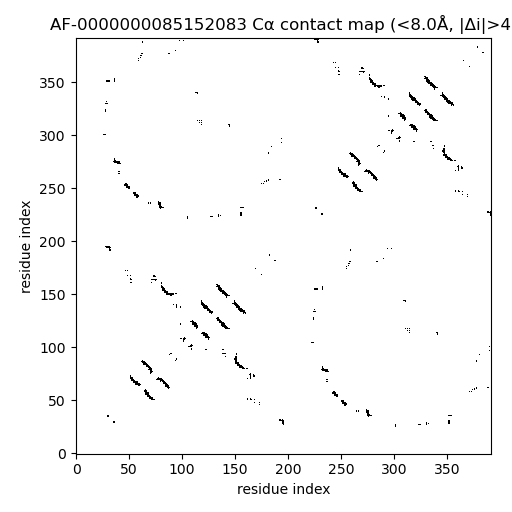 1 91.56 103 ALA B CA 1
ATOM 2435 C C . ALA B 1 103 ? -4.988 26.984 -0.693 1 91.56 103 ALA B C 1
ATOM 2437 O O . ALA B 1 103 ? -4.051 27.766 -0.545 1 91.56 103 ALA B O 1
ATOM 2438 N N . GLU B 1 104 ? -6.219 27.219 -0.4 1 90.19 104 GLU B N 1
ATOM 2439 C CA . GLU B 1 104 ? -6.566 28.484 0.258 1 90.19 104 GLU B CA 1
ATOM 2440 C C . GLU B 1 104 ? -5.945 28.562 1.649 1 90.19 104 GLU B C 1
ATOM 2442 O O . GLU B 1 104 ? -5.398 29.609 2.029 1 90.19 104 GLU B O 1
ATOM 2447 N N . GLN B 1 105 ? -6.016 27.516 2.346 1 89.19 105 GLN B N 1
ATOM 2448 C CA . GLN B 1 105 ? -5.547 27.5 3.727 1 89.19 105 GLN B CA 1
ATOM 2449 C C . GLN B 1 105 ? -4.047 27.766 3.801 1 89.19 105 GLN B C 1
ATOM 2451 O O . GLN B 1 105 ? -3.576 28.453 4.711 1 89.19 105 GLN B O 1
ATOM 2456 N N . TYR B 1 106 ? -3.377 27.234 2.9 1 91.19 106 TYR B N 1
ATOM 2457 C CA . TYR B 1 106 ? -1.925 27.328 3 1 91.19 106 TYR B CA 1
ATOM 2458 C C . TYR B 1 106 ? -1.365 28.266 1.933 1 91.19 106 TYR B C 1
ATOM 2460 O O . TYR B 1 106 ? -0.151 28.312 1.721 1 91.19 106 TYR B O 1
ATOM 2468 N N . ASP B 1 107 ? -2.252 28.891 1.188 1 89.06 107 ASP B N 1
ATOM 2469 C CA . ASP B 1 107 ? -1.927 29.891 0.177 1 89.06 107 ASP B CA 1
ATOM 2470 C C . ASP B 1 107 ? -0.958 29.328 -0.86 1 89.06 107 ASP B C 1
ATOM 2472 O O . ASP B 1 107 ? 0.047 29.969 -1.188 1 89.06 107 ASP B O 1
ATOM 2476 N N . GLN B 1 108 ? -1.116 28.094 -1.114 1 88.94 108 GLN B N 1
ATOM 2477 C CA . GLN B 1 108 ? -0.327 27.375 -2.107 1 88.94 108 GLN B CA 1
ATOM 2478 C C . GLN B 1 108 ? -1.172 26.328 -2.826 1 88.94 108 GLN B C 1
ATOM 2480 O O . GLN B 1 108 ? -1.86 25.531 -2.184 1 88.94 108 GLN B O 1
ATOM 2485 N N . LYS B 1 109 ? -1.11 26.219 -4.062 1 90.25 109 LYS B N 1
ATOM 2486 C CA . LYS B 1 109 ? -1.906 25.297 -4.852 1 90.25 109 LYS B CA 1
ATOM 2487 C C . LYS B 1 109 ? -1.37 23.859 -4.727 1 90.25 109 LYS B C 1
ATOM 2489 O O . LYS B 1 109 ? -2.119 22.906 -4.871 1 90.25 109 LYS B O 1
ATOM 2494 N N . GLY B 1 110 ? -0.181 23.703 -4.406 1 91 110 GLY B N 1
ATOM 2495 C CA . GLY B 1 110 ? 0.435 22.391 -4.43 1 91 110 GLY B CA 1
ATOM 2496 C C . GLY B 1 110 ? 0.985 22.016 -5.793 1 91 110 GLY B C 1
ATOM 2497 O O . GLY B 1 110 ? 0.842 22.766 -6.758 1 91 110 GLY B O 1
ATOM 2498 N N . VAL B 1 111 ? 1.711 20.984 -5.824 1 88.69 111 VAL B N 1
ATOM 2499 C CA . VAL B 1 111 ? 2.301 20.469 -7.059 1 88.69 111 VAL B CA 1
ATOM 2500 C C . VAL B 1 111 ? 1.522 19.25 -7.531 1 88.69 111 VAL B C 1
ATOM 2502 O O . VAL B 1 111 ? 1.252 18.328 -6.75 1 88.69 111 VAL B O 1
ATOM 2505 N N . TRP B 1 112 ? 1.158 19.328 -8.742 1 85.06 112 TRP B N 1
ATOM 2506 C CA . TRP B 1 112 ? 0.455 18.188 -9.312 1 85.06 112 TRP B CA 1
ATOM 2507 C C . TRP B 1 112 ? 1.409 17.031 -9.539 1 85.06 112 TRP B C 1
ATOM 2509 O O . TRP B 1 112 ? 2.445 17.188 -10.195 1 85.06 112 TRP B O 1
ATOM 2519 N N . GLU B 1 113 ? 1.03 15.898 -9 1 75.69 113 GLU B N 1
ATOM 2520 C CA . GLU B 1 113 ? 1.851 14.703 -9.164 1 75.69 113 GLU B CA 1
ATOM 2521 C C . GLU B 1 113 ? 1.02 13.539 -9.688 1 75.69 113 GLU B C 1
ATOM 2523 O O . GLU B 1 113 ? 1.459 12.383 -9.633 1 75.69 113 GLU B O 1
ATOM 2528 N N . GLY B 1 114 ? -0.133 13.875 -10.008 1 64.31 114 GLY B N 1
ATOM 2529 C CA . GLY B 1 114 ? -0.981 12.828 -10.555 1 64.31 114 GLY B CA 1
ATOM 2530 C C . GLY B 1 114 ? -0.581 12.406 -11.953 1 64.31 114 GLY B C 1
ATOM 2531 O O . GLY B 1 114 ? 0.323 12.992 -12.555 1 64.31 114 GLY B O 1
ATOM 2532 N N . ASP B 1 115 ? -1.076 11.289 -12.203 1 60.88 115 ASP B N 1
ATOM 2533 C CA . ASP B 1 115 ? -0.748 10.797 -13.539 1 60.88 115 ASP B CA 1
ATOM 2534 C C . ASP B 1 115 ? -1.383 11.68 -14.617 1 60.88 115 ASP B C 1
ATOM 2536 O O . ASP B 1 115 ? -2.35 12.391 -14.352 1 60.88 115 ASP B O 1
ATOM 2540 N N . SER B 1 116 ? -0.733 11.867 -15.609 1 50.25 116 SER B N 1
ATOM 2541 C CA . SER B 1 116 ? -1.132 12.758 -16.688 1 50.25 116 SER B CA 1
ATOM 2542 C C . SER B 1 116 ? -2.518 12.398 -17.219 1 50.25 116 SER B C 1
ATOM 2544 O O . SER B 1 116 ? -3.188 13.234 -17.844 1 50.25 116 SER B O 1
ATOM 2546 N N . PHE B 1 117 ? -2.836 11.203 -16.922 1 48.81 117 PHE B N 1
ATOM 2547 C CA . PHE B 1 117 ? -4.098 10.797 -17.531 1 48.81 117 PHE B CA 1
ATOM 2548 C C . PHE B 1 117 ? -5.25 10.969 -16.547 1 48.81 117 PHE B C 1
ATOM 2550 O O . PHE B 1 117 ? -6.414 10.773 -16.906 1 48.81 117 PHE B O 1
ATOM 2557 N N . GLY B 1 118 ? -4.984 11.43 -15.43 1 54.16 118 GLY B N 1
ATOM 2558 C CA . GLY B 1 118 ? -5.992 11.828 -14.453 1 54.16 118 GLY B CA 1
ATOM 2559 C C . GLY B 1 118 ? -6.578 10.648 -13.695 1 54.16 118 GLY B C 1
ATOM 2560 O O . GLY B 1 118 ? -7.578 10.805 -12.984 1 54.16 118 GLY B O 1
ATOM 2561 N N . ILE B 1 119 ? -6.109 9.375 -13.914 1 58.59 119 ILE B N 1
ATOM 2562 C CA . ILE B 1 119 ? -6.625 8.234 -13.164 1 58.59 119 ILE B CA 1
ATOM 2563 C C . ILE B 1 119 ? -6.297 8.391 -11.68 1 58.59 119 ILE B C 1
ATOM 2565 O O . ILE B 1 119 ? -7.156 8.18 -10.828 1 58.59 119 ILE B O 1
ATOM 2569 N N . LEU B 1 120 ? -5.172 8.703 -11.445 1 71 120 LEU B N 1
ATOM 2570 C CA . LEU B 1 120 ? -4.77 9.086 -10.094 1 71 120 LEU B CA 1
ATOM 2571 C C . LEU B 1 120 ? -4.406 10.57 -10.039 1 71 120 LEU B C 1
ATOM 2573 O O . LEU B 1 120 ? -3.506 11.016 -10.75 1 71 120 LEU B O 1
ATOM 2577 N N . SER B 1 121 ? -5.293 11.203 -9.438 1 80.75 121 SER B N 1
ATOM 2578 C CA . SER B 1 121 ? -5.016 12.609 -9.195 1 80.75 121 SER B CA 1
ATOM 2579 C C . SER B 1 121 ? -4.32 12.812 -7.852 1 80.75 121 SER B C 1
ATOM 2581 O O . SER B 1 121 ? -4.797 12.336 -6.82 1 80.75 121 SER B O 1
ATOM 2583 N N . VAL B 1 122 ? -3.195 13.484 -7.953 1 85.75 122 VAL B N 1
ATOM 2584 C CA . VAL B 1 122 ? -2.453 13.711 -6.719 1 85.75 122 VAL B CA 1
ATOM 2585 C C . VAL B 1 122 ? -1.962 15.156 -6.672 1 85.75 122 VAL B C 1
ATOM 2587 O O . VAL B 1 122 ? -1.35 15.641 -7.625 1 85.75 122 VAL B O 1
ATOM 2590 N N . TRP B 1 123 ? -2.336 15.797 -5.664 1 88.44 123 TRP B N 1
ATOM 2591 C CA . TRP B 1 123 ? -1.734 17.078 -5.324 1 88.44 123 TRP B CA 1
ATOM 2592 C C . TRP B 1 123 ? -0.833 16.953 -4.102 1 88.44 123 TRP B C 1
ATOM 2594 O O . TRP B 1 123 ? -1.19 16.297 -3.127 1 88.44 123 TRP B O 1
ATOM 2604 N N . LYS B 1 124 ? 0.283 17.594 -4.199 1 91.94 124 LYS B N 1
ATOM 2605 C CA . LYS B 1 124 ? 1.231 17.484 -3.094 1 91.94 124 LYS B CA 1
ATOM 2606 C C . LYS B 1 124 ? 1.734 18.859 -2.668 1 91.94 124 LYS B C 1
ATOM 2608 O O . LYS B 1 124 ? 1.926 19.75 -3.508 1 91.94 124 LYS B O 1
ATOM 2613 N N . TRP B 1 125 ? 1.94 19.016 -1.428 1 92.44 125 TRP B N 1
ATOM 2614 C CA . TRP B 1 125 ? 2.535 20.203 -0.798 1 92.44 125 TRP B CA 1
ATOM 2615 C C . TRP B 1 125 ? 3.736 19.812 0.056 1 92.44 125 TRP B C 1
ATOM 2617 O O . TRP B 1 125 ? 3.785 18.703 0.605 1 92.44 125 TRP B O 1
ATOM 2627 N N . HIS B 1 126 ? 4.656 20.703 0.144 1 93.94 126 HIS B N 1
ATOM 2628 C CA . HIS B 1 126 ? 5.844 20.531 0.973 1 93.94 126 HIS B CA 1
ATOM 2629 C C . HIS B 1 126 ? 6.07 21.719 1.885 1 93.94 126 HIS B C 1
ATOM 2631 O O . HIS B 1 126 ? 5.934 22.875 1.453 1 93.94 126 HIS B O 1
ATOM 2637 N N . PHE B 1 127 ? 6.324 21.391 3.115 1 94.75 127 PHE B N 1
ATOM 2638 C CA . PHE B 1 127 ? 6.539 22.406 4.133 1 94.75 127 PHE B CA 1
ATOM 2639 C C . PHE B 1 127 ? 7.797 22.109 4.938 1 94.75 127 PHE B C 1
ATOM 2641 O O . PHE B 1 127 ? 8.328 21 4.887 1 94.75 127 PHE B O 1
ATOM 2648 N N . ILE B 1 128 ? 8.258 23.172 5.59 1 94.12 128 ILE B N 1
ATOM 2649 C CA . ILE B 1 128 ? 9.273 23.047 6.629 1 94.12 128 ILE B CA 1
ATOM 2650 C C . ILE B 1 128 ? 8.742 23.625 7.941 1 94.12 128 ILE B C 1
ATOM 2652 O O . ILE B 1 128 ? 8.32 24.781 7.992 1 94.12 128 ILE B O 1
ATOM 2656 N N . ASP B 1 129 ? 8.742 22.766 8.953 1 90.88 129 ASP B N 1
ATOM 2657 C CA . ASP B 1 129 ? 8.164 23.266 10.203 1 90.88 129 ASP B CA 1
ATOM 2658 C C . ASP B 1 129 ? 9.18 24.078 11 1 90.88 129 ASP B C 1
ATOM 2660 O O . ASP B 1 129 ? 10.305 24.297 10.539 1 90.88 129 ASP B O 1
ATOM 2664 N N . LYS B 1 130 ? 8.75 24.547 12.172 1 89.5 130 LYS B N 1
ATOM 2665 C CA . LYS B 1 130 ? 9.547 25.438 12.992 1 89.5 130 LYS B CA 1
ATOM 2666 C C . LYS B 1 130 ? 10.844 24.766 13.438 1 89.5 130 LYS B C 1
ATOM 2668 O O . LYS B 1 130 ? 11.844 25.438 13.711 1 89.5 130 LYS B O 1
ATOM 2673 N N . ASP B 1 131 ? 10.875 23.453 13.484 1 90.88 131 ASP B N 1
ATOM 2674 C CA . ASP B 1 131 ? 12.047 22.703 13.93 1 90.88 131 ASP B CA 1
ATOM 2675 C C . ASP B 1 131 ? 12.922 22.297 12.75 1 90.88 131 ASP B C 1
ATOM 2677 O O . ASP B 1 131 ? 13.883 21.547 12.914 1 90.88 131 ASP B O 1
ATOM 2681 N N . GLY B 1 132 ? 12.547 22.781 11.57 1 92.25 132 GLY B N 1
ATOM 2682 C CA . GLY B 1 132 ? 13.336 22.469 10.383 1 92.25 132 GLY B CA 1
ATOM 2683 C C . GLY B 1 132 ? 12.984 21.125 9.781 1 92.25 132 GLY B C 1
ATOM 2684 O O . GLY B 1 132 ? 13.695 20.625 8.906 1 92.25 132 GLY B O 1
ATOM 2685 N N . GLN B 1 133 ? 11.93 20.547 10.219 1 93.38 133 GLN B N 1
ATOM 2686 C CA . GLN B 1 133 ? 11.516 19.25 9.703 1 93.38 133 GLN B CA 1
ATOM 2687 C C . GLN B 1 133 ? 10.672 19.406 8.438 1 93.38 133 GLN B C 1
ATOM 2689 O O . GLN B 1 133 ? 9.773 20.25 8.383 1 93.38 133 GLN B O 1
ATOM 2694 N N . SER B 1 134 ? 11.047 18.562 7.512 1 95.94 134 SER B N 1
ATOM 2695 C CA . SER B 1 134 ? 10.25 18.516 6.293 1 95.94 134 SER B CA 1
ATOM 2696 C C . SER B 1 134 ? 8.906 17.844 6.543 1 95.94 134 SER B C 1
ATOM 2698 O O . SER B 1 134 ? 8.852 16.766 7.148 1 95.94 134 SER B O 1
ATOM 2700 N N . VAL B 1 135 ? 7.836 18.5 6.082 1 95.5 135 VAL B N 1
ATOM 2701 C CA . VAL B 1 135 ? 6.488 17.953 6.176 1 95.5 135 VAL B CA 1
ATOM 2702 C C . VAL B 1 135 ? 5.848 17.906 4.789 1 95.5 135 VAL B C 1
ATOM 2704 O O . VAL B 1 135 ? 5.914 18.875 4.035 1 95.5 135 VAL B O 1
ATOM 2707 N N . SER B 1 136 ? 5.258 16.766 4.469 1 95.75 136 SER B N 1
ATOM 2708 C CA . SER B 1 136 ? 4.562 16.641 3.193 1 95.75 136 SER B CA 1
ATOM 2709 C C . SER B 1 136 ? 3.068 16.406 3.395 1 95.75 136 SER B C 1
ATOM 2711 O O . SER B 1 136 ? 2.662 15.695 4.312 1 95.75 136 SER B O 1
ATOM 2713 N N . LEU B 1 137 ? 2.311 17.078 2.586 1 95.44 137 LEU B N 1
ATOM 2714 C CA . LEU B 1 137 ? 0.865 16.906 2.49 1 95.44 137 LEU B CA 1
ATOM 2715 C C . LEU B 1 137 ? 0.46 16.484 1.082 1 95.44 137 LEU B C 1
ATOM 2717 O O . LEU B 1 137 ? 0.964 17.031 0.097 1 95.44 137 LEU B O 1
ATOM 2721 N N . ALA B 1 138 ? -0.4 15.438 1.023 1 93.94 138 ALA B N 1
ATOM 2722 C CA . ALA B 1 138 ? -0.875 15.023 -0.294 1 93.94 138 ALA B CA 1
ATOM 2723 C C . ALA B 1 138 ? -2.352 14.641 -0.25 1 93.94 138 ALA B C 1
ATOM 2725 O O . ALA B 1 138 ? -2.82 14.062 0.732 1 93.94 138 ALA B O 1
ATOM 2726 N N . ILE B 1 139 ? -3.035 14.961 -1.243 1 92.31 139 ILE B N 1
ATOM 2727 C CA . ILE B 1 139 ? -4.367 14.406 -1.448 1 92.31 139 ILE B CA 1
ATOM 2728 C C . ILE B 1 139 ? -4.402 13.609 -2.752 1 92.31 139 ILE B C 1
ATOM 2730 O O . ILE B 1 139 ? -3.756 13.984 -3.732 1 92.31 139 ILE B O 1
ATOM 2734 N N . GLU B 1 140 ? -5.082 12.523 -2.645 1 88.81 140 GLU B N 1
ATOM 2735 C CA . GLU B 1 140 ? -5.168 11.609 -3.775 1 88.81 140 GLU B CA 1
ATOM 2736 C C . GLU B 1 140 ? -6.617 11.234 -4.074 1 88.81 140 GLU B C 1
ATOM 2738 O O . GLU B 1 140 ? -7.418 11.047 -3.154 1 88.81 140 GLU B O 1
ATOM 2743 N N . TYR B 1 141 ? -6.891 11.133 -5.312 1 86 141 TYR B N 1
ATOM 2744 C CA . TYR B 1 141 ? -8.18 10.625 -5.77 1 86 141 TYR B CA 1
ATOM 2745 C C . TYR B 1 141 ? -8 9.477 -6.758 1 86 141 TYR B C 1
ATOM 2747 O O . TYR B 1 141 ? -7.367 9.641 -7.801 1 86 141 TYR B O 1
ATOM 2755 N N . ASN B 1 142 ? -8.5 8.391 -6.289 1 75.94 142 ASN B N 1
ATOM 2756 C CA . ASN B 1 142 ? -8.477 7.223 -7.164 1 75.94 142 ASN B CA 1
ATOM 2757 C C . ASN B 1 142 ? -9.867 6.902 -7.711 1 75.94 142 ASN B C 1
ATOM 2759 O O . ASN B 1 142 ? -10.789 6.613 -6.949 1 75.94 142 ASN B O 1
ATOM 2763 N N . GLU B 1 143 ? -10 6.953 -8.977 1 64.81 143 GLU B N 1
ATOM 2764 C CA . GLU B 1 143 ? -11.297 6.738 -9.617 1 64.81 143 GLU B CA 1
ATOM 2765 C C . GLU B 1 143 ? -11.57 5.254 -9.836 1 64.81 143 GLU B C 1
ATOM 2767 O O . GLU B 1 143 ? -12.695 4.793 -9.656 1 64.81 143 GLU B O 1
ATOM 2772 N N . LYS B 1 144 ? -10.625 4.582 -10.281 1 60.31 144 LYS B N 1
ATOM 2773 C CA . LYS B 1 144 ? -10.969 3.305 -10.906 1 60.31 144 LYS B CA 1
ATOM 2774 C C . LYS B 1 144 ? -10.062 2.186 -10.398 1 60.31 144 LYS B C 1
ATOM 2776 O O . LYS B 1 144 ? -10.328 1.007 -10.648 1 60.31 144 LYS B O 1
ATOM 2781 N N . ASN B 1 145 ? -9.156 2.637 -9.758 1 55.09 145 ASN B N 1
ATOM 2782 C CA . ASN B 1 145 ? -8.195 1.579 -9.469 1 55.09 145 ASN B CA 1
ATOM 2783 C C . ASN B 1 145 ? -8.648 0.716 -8.297 1 55.09 145 ASN B C 1
ATOM 2785 O O . ASN B 1 145 ? -8.586 1.144 -7.141 1 55.09 145 ASN B O 1
ATOM 2789 N N . THR B 1 146 ? -9.172 -0.395 -8.688 1 52.47 146 THR B N 1
ATOM 2790 C CA . THR B 1 146 ? -9.781 -1.27 -7.691 1 52.47 146 THR B CA 1
ATOM 2791 C C . THR B 1 146 ? -8.734 -1.789 -6.715 1 52.47 146 THR B C 1
ATOM 2793 O O . THR B 1 146 ? -9.07 -2.297 -5.645 1 52.47 146 THR B O 1
ATOM 2796 N N . GLU B 1 147 ? -7.371 -1.703 -7.148 1 49.03 147 GLU B N 1
ATOM 2797 C CA . GLU B 1 147 ? -6.316 -2.162 -6.254 1 49.03 147 GLU B CA 1
ATOM 2798 C C . GLU B 1 147 ? -6.082 -1.165 -5.121 1 49.03 147 GLU B C 1
ATOM 2800 O O . GLU B 1 147 ? -5.469 -1.503 -4.105 1 49.03 147 GLU B O 1
ATOM 2805 N N . LEU B 1 148 ? -6.633 0.005 -5.48 1 57.03 148 LEU B N 1
ATOM 2806 C CA . LEU B 1 148 ? -6.504 1.062 -4.48 1 57.03 148 LEU B CA 1
ATOM 2807 C C . LEU B 1 148 ? -7.867 1.453 -3.924 1 57.03 148 LEU B C 1
ATOM 2809 O O . LEU B 1 148 ? -8.898 1.16 -4.531 1 57.03 148 LEU B O 1
ATOM 2813 N N . SER B 1 149 ? -7.754 1.937 -2.746 1 59.56 149 SER B N 1
ATOM 2814 C CA . SER B 1 149 ? -8.984 2.492 -2.188 1 59.56 149 SER B CA 1
ATOM 2815 C C . SER B 1 149 ? -9.57 3.568 -3.096 1 59.56 149 SER B C 1
ATOM 2817 O O . SER B 1 149 ? -8.883 4.531 -3.445 1 59.56 149 SER B O 1
ATOM 2819 N N . MET B 1 150 ? -10.688 3.254 -3.584 1 70.44 150 MET B N 1
ATOM 2820 C CA . MET B 1 150 ? -11.367 4.27 -4.383 1 70.44 150 MET B CA 1
ATOM 2821 C C . MET B 1 150 ? -11.758 5.465 -3.523 1 70.44 150 MET B C 1
ATOM 2823 O O . MET B 1 150 ? -12.062 5.312 -2.338 1 70.44 150 MET B O 1
ATOM 2827 N N . GLY B 1 151 ? -11.602 6.648 -4.273 1 85 151 GLY B N 1
ATOM 2828 C CA . GLY B 1 151 ? -12.016 7.867 -3.596 1 85 151 GLY B CA 1
ATOM 2829 C C . GLY B 1 151 ? -10.844 8.742 -3.184 1 85 151 GLY B C 1
ATOM 2830 O O . GLY B 1 151 ? -9.805 8.75 -3.838 1 85 151 GLY B O 1
ATOM 2831 N N . THR B 1 152 ? -11.188 9.625 -2.217 1 88.75 152 THR B N 1
ATOM 2832 C CA . THR B 1 152 ? -10.234 10.656 -1.822 1 88.75 152 THR B CA 1
ATOM 2833 C C . THR B 1 152 ? -9.492 10.25 -0.552 1 88.75 152 THR B C 1
ATOM 2835 O O . THR B 1 152 ? -10.117 9.805 0.419 1 88.75 152 THR B O 1
ATOM 2838 N N . VAL B 1 153 ? -8.195 10.391 -0.63 1 90.94 153 VAL B N 1
ATOM 2839 C CA . VAL B 1 153 ? -7.316 10.102 0.499 1 90.94 153 VAL B CA 1
ATOM 2840 C C . VAL B 1 153 ? -6.438 11.32 0.789 1 90.94 153 VAL B C 1
ATOM 2842 O O . VAL B 1 153 ? -5.934 11.961 -0.135 1 90.94 153 VAL B O 1
ATOM 2845 N N . ILE B 1 154 ? -6.285 11.625 2.041 1 93.25 154 ILE B N 1
ATOM 2846 C CA . ILE B 1 154 ? -5.336 12.664 2.441 1 93.25 154 ILE B CA 1
ATOM 2847 C C . ILE B 1 154 ? -4.203 12.039 3.254 1 93.25 154 ILE B C 1
ATOM 2849 O O . ILE B 1 154 ? -4.438 11.148 4.074 1 93.25 154 ILE B O 1
ATOM 2853 N N . LYS B 1 155 ? -3.021 12.555 3.02 1 94.31 155 LYS B N 1
ATOM 2854 C CA . LYS B 1 155 ? -1.82 12.023 3.658 1 94.31 155 LYS B CA 1
ATOM 2855 C C . LYS B 1 155 ? -0.979 13.141 4.266 1 94.31 155 LYS B C 1
ATOM 2857 O O . LYS B 1 155 ? -0.842 14.219 3.672 1 94.31 155 LYS B O 1
ATOM 2862 N N . LEU B 1 156 ? -0.472 12.898 5.367 1 96.25 156 LEU B N 1
ATOM 2863 C CA . LEU B 1 156 ? 0.502 13.758 6.039 1 96.25 156 LEU B CA 1
ATOM 2864 C C . LEU B 1 156 ? 1.706 12.945 6.508 1 96.25 156 LEU B C 1
ATOM 2866 O O . LEU B 1 156 ? 1.548 11.852 7.059 1 96.25 156 LEU B O 1
ATOM 2870 N N . ALA B 1 157 ? 2.955 13.5 6.258 1 96.94 157 ALA B N 1
ATOM 2871 C CA . ALA B 1 157 ? 4.105 12.656 6.574 1 96.94 157 ALA B CA 1
ATOM 2872 C C . ALA B 1 157 ? 5.344 13.5 6.855 1 96.94 157 ALA B C 1
ATOM 2874 O O . ALA B 1 157 ? 5.406 14.672 6.477 1 96.94 157 ALA B O 1
ATOM 2875 N N . TYR B 1 158 ? 6.289 12.891 7.539 1 96.75 158 TYR B N 1
ATOM 2876 C CA . TYR B 1 158 ? 7.676 13.328 7.637 1 96.75 158 TYR B CA 1
ATOM 2877 C C . TYR B 1 158 ? 8.562 12.555 6.664 1 96.75 158 TYR B C 1
ATOM 2879 O O . TYR B 1 158 ? 9.164 11.547 7.035 1 96.75 158 TYR B O 1
ATOM 2887 N N . PRO B 1 159 ? 8.781 13.078 5.48 1 95 159 PRO B N 1
ATOM 2888 C CA . PRO B 1 159 ? 9.484 12.266 4.48 1 95 159 PRO B CA 1
ATOM 2889 C C . PRO B 1 159 ? 10.93 11.969 4.871 1 95 159 PRO B C 1
ATOM 2891 O O . PRO B 1 159 ? 11.414 10.859 4.656 1 95 159 PRO B O 1
ATOM 2894 N N . VAL B 1 160 ? 11.594 12.867 5.461 1 94.44 160 VAL B N 1
ATOM 2895 C CA . VAL B 1 160 ? 13 12.68 5.816 1 94.44 160 VAL B CA 1
ATOM 2896 C C . VAL B 1 160 ? 13.109 11.648 6.941 1 94.44 160 VAL B C 1
ATOM 2898 O O . VAL B 1 160 ? 13.961 10.758 6.891 1 94.44 160 VAL B O 1
ATOM 2901 N N . ARG B 1 161 ? 12.25 11.758 7.875 1 95.62 161 ARG B N 1
ATOM 2902 C CA . ARG B 1 161 ? 12.281 10.812 8.984 1 95.62 161 ARG B CA 1
ATOM 2903 C C . ARG B 1 161 ? 11.922 9.406 8.523 1 95.62 161 ARG B C 1
ATOM 2905 O O . ARG B 1 161 ? 12.43 8.422 9.07 1 95.62 161 ARG B O 1
ATOM 2912 N N . ILE B 1 162 ? 11.086 9.289 7.586 1 94 162 ILE B N 1
ATOM 2913 C CA . ILE B 1 162 ? 10.75 7.992 7.012 1 94 162 ILE B CA 1
ATOM 2914 C C . ILE B 1 162 ? 11.984 7.391 6.34 1 94 162 ILE B C 1
ATOM 2916 O O . ILE B 1 162 ? 12.266 6.203 6.5 1 94 162 ILE B O 1
ATOM 2920 N N . GLU B 1 163 ? 12.703 8.188 5.668 1 90.19 163 GLU B N 1
ATOM 2921 C CA . GLU B 1 163 ? 13.93 7.715 5.043 1 90.19 163 GLU B CA 1
ATOM 2922 C C . GLU B 1 163 ? 14.953 7.27 6.09 1 90.19 163 GLU B C 1
ATOM 2924 O O . GLU B 1 163 ? 15.641 6.262 5.906 1 90.19 163 GLU B O 1
ATOM 2929 N N . GLU B 1 164 ? 14.961 8.016 7.105 1 93.06 164 GLU B N 1
ATOM 2930 C CA . GLU B 1 164 ? 15.859 7.641 8.195 1 93.06 164 GLU B CA 1
ATOM 2931 C C . GLU B 1 164 ? 15.469 6.289 8.789 1 93.06 164 GLU B C 1
ATOM 2933 O O . GLU B 1 164 ? 16.344 5.488 9.133 1 93.06 164 GLU B O 1
ATOM 2938 N N . GLU B 1 165 ? 14.172 6.051 8.922 1 91.19 165 GLU B N 1
ATOM 2939 C CA . GLU B 1 165 ? 13.688 4.75 9.383 1 91.19 165 GLU B CA 1
ATOM 2940 C C . GLU B 1 165 ? 14.148 3.631 8.453 1 91.19 165 GLU B C 1
ATOM 2942 O O . GLU B 1 165 ? 14.594 2.578 8.914 1 91.19 165 GLU B O 1
ATOM 2947 N N . LYS B 1 166 ? 14.016 3.875 7.25 1 85.38 166 LYS B N 1
ATOM 2948 C CA . LYS B 1 166 ? 14.43 2.908 6.242 1 85.38 166 LYS B CA 1
ATOM 2949 C C . LYS B 1 166 ? 15.914 2.58 6.379 1 85.38 166 LYS B C 1
ATOM 2951 O O . LYS B 1 166 ? 16.297 1.407 6.418 1 85.38 166 LYS B O 1
ATOM 2956 N N . LEU B 1 167 ? 16.734 3.537 6.484 1 85.56 167 LEU B N 1
ATOM 2957 C CA . LEU B 1 167 ? 18.188 3.355 6.602 1 85.56 167 LEU B CA 1
ATOM 2958 C C . LEU B 1 167 ? 18.531 2.613 7.887 1 85.56 167 LEU B C 1
ATOM 2960 O O . LEU B 1 167 ? 19.422 1.758 7.891 1 85.56 167 LEU B O 1
ATOM 2964 N N . CYS B 1 168 ? 17.844 2.967 8.914 1 90.44 168 CYS B N 1
ATOM 2965 C CA . CYS B 1 168 ? 18.047 2.303 10.195 1 90.44 168 CYS B CA 1
ATOM 2966 C C . CYS B 1 168 ? 17.766 0.809 10.086 1 90.44 168 CYS B C 1
ATOM 2968 O O . CYS B 1 168 ? 18.547 -0.009 10.578 1 90.44 168 CYS B O 1
ATOM 2970 N N . ILE B 1 169 ? 16.703 0.456 9.43 1 82.5 169 ILE B N 1
ATOM 2971 C CA . ILE B 1 169 ? 16.297 -0.941 9.289 1 82.5 169 ILE B CA 1
ATOM 2972 C C . ILE B 1 169 ? 17.328 -1.676 8.422 1 82.5 169 ILE B C 1
ATOM 2974 O O . ILE B 1 169 ? 17.703 -2.811 8.719 1 82.5 169 ILE B O 1
ATOM 2978 N N . ILE B 1 170 ? 17.766 -1.081 7.363 1 78.12 170 ILE B N 1
ATOM 2979 C CA . ILE B 1 170 ? 18.75 -1.662 6.453 1 78.12 170 ILE B CA 1
ATOM 2980 C C . ILE B 1 170 ? 20.031 -1.961 7.207 1 78.12 170 ILE B C 1
ATOM 2982 O O . ILE B 1 170 ? 20.609 -3.049 7.074 1 78.12 170 ILE B O 1
ATOM 2986 N N . LYS B 1 171 ? 20.484 -0.983 7.887 1 82.94 171 LYS B N 1
ATOM 2987 C CA . LYS B 1 171 ? 21.719 -1.143 8.656 1 82.94 171 LYS B CA 1
ATOM 2988 C C . LYS B 1 171 ? 21.578 -2.246 9.695 1 82.94 171 LYS B C 1
ATOM 2990 O O . LYS B 1 171 ? 22.469 -3.09 9.836 1 82.94 171 LYS B O 1
ATOM 2995 N N . LYS B 1 172 ? 20.531 -2.18 10.328 1 81.06 172 LYS B N 1
ATOM 2996 C CA . LYS B 1 172 ? 20.297 -3.137 11.406 1 81.06 172 LYS B CA 1
ATOM 2997 C C . LYS B 1 172 ? 20.234 -4.562 10.875 1 81.06 172 LYS B C 1
ATOM 2999 O O . LYS B 1 172 ? 20.719 -5.496 11.523 1 81.06 172 LYS B O 1
ATOM 3004 N N . ASN B 1 173 ? 19.609 -4.695 9.711 1 74.38 173 ASN B N 1
ATOM 3005 C CA . ASN B 1 173 ? 19.406 -6.039 9.172 1 74.38 173 ASN B CA 1
ATOM 3006 C C . ASN B 1 173 ? 20.5 -6.402 8.164 1 74.38 173 ASN B C 1
ATOM 3008 O O . ASN B 1 173 ? 20.438 -7.461 7.535 1 74.38 173 ASN B O 1
ATOM 3012 N N . LYS B 1 174 ? 21.5 -5.598 8.016 1 67.56 174 LYS B N 1
ATOM 3013 C CA . LYS B 1 174 ? 22.609 -5.824 7.105 1 67.56 174 LYS B CA 1
ATOM 3014 C C . LYS B 1 174 ? 22.125 -6.191 5.707 1 67.56 174 LYS B C 1
ATOM 3016 O O . LYS B 1 174 ? 22.594 -7.164 5.113 1 67.56 174 LYS B O 1
ATOM 3021 N N . ILE B 1 175 ? 21.031 -5.574 5.344 1 61.75 175 ILE B N 1
ATOM 3022 C CA . ILE B 1 175 ? 20.453 -5.828 4.031 1 61.75 175 ILE B CA 1
ATOM 3023 C C . ILE B 1 175 ? 21.406 -5.348 2.941 1 61.75 175 ILE B C 1
ATOM 3025 O O . ILE B 1 175 ? 21.797 -4.18 2.926 1 61.75 175 ILE B O 1
ATOM 3029 N N . GLU B 1 176 ? 22.219 -6.27 2.348 1 55.62 176 GLU B N 1
ATOM 3030 C CA . GLU B 1 176 ? 23.109 -5.922 1.246 1 55.62 176 GLU B CA 1
ATOM 3031 C C . GLU B 1 176 ? 22.328 -5.668 -0.039 1 55.62 176 GLU B C 1
ATOM 3033 O O . GLU B 1 176 ? 21.516 -6.492 -0.448 1 55.62 176 GLU B O 1
ATOM 3038 N N . VAL B 1 177 ? 22 -4.488 -0.321 1 50.84 177 VAL B N 1
ATOM 3039 C CA . VAL B 1 177 ? 21.359 -4.145 -1.588 1 50.84 177 VAL B CA 1
ATOM 3040 C C . VAL B 1 177 ? 22.281 -4.512 -2.748 1 50.84 177 VAL B C 1
ATOM 3042 O O . VAL B 1 177 ? 23.297 -3.846 -2.979 1 50.84 177 VAL B O 1
ATOM 3045 N N . GLU B 1 178 ? 22.672 -5.676 -2.906 1 48.19 178 GLU B N 1
ATOM 3046 C CA . GLU B 1 178 ? 23.562 -5.922 -4.039 1 48.19 178 GLU B CA 1
ATOM 3047 C C . GLU B 1 178 ? 22.875 -5.605 -5.363 1 48.19 178 GLU B C 1
ATOM 3049 O O . GLU B 1 178 ? 21.766 -6.105 -5.625 1 48.19 178 GLU B O 1
ATOM 3054 N N . ARG B 1 179 ? 23.109 -4.555 -5.859 1 45.84 179 ARG B N 1
ATOM 3055 C CA . ARG B 1 179 ? 22.703 -4.184 -7.215 1 45.84 179 ARG B CA 1
ATOM 3056 C C . ARG B 1 179 ? 23.359 -5.109 -8.242 1 45.84 179 ARG B C 1
ATOM 3058 O O . ARG B 1 179 ? 24.516 -4.934 -8.594 1 45.84 179 ARG B O 1
ATOM 3065 N N . LYS B 1 180 ? 23.078 -6.438 -8.227 1 49.56 180 LYS B N 1
ATOM 3066 C CA . LYS B 1 180 ? 23.625 -7.207 -9.336 1 49.56 180 LYS B CA 1
ATOM 3067 C C . LYS B 1 180 ? 23.016 -6.773 -10.664 1 49.56 180 LYS B C 1
ATOM 3069 O O . LYS B 1 180 ? 21.828 -6.398 -10.719 1 49.56 180 LYS B O 1
ATOM 3074 N N . THR B 1 181 ? 23.844 -6.465 -11.656 1 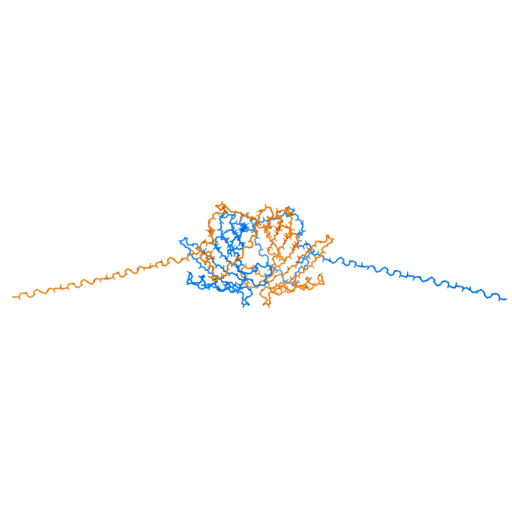50.62 181 THR B N 1
ATOM 3075 C CA . THR B 1 181 ? 23.469 -6.152 -13.031 1 50.62 181 THR B CA 1
ATOM 3076 C C . THR B 1 181 ? 22.562 -7.234 -13.609 1 50.62 181 THR B C 1
ATOM 3078 O O . THR B 1 181 ? 22.875 -8.422 -13.523 1 50.62 181 THR B O 1
ATOM 3081 N N . LEU B 1 182 ? 21.344 -6.91 -13.891 1 54.56 182 LEU B N 1
ATOM 3082 C CA . LEU B 1 182 ? 20.375 -7.84 -14.477 1 54.56 182 LEU B CA 1
ATOM 3083 C C . LEU B 1 182 ? 20.828 -8.266 -15.875 1 54.56 182 LEU B C 1
ATOM 3085 O O . LEU B 1 182 ? 21.344 -7.453 -16.641 1 54.56 182 LEU B O 1
ATOM 3089 N N . PRO B 1 183 ? 20.906 -9.57 -16.078 1 57.91 183 PRO B N 1
ATOM 3090 C CA . PRO B 1 183 ? 21.109 -9.984 -17.469 1 57.91 183 PRO B CA 1
ATOM 3091 C C . PRO B 1 183 ? 20.094 -9.367 -18.438 1 57.91 183 PRO B C 1
ATOM 3093 O O . PRO B 1 183 ? 19.062 -8.852 -18 1 57.91 183 PRO B O 1
ATOM 3096 N N . ASP B 1 184 ? 20.516 -9.375 -19.75 1 58.97 184 ASP B N 1
ATOM 3097 C CA . ASP B 1 184 ? 19.578 -8.969 -20.797 1 58.97 184 ASP B CA 1
ATOM 3098 C C . ASP B 1 184 ? 18.328 -9.836 -20.781 1 58.97 184 ASP B C 1
ATOM 3100 O O . ASP B 1 184 ? 18.359 -10.992 -20.359 1 58.97 184 ASP B O 1
ATOM 3104 N N . ILE B 1 185 ? 17.172 -9.32 -21.203 1 59.5 185 ILE B N 1
ATOM 3105 C CA . ILE B 1 185 ? 15.859 -9.969 -21.188 1 59.5 185 ILE B CA 1
ATOM 3106 C C . ILE B 1 185 ? 15.945 -11.336 -21.859 1 59.5 185 ILE B C 1
ATOM 3108 O O . ILE B 1 185 ? 15.336 -12.305 -21.391 1 59.5 185 ILE B O 1
ATOM 3112 N N . GLU B 1 186 ? 16.688 -11.336 -22.984 1 62.09 186 GLU B N 1
ATOM 3113 C CA . GLU B 1 186 ? 16.797 -12.555 -23.781 1 62.09 186 GLU B CA 1
ATOM 3114 C C . GLU B 1 186 ? 17.5 -13.656 -22.984 1 62.09 186 GLU B C 1
ATOM 3116 O O . GLU B 1 186 ? 17.297 -14.844 -23.25 1 62.09 186 GLU B O 1
ATOM 3121 N N . ASP B 1 187 ? 18.172 -13.219 -22.031 1 63.91 187 ASP B N 1
ATOM 3122 C CA . ASP B 1 187 ? 18.984 -14.18 -21.297 1 63.91 187 ASP B CA 1
ATOM 3123 C C . ASP B 1 187 ? 18.359 -14.531 -19.953 1 63.91 187 ASP B C 1
ATOM 3125 O O . ASP B 1 187 ? 18.953 -15.242 -19.141 1 63.91 187 ASP B O 1
ATOM 3129 N N . LEU B 1 188 ? 17.125 -14.086 -19.891 1 66.19 188 LEU B N 1
ATOM 3130 C CA . LEU B 1 188 ? 16.5 -14.297 -18.578 1 66.19 188 LEU B CA 1
ATOM 3131 C C . LEU B 1 188 ? 15.977 -15.727 -18.469 1 66.19 188 LEU B C 1
ATOM 3133 O O . LEU B 1 188 ? 15.445 -16.281 -19.438 1 66.19 188 LEU B O 1
ATOM 3137 N N . ASN B 1 189 ? 16.281 -16.375 -17.422 1 70.94 189 ASN B N 1
ATOM 3138 C CA . ASN B 1 189 ? 15.633 -17.641 -17.109 1 70.94 189 ASN B CA 1
ATOM 3139 C C . ASN B 1 189 ? 14.203 -17.438 -16.609 1 70.94 189 ASN B C 1
ATOM 3141 O O . ASN B 1 189 ? 13.969 -17.281 -15.414 1 70.94 189 ASN B O 1
ATOM 3145 N N . TRP B 1 190 ? 13.242 -17.547 -17.547 1 73.06 190 TRP B N 1
ATOM 3146 C CA . TRP B 1 190 ? 11.844 -17.219 -17.281 1 73.06 190 TRP B CA 1
ATOM 3147 C C . TRP B 1 190 ? 11.242 -18.172 -16.25 1 73.06 190 TRP B C 1
ATOM 3149 O O . TRP B 1 190 ? 10.297 -17.812 -15.555 1 73.06 190 TRP B O 1
ATOM 3159 N N . GLN B 1 191 ? 11.734 -19.266 -16.141 1 71.69 191 GLN B N 1
ATOM 3160 C CA . GLN B 1 191 ? 11.195 -20.219 -15.18 1 71.69 191 GLN B CA 1
ATOM 3161 C C . GLN B 1 191 ? 11.32 -19.688 -13.758 1 71.69 191 GLN B C 1
ATOM 3163 O O . GLN B 1 191 ? 10.469 -19.969 -12.906 1 71.69 191 GLN B O 1
ATOM 3168 N N . GLU B 1 192 ? 12.336 -18.859 -13.586 1 69.75 192 GLU B N 1
ATOM 3169 C CA . GLU B 1 192 ? 12.562 -18.297 -12.258 1 69.75 192 GLU B CA 1
ATOM 3170 C C . GLU B 1 192 ? 11.688 -17.062 -12.023 1 69.75 192 GLU B C 1
ATOM 3172 O O . GLU B 1 192 ? 11.453 -16.672 -10.883 1 69.75 192 GLU B O 1
ATOM 3177 N N . LEU B 1 193 ? 11.164 -16.547 -13.148 1 73.75 193 LEU B N 1
ATOM 3178 C CA . LEU B 1 193 ? 10.484 -15.25 -13.086 1 73.75 193 LEU B CA 1
ATOM 3179 C C . LEU B 1 193 ? 8.977 -15.438 -12.977 1 73.75 193 LEU B C 1
ATOM 3181 O O . LEU B 1 193 ? 8.266 -14.547 -12.516 1 73.75 193 LEU B O 1
ATOM 3185 N N . LEU B 1 194 ? 8.562 -16.625 -13.344 1 80.12 194 LEU B N 1
ATOM 3186 C CA . LEU B 1 194 ? 7.125 -16.844 -13.461 1 80.12 194 LEU B CA 1
ATOM 3187 C C . LEU B 1 194 ? 6.59 -17.609 -12.242 1 80.12 194 LEU B C 1
ATOM 3189 O O . LEU B 1 194 ? 7.324 -18.375 -11.617 1 80.12 194 LEU B O 1
ATOM 3193 N N . PRO B 1 195 ? 5.328 -17.328 -11.906 1 80.31 195 PRO B N 1
ATOM 3194 C CA . PRO B 1 195 ? 4.711 -18.172 -10.875 1 80.31 195 PRO B CA 1
ATOM 3195 C C . PRO B 1 195 ? 4.629 -19.641 -11.281 1 80.31 195 PRO B C 1
ATOM 3197 O O . PRO B 1 195 ? 4.547 -19.953 -12.477 1 80.31 195 PRO B O 1
ATOM 3200 N N . GLN B 1 196 ? 4.793 -20.516 -10.305 1 83.69 196 GLN B N 1
ATOM 3201 C CA . GLN B 1 196 ? 4.727 -21.953 -10.539 1 83.69 196 GLN B CA 1
ATOM 3202 C C . GLN B 1 196 ? 3.537 -22.578 -9.812 1 83.69 196 GLN B C 1
ATOM 3204 O O . GLN B 1 196 ? 3.111 -22.062 -8.766 1 83.69 196 GLN B O 1
#

Nearest PDB structures (foldseek):
  3n8b-assembly1_B  TM=4.933E-01  e=1.054E+00  Borreliella burgdorferi
  3djw-assembly1_B  TM=4.079E-01  e=2.759E+00  Captovirus AFV1
  1jkm-assembly1_B  TM=3.713E-01  e=2.464E+00  Bacillus subtilis
  8ow1-assembly1_P  TM=2.154E-01  e=1.856E+00  Saccharomyces cerevisiae
  8ow1-assembly1_PP  TM=2.046E-01  e=9.060E+00  Saccharomyces cerevisiae